Protein AF-A0A7Y5D7J2-F1 (afdb_monomer_lite)

Radius of gyration: 27.67 Å; chains: 1; bounding box: 80×76×96 Å

pLDDT: mean 87.38, std 15.59, range [26.7, 98.81]

Structure (mmCIF, N/CA/C/O backbone):
data_AF-A0A7Y5D7J2-F1
#
_entry.id   AF-A0A7Y5D7J2-F1
#
loop_
_atom_site.group_PDB
_atom_site.id
_atom_site.type_symbol
_atom_site.label_atom_id
_atom_site.label_alt_id
_atom_site.label_comp_id
_atom_site.label_asym_id
_atom_site.label_entity_id
_atom_site.label_seq_id
_atom_site.pdbx_PDB_ins_code
_atom_site.Cartn_x
_atom_site.Cartn_y
_atom_site.Cartn_z
_atom_site.occupancy
_atom_site.B_iso_or_equiv
_atom_site.auth_seq_id
_atom_site.auth_comp_id
_atom_site.auth_asym_id
_atom_site.auth_atom_id
_atom_site.pdbx_PDB_model_num
ATOM 1 N N . MET A 1 1 ? 49.719 -37.621 52.052 1.00 31.59 1 MET A N 1
ATOM 2 C CA . MET A 1 1 ? 49.128 -37.831 50.713 1.00 31.59 1 MET A CA 1
ATOM 3 C C . MET A 1 1 ? 47.823 -38.607 50.854 1.00 31.59 1 MET A C 1
ATOM 5 O O . MET A 1 1 ? 47.843 -39.686 51.417 1.00 31.59 1 MET A O 1
ATOM 9 N N . ARG A 1 2 ? 46.728 -37.976 50.399 1.00 32.56 2 ARG A N 1
ATOM 10 C CA . ARG A 1 2 ? 45.399 -38.478 49.976 1.00 32.56 2 ARG A CA 1
ATOM 11 C C . ARG A 1 2 ? 44.706 -39.604 50.772 1.00 32.56 2 ARG A C 1
ATOM 13 O O . ARG A 1 2 ? 45.064 -40.769 50.678 1.00 32.56 2 ARG A O 1
ATOM 20 N N . ARG A 1 3 ? 43.600 -39.222 51.429 1.00 27.67 3 ARG A N 1
ATOM 21 C CA . ARG A 1 3 ? 42.469 -40.084 51.816 1.00 27.67 3 ARG A CA 1
ATOM 22 C C . ARG A 1 3 ? 41.471 -40.183 50.653 1.00 27.67 3 ARG A C 1
ATOM 24 O O . ARG A 1 3 ? 41.155 -39.164 50.048 1.00 27.67 3 ARG A O 1
ATOM 31 N N . PHE A 1 4 ? 40.937 -41.377 50.427 1.00 29.14 4 PHE A N 1
ATOM 32 C CA . PHE A 1 4 ? 39.646 -41.628 49.781 1.00 29.14 4 PHE A CA 1
ATOM 33 C C . PHE A 1 4 ? 38.917 -42.647 50.662 1.00 29.14 4 PHE A C 1
ATOM 35 O O . PHE A 1 4 ? 39.505 -43.663 51.025 1.00 29.14 4 PHE A O 1
ATOM 42 N N . ILE A 1 5 ? 37.671 -42.359 51.037 1.00 30.70 5 ILE A N 1
ATOM 43 C CA . ILE A 1 5 ? 36.770 -43.309 51.697 1.00 30.70 5 ILE A CA 1
ATOM 44 C C . ILE A 1 5 ? 35.505 -43.378 50.847 1.00 30.70 5 ILE A C 1
ATOM 46 O O . ILE A 1 5 ? 34.927 -42.351 50.496 1.00 30.70 5 ILE A O 1
ATOM 50 N N . ALA A 1 6 ? 35.145 -44.608 50.502 1.00 32.69 6 ALA A N 1
ATOM 51 C CA . ALA A 1 6 ? 33.925 -45.006 49.823 1.00 32.69 6 ALA A CA 1
ATOM 52 C C . ALA A 1 6 ? 32.827 -45.326 50.845 1.00 32.69 6 ALA A C 1
ATOM 54 O O . ALA A 1 6 ? 33.145 -45.846 51.913 1.00 32.69 6 ALA A O 1
ATOM 55 N N . SER A 1 7 ? 31.560 -45.129 50.467 1.00 27.28 7 SER A N 1
ATOM 56 C CA . SER A 1 7 ? 30.419 -45.786 51.118 1.00 27.28 7 SER A CA 1
ATOM 57 C C . SER A 1 7 ? 29.277 -46.027 50.125 1.00 27.28 7 SER A C 1
ATOM 59 O O . SER A 1 7 ? 29.061 -45.247 49.201 1.00 27.28 7 SER A O 1
ATOM 61 N N . VAL A 1 8 ? 28.583 -47.141 50.347 1.00 28.55 8 VAL A N 1
ATOM 62 C CA . VAL A 1 8 ? 27.646 -47.873 49.482 1.00 28.55 8 VAL A CA 1
ATOM 63 C C . VAL A 1 8 ? 26.169 -47.575 49.840 1.00 28.55 8 VAL A C 1
ATOM 65 O O . VAL A 1 8 ? 25.880 -47.172 50.962 1.00 28.55 8 VAL A O 1
ATOM 68 N N . GLN A 1 9 ? 25.284 -47.783 48.846 1.00 27.27 9 GLN A N 1
ATOM 69 C CA . GLN A 1 9 ? 23.808 -48.006 48.800 1.00 27.27 9 GLN A CA 1
ATOM 70 C C . GLN A 1 9 ? 23.112 -48.532 50.086 1.00 27.27 9 GLN A C 1
ATOM 72 O O . GLN A 1 9 ? 23.766 -49.185 50.886 1.00 27.27 9 GLN A O 1
ATOM 77 N N . ALA A 1 10 ? 21.794 -48.443 50.357 1.00 28.50 10 ALA A N 1
ATOM 78 C CA . ALA A 1 10 ? 20.528 -47.997 49.721 1.00 28.50 10 ALA A CA 1
ATOM 79 C C . ALA A 1 10 ? 19.484 -47.781 50.871 1.00 28.50 10 ALA A C 1
ATOM 81 O O . ALA A 1 10 ? 19.733 -48.237 51.981 1.00 28.50 10 ALA A O 1
ATOM 82 N N . VAL A 1 11 ? 18.365 -47.044 50.765 1.00 26.98 11 VAL A N 1
ATOM 83 C CA . VAL A 1 11 ? 16.991 -47.413 50.307 1.00 26.98 11 VAL A CA 1
ATOM 84 C C . VAL A 1 11 ? 16.060 -46.293 50.837 1.00 26.98 11 VAL A C 1
ATOM 86 O O . VAL A 1 11 ? 16.277 -45.891 51.971 1.00 26.98 11 VAL A O 1
ATOM 89 N N . VAL A 1 12 ? 15.042 -45.823 50.090 1.00 26.70 12 VAL A N 1
ATOM 90 C CA . VAL A 1 12 ? 13.632 -45.577 50.527 1.00 26.70 12 VAL A CA 1
ATOM 91 C C . VAL A 1 12 ? 12.786 -45.170 49.303 1.00 26.70 12 VAL A C 1
ATOM 93 O O . VAL A 1 12 ? 13.154 -44.290 48.531 1.00 26.70 12 VAL A O 1
ATOM 96 N N . LEU A 1 13 ? 11.643 -45.844 49.152 1.00 32.59 13 LEU A N 1
ATOM 97 C CA . LEU A 1 13 ? 10.556 -45.611 48.196 1.00 32.59 13 LEU A CA 1
ATOM 98 C C . LEU A 1 13 ? 9.651 -44.454 48.675 1.00 32.59 13 LEU A C 1
ATOM 100 O O . LEU A 1 13 ? 9.243 -44.476 49.834 1.00 32.59 13 LEU A O 1
ATOM 104 N N . ALA A 1 14 ? 9.227 -43.536 47.798 1.00 27.14 14 ALA A N 1
ATOM 105 C CA . ALA A 1 14 ? 7.980 -42.783 47.992 1.00 27.14 14 ALA A CA 1
ATOM 106 C C . ALA A 1 14 ? 7.406 -42.247 46.667 1.00 27.14 14 ALA A C 1
ATOM 108 O O . ALA A 1 14 ? 8.098 -41.643 45.853 1.00 27.14 14 ALA A O 1
ATOM 109 N N . CYS A 1 15 ? 6.113 -42.506 46.496 1.00 33.84 15 CYS A N 1
ATOM 110 C CA . CYS A 1 15 ? 5.233 -42.116 45.403 1.00 33.84 15 CYS A CA 1
ATOM 111 C C . CYS A 1 15 ? 5.095 -40.584 45.302 1.00 33.84 15 CYS A C 1
ATOM 113 O O . CYS A 1 15 ? 4.878 -39.924 46.317 1.00 33.84 15 CYS A O 1
ATOM 115 N N . GLY A 1 16 ? 5.158 -40.019 44.093 1.00 28.09 16 GLY A N 1
ATOM 116 C CA . GLY A 1 16 ? 4.918 -38.595 43.861 1.00 28.09 16 GLY A CA 1
ATOM 117 C C . GLY A 1 16 ? 4.510 -38.325 42.417 1.00 28.09 16 GLY A C 1
ATOM 118 O O . GLY A 1 16 ? 5.282 -38.578 41.496 1.00 28.09 16 GLY A O 1
ATOM 119 N N . LEU A 1 17 ? 3.288 -37.816 42.233 1.00 36.84 17 LEU A N 1
ATOM 120 C CA . LEU A 1 17 ? 2.824 -37.207 40.990 1.00 36.84 17 LEU A CA 1
ATOM 121 C C . LEU A 1 17 ? 3.855 -36.167 40.517 1.00 36.84 17 LEU A C 1
ATOM 123 O O . LEU A 1 17 ? 3.957 -35.092 41.107 1.00 36.84 17 LEU A O 1
ATOM 127 N N . LEU A 1 18 ? 4.580 -36.446 39.431 1.00 30.89 18 LEU A N 1
ATOM 128 C CA . LEU A 1 18 ? 5.220 -35.386 38.660 1.00 30.89 18 LEU A CA 1
ATOM 129 C C . LEU A 1 18 ? 4.173 -34.789 37.721 1.00 30.89 18 LEU A C 1
ATOM 131 O O . LEU A 1 18 ? 3.922 -35.292 36.626 1.00 30.89 18 LEU A O 1
ATOM 135 N N . SER A 1 19 ? 3.583 -33.681 38.157 1.00 33.25 19 SER A N 1
ATOM 136 C CA . SER A 1 19 ? 3.068 -32.666 37.248 1.00 33.25 19 SER A CA 1
ATOM 137 C C . SER A 1 19 ? 4.177 -32.334 36.251 1.00 33.25 19 SER A C 1
ATOM 139 O O . SER A 1 19 ? 5.225 -31.815 36.640 1.00 33.25 19 SER A O 1
ATOM 141 N N . MET A 1 20 ? 3.975 -32.657 34.972 1.00 33.47 20 MET A N 1
ATOM 142 C CA . MET A 1 20 ? 4.829 -32.145 33.908 1.00 33.47 20 MET A CA 1
ATOM 143 C C . MET A 1 20 ? 4.662 -30.625 33.882 1.00 33.47 20 MET A C 1
ATOM 145 O O . MET A 1 20 ? 3.721 -30.098 33.293 1.00 33.47 20 MET A O 1
ATOM 149 N N . ILE A 1 21 ? 5.568 -29.912 34.548 1.00 37.03 21 ILE A N 1
ATOM 150 C CA . ILE A 1 21 ? 5.796 -28.499 34.275 1.00 37.03 21 ILE A CA 1
ATOM 151 C C . ILE A 1 21 ? 6.404 -28.474 32.877 1.00 37.03 21 ILE A C 1
ATOM 153 O O . ILE A 1 21 ? 7.601 -28.682 32.696 1.00 37.03 21 ILE A O 1
ATOM 157 N N . HIS A 1 22 ? 5.548 -28.305 31.874 1.00 38.56 22 HIS A N 1
ATOM 158 C CA . HIS A 1 22 ? 5.978 -27.994 30.525 1.00 38.56 22 HIS A CA 1
ATOM 159 C C . HIS A 1 22 ? 6.574 -26.587 30.592 1.00 38.56 22 HIS A C 1
ATOM 161 O O . HIS A 1 22 ? 5.850 -25.594 30.617 1.00 38.56 22 HIS A O 1
ATOM 167 N N . THR A 1 23 ? 7.895 -26.494 30.720 1.00 38.81 23 THR A N 1
ATOM 168 C CA . THR A 1 23 ? 8.607 -25.248 30.445 1.00 38.81 23 THR A CA 1
ATOM 169 C C . THR A 1 23 ? 8.301 -24.892 28.992 1.00 38.81 23 THR A C 1
ATOM 171 O O . THR A 1 23 ? 8.628 -25.705 28.124 1.00 38.81 23 THR A O 1
ATOM 174 N N . PRO A 1 24 ? 7.647 -23.751 28.700 1.00 45.22 24 PRO A N 1
ATOM 175 C CA . PRO A 1 24 ? 7.435 -23.330 27.326 1.00 45.22 24 PRO A CA 1
ATOM 176 C C . PRO A 1 24 ? 8.796 -23.274 26.649 1.00 45.22 24 PRO A C 1
ATOM 178 O O . PRO A 1 24 ? 9.724 -22.658 27.176 1.00 45.22 24 PRO A O 1
ATOM 181 N N . ASP A 1 25 ? 8.919 -23.963 25.523 1.00 44.31 25 ASP A N 1
ATOM 182 C CA . ASP A 1 25 ? 10.133 -23.961 24.727 1.00 44.31 25 ASP A CA 1
ATOM 183 C C . ASP A 1 25 ? 10.470 -22.497 24.409 1.00 44.31 25 ASP A C 1
ATOM 185 O O . ASP A 1 25 ? 9.699 -21.812 23.733 1.00 44.31 25 ASP A O 1
ATOM 189 N N . ALA A 1 26 ? 11.587 -21.975 24.926 1.00 48.34 26 ALA A N 1
ATOM 190 C CA . ALA A 1 26 ? 11.966 -20.564 24.765 1.00 48.34 26 ALA A CA 1
ATOM 191 C C . ALA A 1 26 ? 12.196 -20.172 23.287 1.00 48.34 26 ALA A C 1
ATOM 193 O O . ALA A 1 26 ? 12.360 -18.996 22.967 1.00 48.34 26 ALA A O 1
ATOM 194 N N . ASN A 1 27 ? 12.168 -21.166 22.393 1.00 51.66 27 ASN A N 1
ATOM 195 C CA . ASN A 1 27 ? 12.291 -21.048 20.947 1.00 51.66 27 ASN A CA 1
ATOM 196 C C . ASN A 1 27 ? 10.980 -21.321 20.182 1.00 51.66 27 ASN A C 1
ATOM 198 O O . ASN A 1 27 ? 10.993 -21.304 18.950 1.00 51.66 27 ASN A O 1
ATOM 202 N N . ALA A 1 28 ? 9.850 -21.570 20.857 1.00 59.22 28 ALA A N 1
ATOM 203 C CA . ALA A 1 28 ? 8.571 -21.764 20.181 1.00 59.22 28 ALA A CA 1
ATOM 204 C C . ALA A 1 28 ? 8.134 -20.460 19.492 1.00 59.22 28 ALA A C 1
ATOM 206 O O . ALA A 1 28 ? 7.893 -19.428 20.125 1.00 59.22 28 ALA A O 1
ATOM 207 N N . GLN A 1 29 ? 8.047 -20.497 18.163 1.00 66.25 29 GLN A N 1
ATOM 208 C CA . GLN A 1 29 ? 7.619 -19.355 17.368 1.00 66.25 29 GLN A CA 1
ATOM 209 C C . GLN A 1 29 ? 6.149 -19.035 17.655 1.00 66.25 29 GLN A C 1
ATOM 211 O O . GLN A 1 29 ? 5.274 -19.892 17.523 1.00 66.25 29 GLN A O 1
ATOM 216 N N . VAL A 1 30 ? 5.866 -17.778 18.001 1.00 76.12 30 VAL A N 1
ATOM 217 C CA . VAL A 1 30 ? 4.492 -17.330 18.241 1.00 76.12 30 VAL A CA 1
ATOM 218 C C . VAL A 1 30 ? 3.748 -17.281 16.908 1.00 76.12 30 VAL A C 1
ATOM 220 O O . VAL A 1 30 ? 4.222 -16.666 15.945 1.00 76.12 30 VAL A O 1
ATOM 223 N N . ALA A 1 31 ? 2.571 -17.908 16.856 1.00 82.88 31 ALA A N 1
ATOM 224 C CA . ALA A 1 31 ? 1.657 -17.764 15.731 1.00 82.88 31 ALA A CA 1
ATOM 225 C C . ALA A 1 31 ? 1.323 -16.278 15.546 1.00 82.88 31 ALA A C 1
ATOM 227 O O . ALA A 1 31 ? 0.806 -15.618 16.447 1.00 82.88 31 ALA A O 1
ATOM 228 N N . ARG A 1 32 ? 1.670 -15.734 14.380 1.00 91.12 32 ARG A N 1
ATOM 229 C CA . ARG A 1 32 ? 1.482 -14.310 14.092 1.00 91.12 32 ARG A CA 1
ATOM 230 C C . ARG A 1 32 ? 0.048 -14.040 13.656 1.00 91.12 32 ARG A C 1
ATOM 232 O O . ARG A 1 32 ? -0.563 -14.876 13.006 1.00 91.12 32 ARG A O 1
ATOM 239 N N . THR A 1 33 ? -0.468 -12.862 13.957 1.00 96.75 33 THR A N 1
ATOM 240 C CA . THR A 1 33 ? -1.699 -12.324 13.381 1.00 96.75 33 THR A CA 1
ATOM 241 C C . THR A 1 33 ? -1.348 -11.024 12.671 1.00 96.75 33 THR A C 1
ATOM 243 O O . THR A 1 33 ? -0.749 -10.130 13.272 1.00 96.75 33 THR A O 1
ATOM 246 N N . VAL A 1 34 ? -1.678 -10.924 11.386 1.00 98.31 34 VAL A N 1
ATOM 247 C CA . VAL A 1 34 ? -1.301 -9.804 10.521 1.00 98.31 34 VAL A CA 1
ATOM 248 C C . VAL A 1 34 ? -2.537 -8.981 10.176 1.00 98.31 34 VAL A C 1
ATOM 250 O O . VAL A 1 34 ? -3.456 -9.468 9.512 1.00 98.31 34 VAL A O 1
ATOM 253 N N . GLY A 1 35 ? -2.533 -7.730 10.630 1.00 98.31 35 GLY A N 1
ATOM 254 C CA . GLY A 1 35 ? -3.540 -6.721 10.326 1.00 98.31 35 GLY A CA 1
ATOM 255 C C . GLY A 1 35 ? -3.063 -5.723 9.277 1.00 98.31 35 GLY A C 1
ATOM 256 O O . GLY A 1 35 ? -1.866 -5.447 9.203 1.00 98.31 35 GLY A O 1
ATOM 257 N N . ILE A 1 36 ? -3.981 -5.128 8.515 1.00 98.62 36 ILE A N 1
ATOM 258 C CA . ILE A 1 36 ? -3.669 -4.006 7.612 1.00 98.62 36 ILE A CA 1
ATOM 259 C C . ILE A 1 36 ? -4.682 -2.861 7.737 1.00 98.62 36 ILE A C 1
ATOM 261 O O . ILE A 1 36 ? -5.885 -3.097 7.860 1.00 98.62 36 ILE A O 1
ATOM 265 N N . PHE A 1 37 ? -4.187 -1.625 7.711 1.00 98.00 37 PHE A N 1
ATOM 266 C CA . PHE A 1 37 ? -4.990 -0.408 7.739 1.00 98.00 37 PHE A CA 1
ATOM 267 C C . PHE A 1 37 ? -5.833 -0.308 6.474 1.00 98.00 37 PHE A C 1
ATOM 269 O O . PHE A 1 37 ? -5.317 -0.507 5.370 1.00 98.00 37 PHE A O 1
ATOM 276 N N . TYR A 1 38 ? -7.114 0.005 6.636 1.00 98.31 38 TYR A N 1
ATOM 277 C CA . TYR A 1 38 ? -8.066 0.068 5.538 1.00 98.31 38 TYR A CA 1
ATOM 278 C C . TYR A 1 38 ? -8.939 1.316 5.654 1.00 98.31 38 TYR A C 1
ATOM 280 O O . TYR A 1 38 ? -9.592 1.546 6.671 1.00 98.31 38 TYR A O 1
ATOM 288 N N . VAL A 1 39 ? -8.986 2.098 4.583 1.00 96.31 39 VAL A N 1
ATOM 289 C CA . VAL A 1 39 ? -9.749 3.343 4.502 1.00 96.31 39 VAL A CA 1
ATOM 290 C C . VAL A 1 39 ? -11.033 3.106 3.713 1.00 96.31 39 VAL A C 1
ATOM 292 O O . VAL A 1 39 ? -11.065 2.334 2.752 1.00 96.31 39 VAL A O 1
ATOM 295 N N . ILE A 1 40 ? -12.111 3.764 4.133 1.00 95.50 40 ILE A N 1
ATOM 296 C CA . ILE A 1 40 ? -13.444 3.669 3.513 1.00 95.50 40 ILE A CA 1
ATOM 297 C C . ILE A 1 40 ? -13.975 5.012 2.986 1.00 95.50 40 ILE A C 1
ATOM 299 O O . ILE A 1 40 ? -14.999 5.052 2.305 1.00 95.50 40 ILE A O 1
ATOM 303 N N . SER A 1 41 ? -13.264 6.107 3.249 1.00 91.69 41 SER A N 1
ATOM 304 C CA . SER A 1 41 ? -13.734 7.485 3.096 1.00 91.69 41 SER A CA 1
ATOM 305 C C . SER A 1 41 ? -13.447 8.129 1.728 1.00 91.69 41 SER A C 1
ATOM 307 O O . SER A 1 41 ? -13.411 9.350 1.609 1.00 91.69 41 SER A O 1
ATOM 309 N N . HIS A 1 42 ? -13.282 7.339 0.660 1.00 92.31 42 HIS A N 1
ATOM 310 C CA . HIS A 1 42 ? -12.914 7.841 -0.681 1.00 92.31 42 HIS A CA 1
ATOM 311 C C . HIS A 1 42 ? -14.024 8.601 -1.410 1.00 92.31 42 HIS A C 1
ATOM 313 O O . HIS A 1 42 ? -13.752 9.395 -2.308 1.00 92.31 42 HIS A O 1
ATOM 319 N N . CYS A 1 43 ? -15.285 8.338 -1.063 1.00 89.19 43 CYS A N 1
ATOM 320 C CA . CYS A 1 43 ? -16.442 8.776 -1.843 1.00 89.19 43 CYS A CA 1
ATOM 321 C C . CYS A 1 43 ? -16.520 10.291 -2.098 1.00 89.19 43 CYS A C 1
ATOM 323 O O . CYS A 1 43 ? -16.756 10.657 -3.252 1.00 89.19 43 CYS A O 1
ATOM 325 N N . PRO A 1 44 ? -16.267 11.180 -1.115 1.00 87.12 44 PRO A N 1
ATOM 326 C CA . PRO A 1 44 ? -16.252 12.623 -1.364 1.00 87.12 44 PRO A CA 1
ATOM 327 C C . PRO A 1 44 ? -15.196 13.057 -2.388 1.00 87.12 44 PRO A C 1
ATOM 329 O O . PRO A 1 44 ? -15.394 14.034 -3.103 1.00 87.12 44 PRO A O 1
ATOM 332 N N . ALA A 1 45 ? -14.095 12.310 -2.500 1.00 85.38 45 ALA A N 1
ATOM 333 C CA . ALA A 1 45 ? -13.003 12.599 -3.421 1.00 85.38 45 ALA A CA 1
ATOM 334 C C . ALA A 1 45 ? -13.179 11.949 -4.805 1.00 85.38 45 ALA A C 1
ATOM 336 O O . ALA A 1 45 ? -12.380 12.223 -5.701 1.00 85.38 45 ALA A O 1
ATOM 337 N N . LYS A 1 46 ? -14.195 11.095 -5.018 1.00 82.50 46 LYS A N 1
ATOM 338 C CA . LYS A 1 46 ? -14.354 10.299 -6.256 1.00 82.50 46 LYS A CA 1
ATOM 339 C C . LYS A 1 46 ? -14.383 11.146 -7.530 1.00 82.50 46 LYS A C 1
ATOM 341 O O . LYS A 1 46 ? -13.918 10.676 -8.563 1.00 82.50 46 LYS A O 1
ATOM 346 N N . ALA A 1 47 ? -14.902 12.374 -7.465 1.00 72.88 47 ALA A N 1
ATOM 347 C CA . ALA A 1 47 ? -14.934 13.287 -8.610 1.00 72.88 47 ALA A CA 1
ATOM 348 C C . ALA A 1 47 ? -13.532 13.633 -9.162 1.00 72.88 47 ALA A C 1
ATOM 350 O O . ALA A 1 47 ? -13.439 14.188 -10.252 1.00 72.88 47 ALA A O 1
ATOM 351 N N . GLY A 1 48 ? -12.453 13.260 -8.458 1.00 61.56 48 GLY A N 1
ATOM 352 C CA . GLY A 1 48 ? -11.106 13.202 -9.023 1.00 61.56 48 GLY A CA 1
ATOM 353 C C . GLY A 1 48 ? -10.471 14.569 -9.247 1.00 61.56 48 GLY A C 1
ATOM 354 O O . GLY A 1 48 ? -9.681 14.724 -10.172 1.00 61.56 48 GLY A O 1
ATOM 355 N N . THR A 1 49 ? -10.815 15.564 -8.427 1.00 71.88 49 THR A N 1
ATOM 356 C CA . THR A 1 49 ? -10.478 16.966 -8.709 1.00 71.88 49 THR A CA 1
ATOM 357 C C . THR A 1 49 ? -8.972 17.243 -8.690 1.00 71.88 49 THR A C 1
ATOM 359 O O . THR A 1 49 ? -8.509 18.093 -9.444 1.00 71.88 49 THR A O 1
ATOM 362 N N . TYR A 1 50 ? -8.194 16.507 -7.885 1.00 89.56 50 TYR A N 1
ATOM 363 C CA . TYR A 1 50 ? -6.751 16.724 -7.764 1.00 89.56 50 TYR A CA 1
ATOM 364 C C . TYR A 1 50 ? -5.973 15.410 -7.633 1.00 89.56 50 TYR A C 1
ATOM 366 O O . TYR A 1 50 ? -6.158 14.667 -6.669 1.00 89.56 50 TYR A O 1
ATOM 374 N N . ASN A 1 51 ? -5.072 15.145 -8.586 1.00 92.56 51 ASN A N 1
ATOM 375 C CA . ASN A 1 51 ? -4.090 14.058 -8.525 1.00 92.56 51 ASN A CA 1
ATOM 376 C C . ASN A 1 51 ? -2.697 14.649 -8.298 1.00 92.56 51 ASN A C 1
ATOM 378 O O . ASN A 1 51 ? -2.147 15.286 -9.200 1.00 92.56 51 ASN A O 1
ATOM 382 N N . LEU A 1 52 ? -2.123 14.421 -7.116 1.00 92.25 52 LEU A N 1
ATOM 383 C CA . LEU A 1 52 ? -0.832 14.999 -6.739 1.00 92.25 52 LEU A CA 1
ATOM 384 C C . LEU A 1 52 ? 0.304 14.502 -7.621 1.00 92.25 52 LEU A C 1
ATOM 386 O O . LEU A 1 52 ? 1.102 15.315 -8.063 1.00 92.25 52 LEU A O 1
ATOM 390 N N . SER A 1 53 ? 0.364 13.210 -7.942 1.00 90.12 53 SER A N 1
ATOM 391 C CA . SER A 1 53 ? 1.413 12.677 -8.819 1.00 90.12 53 SER A CA 1
ATOM 392 C C . SER A 1 53 ? 1.449 13.373 -10.186 1.00 90.12 53 SER A C 1
ATOM 394 O O . SER A 1 53 ? 2.532 13.647 -10.691 1.00 90.12 53 SER A O 1
ATOM 396 N N . ASN A 1 54 ? 0.291 13.709 -10.765 1.00 89.94 54 ASN A N 1
ATOM 397 C CA . ASN A 1 54 ? 0.217 14.458 -12.024 1.00 89.94 54 ASN A CA 1
ATOM 398 C C . ASN A 1 54 ? 0.541 15.950 -11.829 1.00 89.94 54 ASN A C 1
ATOM 400 O O . ASN A 1 54 ? 1.236 16.545 -12.649 1.00 89.94 54 ASN A O 1
ATOM 404 N N . ILE A 1 55 ? 0.043 16.562 -10.749 1.00 90.75 55 ILE A N 1
ATOM 405 C CA . ILE A 1 55 ? 0.306 17.974 -10.426 1.00 90.75 55 ILE A CA 1
ATOM 406 C C . ILE A 1 55 ? 1.807 18.207 -10.223 1.00 90.75 55 ILE A C 1
ATOM 408 O O . ILE A 1 55 ? 2.362 19.149 -10.784 1.00 90.75 55 ILE A O 1
ATOM 412 N N . LEU A 1 56 ? 2.468 17.333 -9.464 1.00 88.19 56 LEU A N 1
ATOM 413 C CA . LEU A 1 56 ? 3.896 17.422 -9.170 1.00 88.19 56 LEU A CA 1
ATOM 414 C C . LEU A 1 56 ? 4.754 17.241 -10.427 1.00 88.19 56 LEU A C 1
ATOM 416 O O . LEU A 1 56 ? 5.753 17.931 -10.569 1.00 88.19 56 LEU A O 1
ATOM 420 N N . GLU A 1 57 ? 4.354 16.379 -11.363 1.00 86.31 57 GLU A N 1
ATOM 421 C CA . GLU A 1 57 ? 5.055 16.226 -12.648 1.00 86.31 57 GLU A CA 1
ATOM 422 C C . GLU A 1 57 ? 4.870 17.408 -13.597 1.00 86.31 57 GLU A C 1
ATOM 424 O O . GLU A 1 57 ? 5.727 17.658 -14.439 1.00 86.31 57 GLU A O 1
ATOM 429 N N . SER A 1 58 ? 3.754 18.129 -13.486 1.00 86.50 58 SER A N 1
ATOM 430 C CA . SER A 1 58 ? 3.502 19.298 -14.331 1.00 86.50 58 SER A CA 1
ATOM 431 C C . SER A 1 58 ? 4.377 20.505 -13.980 1.00 86.50 58 SER A C 1
ATOM 433 O O . SER A 1 58 ? 4.370 21.481 -14.728 1.00 86.50 58 SER A O 1
ATOM 435 N N . ASP A 1 59 ? 5.069 20.470 -12.832 1.00 77.12 59 ASP A N 1
ATOM 436 C CA . ASP A 1 59 ? 5.823 21.596 -12.266 1.00 77.12 59 ASP A CA 1
ATOM 437 C C . ASP A 1 59 ? 5.010 22.908 -12.220 1.00 77.12 59 ASP A C 1
ATOM 439 O O . ASP A 1 59 ? 5.551 24.012 -12.277 1.00 77.12 59 ASP A O 1
ATOM 443 N N . ASN A 1 60 ? 3.681 22.795 -12.086 1.00 81.38 60 ASN A N 1
ATOM 444 C CA . ASN A 1 60 ? 2.752 23.917 -11.997 1.00 81.38 60 ASN A CA 1
ATOM 445 C C . ASN A 1 60 ? 2.195 24.054 -10.565 1.00 81.38 60 ASN A C 1
ATOM 447 O O . ASN A 1 60 ? 1.190 23.423 -10.223 1.00 81.38 60 ASN A O 1
ATOM 451 N N . PRO A 1 61 ? 2.787 24.918 -9.717 1.00 74.62 61 PRO A N 1
ATOM 452 C CA . PRO A 1 61 ? 2.322 25.166 -8.353 1.00 74.62 61 PRO A CA 1
ATOM 453 C C . PRO A 1 61 ? 0.852 25.570 -8.240 1.00 74.62 61 PRO A C 1
ATOM 455 O O . PRO A 1 61 ? 0.204 25.257 -7.243 1.00 74.62 61 PRO A O 1
ATOM 458 N N . SER A 1 62 ? 0.319 26.263 -9.249 1.00 80.62 62 SER A N 1
ATOM 459 C CA . SER A 1 62 ? -1.070 26.727 -9.263 1.00 80.62 62 SER A CA 1
ATOM 460 C C . SER A 1 62 ? -2.073 25.580 -9.425 1.00 80.62 62 SER A C 1
ATOM 462 O O . SER A 1 62 ? -3.257 25.774 -9.164 1.00 80.62 62 SER A O 1
ATOM 464 N N . ALA A 1 63 ? -1.618 24.381 -9.806 1.00 85.38 63 ALA A N 1
ATOM 465 C CA . ALA A 1 63 ? -2.459 23.197 -9.956 1.00 85.38 63 ALA A CA 1
ATOM 466 C C . ALA A 1 63 ? -2.712 22.433 -8.636 1.00 85.38 63 ALA A C 1
ATOM 468 O O . ALA A 1 63 ? -3.531 21.520 -8.626 1.00 85.38 63 ALA A O 1
ATOM 469 N N . LEU A 1 64 ? -2.086 22.824 -7.513 1.00 85.88 64 LEU A N 1
ATOM 470 C CA . LEU A 1 64 ? -2.238 22.187 -6.187 1.00 85.88 64 LEU A CA 1
ATOM 471 C C . LEU A 1 64 ? -3.623 22.351 -5.528 1.00 85.88 64 LEU A C 1
ATOM 473 O O . LEU A 1 64 ? -3.789 21.992 -4.365 1.00 85.88 64 LEU A O 1
ATOM 477 N N . GLY A 1 65 ? -4.598 22.955 -6.206 1.00 86.81 65 GLY A N 1
ATOM 478 C CA . GLY A 1 65 ? -5.935 23.177 -5.650 1.00 86.81 65 GLY A CA 1
ATOM 479 C C . GLY A 1 65 ? -5.962 24.119 -4.436 1.00 86.81 65 GLY A C 1
ATOM 480 O O . GLY A 1 65 ? -4.940 24.675 -4.049 1.00 86.81 65 GLY A O 1
ATOM 481 N N . PRO A 1 66 ? -7.127 24.368 -3.823 1.00 88.25 66 PRO A N 1
ATOM 482 C CA . PRO A 1 66 ? -7.231 25.235 -2.653 1.00 88.25 66 PRO A CA 1
ATOM 483 C C . PRO A 1 66 ? -6.754 24.545 -1.365 1.00 88.25 66 PRO A C 1
ATOM 485 O O . PRO A 1 66 ? -6.723 23.317 -1.264 1.00 88.25 66 PRO A O 1
ATOM 488 N N . LEU A 1 67 ? -6.416 25.336 -0.342 1.00 88.81 67 LEU A N 1
ATOM 489 C CA . LEU A 1 67 ? -6.197 24.812 1.010 1.00 88.81 67 LEU A CA 1
ATOM 490 C C . LEU A 1 67 ? -7.446 24.079 1.518 1.00 88.81 67 LEU A C 1
ATOM 492 O O . LEU A 1 67 ? -8.571 24.419 1.156 1.00 88.81 67 LEU A O 1
ATOM 496 N N . ASN A 1 68 ? -7.231 23.069 2.358 1.00 87.31 68 ASN A N 1
ATOM 497 C CA . ASN A 1 68 ? -8.239 22.172 2.927 1.00 87.31 68 ASN A CA 1
ATOM 498 C C . ASN A 1 68 ? -8.980 21.293 1.909 1.00 87.31 68 ASN A C 1
ATOM 500 O O . ASN A 1 68 ? -9.871 20.538 2.301 1.00 87.31 68 ASN A O 1
ATOM 504 N N . SER A 1 69 ? -8.605 21.336 0.628 1.00 88.81 69 SER A N 1
ATOM 505 C CA . SER A 1 69 ? -9.177 20.445 -0.376 1.00 88.81 69 SER A CA 1
ATOM 506 C C . SER A 1 69 ? -8.553 19.056 -0.354 1.00 88.81 69 SER A C 1
ATOM 508 O O . SER A 1 69 ? -7.401 18.837 0.038 1.00 88.81 69 SER A O 1
ATOM 510 N N . THR A 1 70 ? -9.359 18.102 -0.793 1.00 89.62 70 THR A N 1
ATOM 511 C CA . THR A 1 70 ? -9.034 16.687 -0.822 1.00 89.62 70 THR A CA 1
ATOM 512 C C . THR A 1 70 ? -8.353 16.305 -2.133 1.00 89.62 70 THR A C 1
ATOM 514 O O . THR A 1 70 ? -8.799 16.688 -3.211 1.00 89.62 70 THR A O 1
ATOM 517 N N . HIS A 1 71 ? -7.291 15.517 -2.030 1.00 93.19 71 HIS A N 1
ATOM 518 C CA . HIS A 1 71 ? -6.435 15.103 -3.129 1.00 93.19 71 HIS A CA 1
ATOM 519 C C . HIS A 1 71 ? -6.276 13.589 -3.150 1.00 93.19 71 HIS A C 1
ATOM 521 O O . HIS A 1 71 ? -6.234 12.959 -2.098 1.00 93.19 71 HIS A O 1
ATOM 527 N N . TRP A 1 72 ? -6.109 13.022 -4.339 1.00 94.75 72 TRP A N 1
ATOM 528 C CA . TRP A 1 72 ? -5.564 11.682 -4.519 1.00 94.75 72 TRP A CA 1
ATOM 529 C C . TRP A 1 72 ? -4.048 11.797 -4.670 1.00 94.75 72 TRP A C 1
ATOM 531 O O . TRP A 1 72 ? -3.585 12.568 -5.515 1.00 94.75 72 TRP A O 1
ATOM 541 N N . TRP A 1 73 ? -3.250 11.050 -3.899 1.00 94.12 73 TRP A N 1
ATOM 542 C CA . TRP A 1 73 ? -1.789 11.105 -4.086 1.00 94.12 73 TRP A CA 1
ATOM 543 C C . TRP A 1 73 ? -1.372 10.565 -5.458 1.00 94.12 73 TRP A C 1
ATOM 545 O O . TRP A 1 73 ? -0.403 11.032 -6.054 1.00 94.12 73 TRP A O 1
ATOM 555 N N . GLY A 1 74 ? -2.138 9.614 -5.988 1.00 93.44 74 GLY A N 1
ATOM 556 C CA . GLY A 1 74 ? -1.962 8.989 -7.289 1.00 93.44 74 GLY A CA 1
ATOM 557 C C . GLY A 1 74 ? -3.251 8.302 -7.732 1.00 93.44 74 GLY A C 1
ATOM 558 O O . GLY A 1 74 ? -4.278 8.388 -7.062 1.00 93.44 74 GLY A O 1
ATOM 559 N N . MET A 1 75 ? -3.215 7.630 -8.881 1.00 94.00 75 MET A N 1
ATOM 560 C CA . MET A 1 75 ? -4.380 6.915 -9.405 1.00 94.00 75 MET A CA 1
ATOM 561 C C . MET A 1 75 ? -4.316 5.430 -9.005 1.00 94.00 75 MET A C 1
ATOM 563 O O . MET A 1 75 ? -3.328 4.771 -9.352 1.00 94.00 75 MET A O 1
ATOM 567 N N . PRO A 1 76 ? -5.349 4.879 -8.338 1.00 95.38 76 PRO A N 1
ATOM 568 C CA . PRO A 1 76 ? -5.480 3.436 -8.145 1.00 95.38 76 PRO A CA 1
ATOM 569 C C . PRO A 1 76 ? -5.557 2.707 -9.486 1.00 95.38 76 PRO A C 1
ATOM 571 O O . PRO A 1 76 ? -6.038 3.266 -10.473 1.00 95.38 76 PRO A O 1
ATOM 574 N N . ARG A 1 77 ? -5.168 1.428 -9.535 1.00 94.44 77 ARG A N 1
ATOM 575 C CA . ARG A 1 77 ? -5.339 0.605 -10.748 1.00 94.44 77 ARG A CA 1
ATOM 576 C C . ARG A 1 77 ? -6.806 0.535 -11.186 1.00 94.44 77 ARG A C 1
ATOM 578 O O . ARG A 1 77 ? -7.086 0.507 -12.379 1.00 94.44 77 ARG A O 1
ATOM 585 N N . ALA A 1 78 ? -7.732 0.533 -10.228 1.00 94.31 78 ALA A N 1
ATOM 586 C CA . ALA A 1 78 ? -9.173 0.531 -10.473 1.00 94.31 78 ALA A CA 1
ATOM 587 C C . ALA A 1 78 ? -9.741 1.908 -10.893 1.00 94.31 78 ALA A C 1
ATOM 589 O O . ALA A 1 78 ? -10.946 2.036 -11.105 1.00 94.31 78 ALA A O 1
ATOM 590 N N . GLY A 1 79 ? -8.895 2.939 -11.006 1.00 94.44 79 GLY A N 1
ATOM 591 C CA . GLY A 1 79 ? -9.310 4.332 -11.161 1.00 94.44 79 GLY A CA 1
ATOM 592 C C . GLY A 1 79 ? -9.817 4.952 -9.857 1.00 94.44 79 GLY A C 1
ATOM 593 O O . GLY A 1 79 ? -9.838 4.304 -8.814 1.00 94.44 79 GLY A O 1
ATOM 594 N N . TYR A 1 80 ? -10.209 6.229 -9.890 1.00 95.25 80 TYR A N 1
ATOM 595 C CA . TYR A 1 80 ? -10.780 6.889 -8.709 1.00 95.25 80 TYR A CA 1
ATOM 596 C C . TYR A 1 80 ? -12.148 6.300 -8.383 1.00 95.25 80 TYR A C 1
ATOM 598 O O . TYR A 1 80 ? -13.048 6.268 -9.227 1.00 95.25 80 TYR A O 1
ATOM 606 N N . TYR A 1 81 ? -12.321 5.845 -7.147 1.00 94.94 81 TYR A N 1
ATOM 607 C CA . TYR A 1 81 ? -13.491 5.068 -6.763 1.00 94.94 81 TYR A CA 1
ATOM 608 C C . TYR A 1 81 ? -14.192 5.621 -5.519 1.00 94.94 81 TYR A C 1
ATOM 610 O O . TYR A 1 81 ? -13.649 6.387 -4.729 1.00 94.94 81 TYR A O 1
ATOM 618 N N . CYS A 1 82 ? -15.436 5.181 -5.345 1.00 94.00 82 CYS A N 1
ATOM 619 C CA . CYS A 1 82 ? -16.216 5.305 -4.119 1.00 94.00 82 CYS A CA 1
ATOM 620 C C . CYS A 1 82 ? -16.619 3.889 -3.719 1.00 94.00 82 CYS A C 1
ATOM 622 O O . CYS A 1 82 ? -17.350 3.232 -4.465 1.00 94.00 82 CYS A O 1
ATOM 624 N N . LEU A 1 83 ? -16.122 3.408 -2.577 1.00 94.25 83 LEU A N 1
ATOM 625 C CA . LEU A 1 83 ? -16.317 2.016 -2.163 1.00 94.25 83 LEU A CA 1
ATOM 626 C C . LEU A 1 83 ? -17.790 1.671 -1.923 1.00 94.25 83 LEU A C 1
ATOM 628 O O . LEU A 1 83 ? -18.208 0.568 -2.264 1.00 94.25 83 LEU A O 1
ATOM 632 N N . SER A 1 84 ? -18.606 2.615 -1.436 1.00 95.50 84 SER A N 1
ATOM 633 C CA . SER A 1 84 ? -20.047 2.379 -1.248 1.00 95.50 84 SER A CA 1
ATOM 634 C C . SER A 1 84 ? -20.814 2.155 -2.560 1.00 95.50 84 SER A C 1
ATOM 636 O O . SER A 1 84 ? -21.953 1.698 -2.532 1.00 95.50 84 SER A O 1
ATOM 638 N N . GLN A 1 85 ? -20.192 2.430 -3.711 1.00 95.56 85 GLN A N 1
ATOM 639 C CA . GLN A 1 85 ? -20.773 2.279 -5.047 1.00 95.56 85 GLN A CA 1
ATOM 640 C C . GLN A 1 85 ? -20.046 1.224 -5.900 1.00 95.56 85 GLN A C 1
ATOM 642 O O . GLN A 1 85 ? -20.291 1.156 -7.104 1.00 95.56 85 GLN A O 1
ATOM 647 N N . ASN A 1 86 ? -19.120 0.439 -5.330 1.00 96.81 86 ASN A N 1
ATOM 648 C CA . ASN A 1 86 ? -18.278 -0.476 -6.105 1.00 96.81 86 ASN A CA 1
ATOM 649 C C . ASN A 1 86 ? -18.083 -1.844 -5.429 1.00 96.81 86 ASN A C 1
ATOM 651 O O . ASN A 1 86 ? -17.039 -2.147 -4.850 1.00 96.81 86 ASN A O 1
ATOM 655 N N . ASP A 1 87 ? -19.096 -2.700 -5.548 1.00 98.50 87 ASP A N 1
ATOM 656 C CA . ASP A 1 87 ? -19.082 -4.071 -5.027 1.00 98.50 87 ASP A CA 1
ATOM 657 C C . ASP A 1 87 ? -17.973 -4.935 -5.611 1.00 98.50 87 ASP A C 1
ATOM 659 O O . ASP A 1 87 ? -17.391 -5.751 -4.898 1.00 98.50 87 ASP A O 1
ATOM 663 N N . ALA A 1 88 ? -17.714 -4.793 -6.912 1.00 98.44 88 ALA A N 1
ATOM 664 C CA . ALA A 1 88 ? -16.700 -5.580 -7.598 1.00 98.44 88 ALA A CA 1
ATOM 665 C C . ALA A 1 88 ? -15.324 -5.311 -6.981 1.00 98.44 88 ALA A C 1
ATOM 667 O O . ALA A 1 88 ? -14.618 -6.254 -6.629 1.00 98.44 88 ALA A O 1
ATOM 668 N N . LEU A 1 89 ? -15.006 -4.036 -6.740 1.00 98.19 89 LEU A N 1
ATOM 669 C CA . LEU A 1 89 ? -13.764 -3.641 -6.088 1.00 98.19 89 LEU A CA 1
ATOM 670 C C . LEU A 1 89 ? -13.704 -4.088 -4.622 1.00 98.19 89 LEU A C 1
ATOM 672 O O . LEU A 1 89 ? -12.669 -4.566 -4.172 1.00 98.19 89 LEU A O 1
ATOM 676 N N . LEU A 1 90 ? -14.813 -4.013 -3.876 1.00 98.62 90 LEU A N 1
ATOM 677 C CA . LEU A 1 90 ? -14.864 -4.554 -2.512 1.00 98.62 90 LEU A CA 1
ATOM 678 C C . LEU A 1 90 ? -14.556 -6.060 -2.484 1.00 98.62 90 LEU A C 1
ATOM 680 O O . LEU A 1 90 ? -13.801 -6.509 -1.619 1.00 98.62 90 LEU A O 1
ATOM 684 N N . ARG A 1 91 ? -15.098 -6.845 -3.426 1.00 98.69 91 ARG A N 1
ATOM 685 C CA . ARG A 1 91 ? -14.785 -8.281 -3.553 1.00 98.69 91 ARG A CA 1
ATOM 686 C C . ARG A 1 91 ? -13.328 -8.503 -3.940 1.00 98.69 91 ARG A C 1
ATOM 688 O O . ARG A 1 91 ? -12.668 -9.351 -3.345 1.00 98.69 91 ARG A O 1
ATOM 695 N N . GLU A 1 92 ? -12.817 -7.716 -4.882 1.00 98.44 92 GLU A N 1
ATOM 696 C CA . GLU A 1 92 ? -11.416 -7.762 -5.295 1.00 98.44 92 GLU A CA 1
ATOM 697 C C . GLU A 1 92 ? -10.473 -7.484 -4.116 1.00 98.44 92 GLU A C 1
ATOM 699 O O . GLU A 1 92 ? -9.538 -8.252 -3.893 1.00 98.44 92 GLU A O 1
ATOM 704 N N . HIS A 1 93 ? -10.752 -6.462 -3.298 1.00 98.62 93 HIS A N 1
ATOM 705 C CA . HIS A 1 93 ? -9.979 -6.159 -2.090 1.00 98.62 93 HIS A CA 1
ATOM 706 C C . HIS A 1 93 ? -9.949 -7.348 -1.124 1.00 98.62 93 HIS A C 1
ATOM 708 O O . HIS A 1 93 ? -8.871 -7.734 -0.671 1.00 98.62 93 HIS A O 1
ATOM 714 N N . ALA A 1 94 ? -11.097 -7.977 -0.841 1.00 98.56 94 ALA A N 1
ATOM 715 C CA . ALA A 1 94 ? -11.143 -9.171 0.006 1.00 98.56 94 ALA A CA 1
ATOM 716 C C . ALA A 1 94 ? -10.270 -10.304 -0.554 1.00 98.56 94 ALA A C 1
ATOM 718 O O . ALA A 1 94 ? -9.462 -10.876 0.182 1.00 98.56 94 ALA A O 1
ATOM 719 N N . THR A 1 95 ? -10.389 -10.596 -1.853 1.00 98.25 95 THR A N 1
ATOM 720 C CA . THR A 1 95 ? -9.600 -11.637 -2.523 1.00 98.25 95 THR A CA 1
ATOM 721 C C . THR A 1 95 ? -8.102 -11.342 -2.462 1.00 98.25 95 THR A C 1
ATOM 723 O O . THR A 1 95 ? -7.324 -12.221 -2.084 1.00 98.25 95 THR A O 1
ATOM 726 N N . LEU A 1 96 ? -7.682 -10.114 -2.779 1.00 98.38 96 LEU A N 1
ATOM 727 C CA . LEU A 1 96 ? -6.273 -9.717 -2.772 1.00 98.38 96 LEU A CA 1
ATOM 728 C C . LEU A 1 96 ? -5.674 -9.784 -1.364 1.00 98.38 96 LEU A C 1
ATOM 730 O O . LEU A 1 96 ? -4.590 -10.350 -1.195 1.00 98.38 96 LEU A O 1
ATOM 734 N N . LEU A 1 97 ? -6.384 -9.264 -0.360 1.00 98.69 97 LEU A N 1
ATOM 735 C CA . LEU A 1 97 ? -5.941 -9.256 1.034 1.00 98.69 97 LEU A CA 1
ATOM 736 C C . LEU A 1 97 ? -5.872 -10.672 1.621 1.00 98.69 97 LEU A C 1
ATOM 738 O O . LEU A 1 97 ? -4.880 -11.020 2.265 1.00 98.69 97 LEU A O 1
ATOM 742 N N . LYS A 1 98 ? -6.859 -11.536 1.340 1.00 97.69 98 LYS A N 1
ATOM 743 C CA . LYS A 1 98 ? -6.785 -12.958 1.718 1.00 97.69 98 LYS A CA 1
ATOM 744 C C . LYS A 1 98 ? -5.610 -13.662 1.060 1.00 97.69 98 LYS A C 1
ATOM 746 O O . LYS A 1 98 ? -4.876 -14.367 1.748 1.00 97.69 98 LYS A O 1
ATOM 751 N N . ALA A 1 99 ? -5.407 -13.455 -0.239 1.00 96.94 99 ALA A N 1
ATOM 752 C CA . ALA A 1 99 ? -4.294 -14.052 -0.972 1.00 96.94 99 ALA A CA 1
ATOM 753 C C . ALA A 1 99 ? -2.921 -13.551 -0.487 1.00 96.94 99 ALA A C 1
ATOM 755 O O . ALA A 1 99 ? -1.923 -14.251 -0.659 1.00 96.94 99 ALA A O 1
ATOM 756 N N . ALA A 1 100 ? -2.861 -12.365 0.126 1.00 97.12 100 ALA A N 1
ATOM 757 C CA . ALA A 1 100 ? -1.668 -11.833 0.777 1.00 97.12 100 ALA A CA 1
ATOM 758 C C . ALA A 1 100 ? -1.440 -12.377 2.201 1.00 97.12 100 ALA A C 1
ATOM 760 O O . ALA A 1 100 ? -0.407 -12.083 2.792 1.00 97.12 100 ALA A O 1
ATOM 761 N N . GLY A 1 101 ? -2.359 -13.179 2.754 1.00 97.31 101 GLY A N 1
ATOM 762 C CA . GLY A 1 101 ? -2.235 -13.753 4.099 1.00 97.31 101 GLY A CA 1
ATOM 763 C C . GLY A 1 101 ? -2.632 -12.802 5.233 1.00 97.31 101 GLY A C 1
ATOM 764 O O . GLY A 1 101 ? -2.158 -12.968 6.360 1.00 97.31 101 GLY A O 1
ATOM 765 N N . ILE A 1 102 ? -3.472 -11.804 4.934 1.00 98.50 102 ILE A N 1
ATOM 766 C CA . ILE A 1 102 ? -4.005 -10.861 5.921 1.00 98.50 102 ILE A CA 1
ATOM 767 C C . ILE A 1 102 ? -5.149 -11.507 6.710 1.00 98.50 102 ILE A C 1
ATOM 769 O O . ILE A 1 102 ? -6.095 -12.055 6.130 1.00 98.50 102 ILE A O 1
ATOM 773 N N . ASP A 1 103 ? -5.066 -11.429 8.039 1.00 98.38 103 ASP A N 1
ATOM 774 C CA . ASP A 1 103 ? -6.059 -12.013 8.946 1.00 98.38 103 ASP A CA 1
ATOM 775 C C . ASP A 1 103 ? -7.209 -11.054 9.217 1.00 98.38 103 ASP A C 1
ATOM 777 O O . ASP A 1 103 ? -8.364 -11.478 9.277 1.00 98.38 103 ASP A O 1
ATOM 781 N N . TYR A 1 104 ? -6.901 -9.765 9.366 1.00 98.62 104 TYR A N 1
ATOM 782 C CA . TYR A 1 104 ? -7.896 -8.727 9.581 1.00 98.62 104 TYR A CA 1
ATOM 783 C C . TYR A 1 104 ? -7.523 -7.409 8.903 1.00 98.62 104 TYR A C 1
ATOM 785 O O . TYR A 1 104 ? -6.352 -7.076 8.732 1.00 98.62 104 TYR A O 1
ATOM 793 N N . ILE A 1 105 ? -8.539 -6.636 8.546 1.00 98.81 105 ILE A N 1
ATOM 794 C CA . ILE A 1 105 ? -8.392 -5.207 8.290 1.00 98.81 105 ILE A CA 1
ATOM 795 C C . ILE A 1 105 ? -8.751 -4.438 9.557 1.00 98.81 105 ILE A C 1
ATOM 797 O O . ILE A 1 105 ? -9.665 -4.837 10.286 1.00 98.81 105 ILE A O 1
ATOM 801 N N . TYR A 1 106 ? -8.053 -3.337 9.814 1.00 98.31 106 TYR A N 1
ATOM 802 C CA . TYR A 1 106 ? -8.508 -2.349 10.783 1.00 98.31 106 TYR A CA 1
ATOM 803 C C . TYR A 1 106 ? -8.989 -1.102 10.051 1.00 98.31 106 TYR A C 1
ATOM 805 O O . TYR A 1 106 ? -8.222 -0.439 9.353 1.00 98.31 106 TYR A O 1
ATOM 813 N N . VAL A 1 107 ? -10.296 -0.864 10.150 1.00 98.19 107 VAL A N 1
ATOM 814 C CA . VAL A 1 107 ? -11.010 0.134 9.353 1.00 98.19 107 VAL A CA 1
ATOM 815 C C . VAL A 1 107 ? -10.951 1.476 10.056 1.00 98.19 107 VAL A C 1
ATOM 817 O O . VAL A 1 107 ? -11.361 1.568 11.213 1.00 98.19 107 VAL A O 1
ATOM 820 N N . ASP A 1 108 ? -10.473 2.498 9.354 1.00 94.38 108 ASP A N 1
ATOM 821 C CA . ASP A 1 108 ? -10.421 3.856 9.883 1.00 94.38 108 ASP A CA 1
ATOM 822 C C . ASP A 1 108 ? -11.810 4.486 9.987 1.00 94.38 108 ASP A C 1
ATOM 824 O O . ASP A 1 108 ? -12.507 4.685 8.989 1.00 94.38 108 ASP A O 1
ATOM 828 N N . ILE A 1 109 ? -12.198 4.798 11.219 1.00 93.00 109 ILE A N 1
ATOM 829 C CA . ILE A 1 109 ? -13.422 5.506 11.590 1.00 93.00 109 ILE A CA 1
ATOM 830 C C . ILE A 1 109 ? -13.082 6.554 12.672 1.00 93.00 109 ILE A C 1
ATOM 832 O O . ILE A 1 109 ? -13.876 6.878 13.557 1.00 93.00 109 ILE A O 1
ATOM 836 N N . THR A 1 110 ? -11.850 7.066 12.667 1.00 90.44 110 THR A N 1
ATOM 837 C CA . THR A 1 110 ? -11.338 7.896 13.765 1.00 90.44 110 THR A CA 1
ATOM 838 C C . THR A 1 110 ? -11.693 9.375 13.649 1.00 90.44 110 THR A C 1
ATOM 840 O O . THR A 1 110 ? -11.672 10.083 14.654 1.00 90.44 110 THR A O 1
ATOM 843 N N . ASN A 1 111 ? -12.081 9.860 12.467 1.00 86.50 111 ASN A N 1
ATOM 844 C CA . ASN A 1 111 ? -12.384 11.282 12.267 1.00 86.50 111 ASN A CA 1
ATOM 845 C C . ASN A 1 111 ? -13.753 11.724 12.801 1.00 86.50 111 ASN A C 1
ATOM 847 O O . ASN A 1 111 ? -13.975 12.924 12.946 1.00 86.50 111 ASN A O 1
ATOM 851 N N . TRP A 1 112 ? -14.664 10.793 13.100 1.00 88.56 112 TRP A N 1
ATOM 852 C CA . TRP A 1 112 ? -16.035 11.128 13.487 1.00 88.56 112 TRP A CA 1
ATOM 853 C C . TRP A 1 112 ? -16.422 10.454 14.810 1.00 88.56 112 TRP A C 1
ATOM 855 O O . TRP A 1 112 ? -16.405 9.224 14.898 1.00 88.56 112 TRP A O 1
ATOM 865 N N . PRO A 1 113 ? -16.766 11.231 15.854 1.00 88.31 113 PRO A N 1
ATOM 866 C CA . PRO A 1 113 ? -17.145 10.704 17.168 1.00 88.31 113 PRO A CA 1
ATOM 867 C C . PRO A 1 113 ? -18.552 10.115 17.229 1.00 88.31 113 PRO A C 1
ATOM 869 O O . PRO A 1 113 ? -18.845 9.341 18.144 1.00 88.31 113 PRO A O 1
ATOM 872 N N . ASP A 1 114 ? -19.394 10.463 16.264 1.00 91.12 114 ASP A N 1
ATOM 873 C CA . ASP A 1 114 ? -20.771 10.022 16.166 1.00 91.12 114 ASP A CA 1
ATOM 874 C C . ASP A 1 114 ? -21.234 9.968 14.702 1.00 91.12 114 ASP A C 1
ATOM 876 O O . ASP A 1 114 ? -20.526 10.368 13.775 1.00 91.12 114 ASP A O 1
ATOM 880 N N . THR A 1 115 ? -22.437 9.436 14.499 1.00 86.81 115 THR A N 1
ATOM 881 C CA . THR A 1 115 ? -23.042 9.223 13.178 1.00 86.81 115 THR A CA 1
ATOM 882 C C . THR A 1 115 ? -23.900 10.398 12.692 1.00 86.81 115 THR A C 1
ATOM 884 O O . THR A 1 115 ? -24.760 10.187 11.841 1.00 86.81 115 THR A O 1
ATOM 887 N N . GLN A 1 116 ? -23.782 11.602 13.269 1.00 86.31 116 GLN A N 1
ATOM 888 C CA . GLN A 1 116 ? -24.766 12.667 13.032 1.00 86.31 116 GLN A CA 1
ATOM 889 C C . GLN A 1 116 ? -24.601 13.378 11.680 1.00 86.31 116 GLN A C 1
ATOM 891 O O . GLN A 1 116 ? -25.595 13.786 11.077 1.00 86.31 116 GLN A O 1
ATOM 896 N N . SER A 1 117 ? -23.366 13.602 11.223 1.00 84.25 117 SER A N 1
ATOM 897 C CA . SER A 1 117 ? -23.119 14.485 10.078 1.00 84.25 117 SER A CA 1
ATOM 898 C C . SER A 1 117 ? -23.323 13.777 8.734 1.00 84.25 117 SER A C 1
ATOM 900 O O . SER A 1 117 ? -23.082 12.579 8.591 1.00 84.25 117 SER A O 1
ATOM 902 N N . ILE A 1 118 ? -23.711 14.545 7.709 1.00 83.56 118 ILE A N 1
ATOM 903 C CA . ILE A 1 118 ? -23.768 14.056 6.321 1.00 83.56 118 ILE A CA 1
ATOM 904 C C . ILE A 1 118 ? -22.401 13.544 5.844 1.00 83.56 118 ILE A C 1
ATOM 906 O O . ILE A 1 118 ? -22.324 12.614 5.042 1.00 83.56 118 ILE A O 1
ATOM 910 N N . ASP A 1 119 ? -21.320 14.124 6.361 1.00 85.44 119 ASP A N 1
ATOM 911 C CA . ASP A 1 119 ? -19.963 13.695 6.056 1.00 85.44 119 ASP A CA 1
ATOM 912 C C . ASP A 1 119 ? -19.633 12.372 6.753 1.00 85.44 119 ASP A C 1
ATOM 914 O O . ASP A 1 119 ? -19.095 11.478 6.107 1.00 85.44 119 ASP A O 1
ATOM 918 N N . ALA A 1 120 ? -20.033 12.180 8.016 1.00 86.56 120 ALA A N 1
ATOM 919 C CA . ALA A 1 120 ? -19.929 10.893 8.702 1.00 86.56 120 ALA A CA 1
ATOM 920 C C . ALA A 1 120 ? -20.741 9.819 7.964 1.00 86.56 120 ALA A C 1
ATOM 922 O O . ALA A 1 120 ? -20.259 8.706 7.760 1.00 86.56 120 ALA A O 1
ATOM 923 N N . ASP A 1 121 ? -21.938 10.151 7.482 1.00 89.75 121 ASP A N 1
ATOM 924 C CA . ASP A 1 121 ? -22.745 9.225 6.691 1.00 89.75 121 ASP A CA 1
ATOM 925 C C . ASP A 1 121 ? -22.028 8.803 5.394 1.00 89.75 121 ASP A C 1
ATOM 927 O O . ASP A 1 121 ? -21.839 7.614 5.127 1.00 89.75 121 ASP A O 1
ATOM 931 N N . ARG A 1 122 ? -21.533 9.774 4.618 1.00 89.31 122 ARG A N 1
ATOM 932 C CA . ARG A 1 122 ? -20.883 9.534 3.317 1.00 89.31 122 ARG A CA 1
ATOM 933 C C . ARG A 1 122 ? -19.480 8.935 3.413 1.00 89.31 122 ARG A C 1
ATOM 935 O O . ARG A 1 122 ? -19.070 8.216 2.501 1.00 89.31 122 ARG A O 1
ATOM 942 N N . MET A 1 123 ? -18.726 9.256 4.463 1.00 88.62 123 MET A N 1
ATOM 943 C CA . MET A 1 123 ? -17.334 8.822 4.642 1.00 88.62 123 MET A CA 1
ATOM 944 C C . MET A 1 123 ? -17.208 7.550 5.474 1.00 88.62 123 MET A C 1
ATOM 946 O O . MET A 1 123 ? -16.223 6.834 5.313 1.00 88.62 123 MET A O 1
ATOM 950 N N . ILE A 1 124 ? -18.180 7.264 6.346 1.00 91.12 124 ILE A N 1
ATOM 951 C CA . ILE A 1 124 ? -18.140 6.118 7.259 1.00 91.12 124 ILE A CA 1
ATOM 952 C C . ILE A 1 124 ? -19.349 5.222 7.074 1.00 91.12 124 ILE A C 1
ATOM 954 O O . ILE A 1 124 ? -19.172 4.065 6.711 1.00 91.12 124 ILE A O 1
ATOM 958 N N . VAL A 1 125 ? -20.558 5.708 7.368 1.00 93.31 125 VAL A N 1
ATOM 959 C CA . VAL A 1 125 ? -21.711 4.819 7.583 1.00 93.31 125 VAL A CA 1
ATOM 960 C C . VAL A 1 125 ? -22.037 4.060 6.302 1.00 93.31 125 VAL A C 1
ATOM 962 O O . VAL A 1 125 ? -21.990 2.831 6.293 1.00 93.31 125 VAL A O 1
ATOM 965 N N . GLN A 1 126 ? -22.274 4.767 5.198 1.00 95.25 126 GLN A N 1
ATOM 966 C CA . GLN A 1 126 ? -22.575 4.150 3.908 1.00 95.25 126 GLN A CA 1
ATOM 967 C C . GLN A 1 126 ? -21.472 3.187 3.428 1.00 95.25 126 GLN A C 1
ATOM 969 O O . GLN A 1 126 ? -21.791 2.038 3.102 1.00 95.25 126 GLN A O 1
ATOM 974 N N . PRO A 1 127 ? -20.181 3.577 3.360 1.00 96.06 127 PRO A N 1
ATOM 975 C CA . PRO A 1 127 ? -19.150 2.665 2.874 1.00 96.06 127 PRO A CA 1
ATOM 976 C C . PRO A 1 127 ? -18.840 1.520 3.848 1.00 96.06 127 PRO A C 1
ATOM 978 O O . PRO A 1 127 ? -18.565 0.415 3.380 1.00 96.06 127 PRO A O 1
ATOM 981 N N . PHE A 1 128 ? -18.938 1.718 5.167 1.00 97.31 128 PHE A N 1
ATOM 982 C CA . PHE A 1 128 ? -18.758 0.637 6.139 1.00 97.31 128 PHE A CA 1
ATOM 983 C C . PHE A 1 128 ? -19.895 -0.381 6.060 1.00 97.31 128 PHE A C 1
ATOM 985 O O . PHE A 1 128 ? -19.645 -1.581 5.992 1.00 97.31 128 PHE A O 1
ATOM 992 N N . GLU A 1 129 ? -21.149 0.068 5.992 1.00 97.25 129 GLU A N 1
ATOM 993 C CA . GLU A 1 129 ? -22.283 -0.840 5.813 1.00 97.25 129 GLU A CA 1
ATOM 994 C C . GLU A 1 129 ? -22.205 -1.584 4.485 1.00 97.25 129 GLU A C 1
ATOM 996 O O . GLU A 1 129 ? -22.472 -2.789 4.438 1.00 97.25 129 GLU A O 1
ATOM 1001 N N . ARG A 1 130 ? -21.762 -0.909 3.417 1.00 98.25 130 ARG A N 1
ATOM 1002 C CA . ARG A 1 130 ? -21.580 -1.569 2.128 1.00 98.25 130 ARG A CA 1
ATOM 1003 C C . ARG A 1 130 ? -20.475 -2.618 2.165 1.00 98.25 130 ARG A C 1
ATOM 1005 O O . ARG A 1 130 ? -20.682 -3.716 1.649 1.00 98.25 130 ARG A O 1
ATOM 1012 N N . LEU A 1 131 ? -19.348 -2.316 2.811 1.00 98.44 131 LEU A N 1
ATOM 1013 C CA . LEU A 1 131 ? -18.270 -3.271 3.068 1.00 98.44 131 LEU A CA 1
ATOM 1014 C C . LEU A 1 131 ? -18.808 -4.515 3.788 1.00 98.44 131 LEU A C 1
ATOM 1016 O O . LEU A 1 131 ? -18.609 -5.626 3.302 1.00 98.44 131 LEU A O 1
ATOM 1020 N N . LEU A 1 132 ? -19.544 -4.337 4.892 1.00 98.19 132 LEU A N 1
ATOM 1021 C CA . LEU A 1 132 ? -20.123 -5.446 5.659 1.00 98.19 132 LEU A CA 1
ATOM 1022 C C . LEU A 1 132 ? -21.108 -6.279 4.834 1.00 98.19 132 LEU A C 1
ATOM 1024 O O . LEU A 1 132 ? -21.060 -7.506 4.892 1.00 98.19 132 LEU A O 1
ATOM 1028 N N . ALA A 1 133 ? -21.967 -5.635 4.043 1.00 98.31 133 ALA A N 1
ATOM 1029 C CA . ALA A 1 133 ? -22.929 -6.325 3.190 1.00 98.31 133 ALA A CA 1
ATOM 1030 C C . ALA A 1 133 ? -22.238 -7.161 2.100 1.00 98.31 133 ALA A C 1
ATOM 1032 O O . ALA A 1 133 ? -22.569 -8.332 1.908 1.00 98.31 133 ALA A O 1
ATOM 1033 N N . VAL A 1 134 ? -21.258 -6.584 1.397 1.00 98.62 134 VAL A N 1
ATOM 1034 C CA . VAL A 1 134 ? -20.556 -7.274 0.306 1.00 98.62 134 VAL A CA 1
ATOM 1035 C C . VAL A 1 134 ? -19.692 -8.408 0.848 1.00 98.62 134 VAL A C 1
ATOM 1037 O O . VAL A 1 134 ? -19.798 -9.533 0.359 1.00 98.62 134 VAL A O 1
ATOM 1040 N N . TRP A 1 135 ? -18.871 -8.142 1.868 1.00 98.44 135 TRP A N 1
ATOM 1041 C CA . TRP A 1 135 ? -17.966 -9.139 2.448 1.00 98.44 135 TRP A CA 1
ATOM 1042 C C . TRP A 1 135 ? -18.724 -10.229 3.206 1.00 98.44 135 TRP A C 1
ATOM 1044 O O . TRP A 1 135 ? -18.365 -11.401 3.111 1.00 98.44 135 TRP A O 1
ATOM 1054 N N . GLY A 1 136 ? -19.824 -9.885 3.882 1.00 97.50 136 GLY A N 1
ATOM 1055 C CA . GLY A 1 136 ? -20.698 -10.861 4.537 1.00 97.50 136 GLY A CA 1
ATOM 1056 C C . GLY A 1 136 ? -21.309 -11.856 3.546 1.00 97.50 136 GLY A C 1
ATOM 1057 O O . GLY A 1 136 ? -21.463 -13.032 3.866 1.00 97.50 136 GLY A O 1
ATOM 1058 N N . GLY A 1 137 ? -21.572 -11.414 2.312 1.00 97.19 137 GLY A N 1
ATOM 1059 C CA . GLY A 1 137 ? -22.062 -12.260 1.223 1.00 97.19 137 GLY A CA 1
ATOM 1060 C C . GLY A 1 137 ? -20.994 -13.099 0.510 1.00 97.19 137 GLY A C 1
ATOM 1061 O O . GLY A 1 137 ? -21.336 -13.817 -0.425 1.00 97.19 137 GLY A O 1
ATOM 1062 N N . MET A 1 138 ? -19.710 -13.015 0.885 1.00 96.81 138 MET A N 1
ATOM 1063 C CA . MET A 1 138 ? -18.636 -13.809 0.260 1.00 96.81 138 MET A CA 1
ATOM 1064 C C . MET A 1 138 ? -18.438 -15.189 0.901 1.00 96.81 138 MET A C 1
ATOM 1066 O O . MET A 1 138 ? -17.685 -16.000 0.365 1.00 96.81 138 MET A O 1
ATOM 1070 N N . GLY A 1 139 ? -19.111 -15.479 2.017 1.00 88.94 139 GLY A N 1
ATOM 1071 C CA . GLY A 1 139 ? -18.948 -16.724 2.768 1.00 88.94 139 GLY A CA 1
ATOM 1072 C C . GLY A 1 139 ? -17.786 -16.681 3.767 1.00 88.94 139 GLY A C 1
ATOM 1073 O O . GLY A 1 139 ? -16.808 -15.946 3.610 1.00 88.94 139 GLY A O 1
ATOM 1074 N N . ALA A 1 140 ? -17.904 -17.471 4.835 1.00 84.62 140 ALA A N 1
ATOM 1075 C CA . ALA A 1 140 ? -16.925 -17.496 5.917 1.00 84.62 140 ALA A CA 1
ATOM 1076 C C . ALA A 1 140 ? -15.538 -17.946 5.421 1.00 84.62 140 ALA A C 1
ATOM 1078 O O . ALA A 1 140 ? -15.414 -18.913 4.679 1.00 84.62 140 ALA A O 1
ATOM 1079 N N . GLY A 1 141 ? -14.485 -17.247 5.854 1.00 85.94 141 GLY A N 1
ATOM 1080 C CA . GLY A 1 141 ? -13.092 -17.561 5.501 1.00 85.94 141 GLY A CA 1
ATOM 1081 C C . GLY A 1 141 ? -12.585 -16.904 4.211 1.00 85.94 141 GLY A C 1
ATOM 1082 O O . GLY A 1 141 ? -11.370 -16.785 4.039 1.00 85.94 141 GLY A O 1
ATOM 1083 N N . ASN A 1 142 ? -13.484 -16.388 3.366 1.00 93.69 142 ASN A N 1
ATOM 1084 C CA . ASN A 1 142 ? -13.138 -15.744 2.092 1.00 93.69 142 ASN A CA 1
ATOM 1085 C C . ASN A 1 142 ? -12.772 -14.258 2.217 1.00 93.69 142 ASN A C 1
ATOM 1087 O O . ASN A 1 142 ? -12.398 -13.632 1.228 1.00 93.69 142 ASN A O 1
ATOM 1091 N N . THR A 1 143 ? -12.846 -13.692 3.422 1.00 97.69 143 THR A N 1
ATOM 1092 C CA . THR A 1 143 ? -12.498 -12.294 3.703 1.00 97.69 143 THR A CA 1
ATOM 1093 C C . THR A 1 143 ? -11.620 -12.204 4.949 1.00 97.69 143 THR A C 1
ATOM 1095 O O . THR A 1 143 ? -11.713 -13.072 5.831 1.00 97.69 143 THR A O 1
ATOM 1098 N N . PRO A 1 144 ? -10.748 -11.187 5.063 1.00 98.19 144 PRO A N 1
ATOM 1099 C CA . PRO A 1 144 ? -10.176 -10.839 6.354 1.00 98.19 144 PRO A CA 1
ATOM 1100 C C . PRO A 1 144 ? -11.297 -10.533 7.356 1.00 98.19 144 PRO A C 1
ATOM 1102 O O . PRO A 1 144 ? -12.407 -10.141 6.976 1.00 98.19 144 PRO A O 1
ATOM 1105 N N . LYS A 1 145 ? -11.006 -10.709 8.644 1.00 98.56 145 LYS A N 1
ATOM 1106 C CA . LYS A 1 145 ? -11.849 -10.183 9.719 1.00 98.56 145 LYS A CA 1
ATOM 1107 C C . LYS A 1 145 ? -11.767 -8.656 9.759 1.00 98.56 145 LYS A C 1
ATOM 1109 O O . LYS A 1 145 ? -10.917 -8.049 9.112 1.00 98.56 145 LYS A O 1
ATOM 1114 N N . ILE A 1 146 ? -12.647 -8.030 10.522 1.00 98.69 146 ILE A N 1
ATOM 1115 C CA . ILE A 1 146 ? -12.759 -6.579 10.635 1.00 98.69 146 ILE A CA 1
ATOM 1116 C C . ILE A 1 146 ? -12.580 -6.182 12.096 1.00 98.69 146 ILE A C 1
ATOM 1118 O O . ILE A 1 146 ? -13.210 -6.755 12.989 1.00 98.69 146 ILE A O 1
ATOM 1122 N N . ILE A 1 147 ? -11.730 -5.180 12.309 1.00 98.75 147 ILE A N 1
ATOM 1123 C CA . ILE A 1 147 ? -11.601 -4.433 13.557 1.00 98.75 147 ILE A CA 1
ATOM 1124 C C . ILE A 1 147 ? -11.919 -2.964 13.255 1.00 98.75 147 ILE A C 1
ATOM 1126 O O . ILE A 1 147 ? -11.173 -2.320 12.521 1.00 98.75 147 ILE A O 1
ATOM 1130 N N . PRO A 1 148 ? -13.007 -2.394 13.782 1.00 98.31 148 PRO A N 1
ATOM 1131 C CA . PRO A 1 148 ? -13.230 -0.955 13.695 1.00 98.31 148 PRO A CA 1
ATOM 1132 C C . PRO A 1 148 ? -12.190 -0.200 14.531 1.00 98.31 148 PRO A C 1
ATOM 1134 O O . PRO A 1 148 ? -11.969 -0.553 15.692 1.00 98.31 148 PRO A O 1
ATOM 1137 N N . TRP A 1 149 ? -11.578 0.843 13.969 1.00 97.31 149 TRP A N 1
ATOM 1138 C CA . TRP A 1 149 ? -10.770 1.807 14.712 1.00 97.31 149 TRP A CA 1
ATOM 1139 C C . TRP A 1 149 ? -11.533 3.117 14.846 1.00 97.31 149 TRP A C 1
ATOM 1141 O O . TRP A 1 149 ? -11.767 3.819 13.869 1.00 97.31 149 TRP A O 1
ATOM 1151 N N . VAL A 1 150 ? -11.967 3.416 16.066 1.00 95.94 150 VAL A N 1
ATOM 1152 C CA . VAL A 1 150 ? -12.934 4.479 16.343 1.00 95.94 150 VAL A CA 1
ATOM 1153 C C . VAL A 1 150 ? -12.332 5.534 17.255 1.00 95.94 150 VAL A C 1
ATOM 1155 O O . VAL A 1 150 ? -11.527 5.231 18.136 1.00 95.94 150 VAL A O 1
ATOM 1158 N N . THR A 1 151 ? -12.770 6.777 17.103 1.00 92.31 151 THR A N 1
ATOM 1159 C CA . THR A 1 151 ? -12.599 7.777 18.162 1.00 92.31 151 THR A CA 1
ATOM 1160 C C . THR A 1 151 ? -13.709 7.626 19.206 1.00 92.31 151 THR A C 1
ATOM 1162 O O . THR A 1 151 ? -14.813 7.163 18.902 1.00 92.31 151 THR A O 1
ATOM 1165 N N . VAL A 1 152 ? -13.423 7.992 20.456 1.00 91.88 152 VAL A N 1
ATOM 1166 C CA . VAL A 1 152 ? -14.386 7.916 21.562 1.00 91.88 152 VAL A CA 1
ATOM 1167 C C . VAL A 1 152 ? -14.495 9.280 22.233 1.00 91.88 152 VAL A C 1
ATOM 1169 O O . VAL A 1 152 ? -13.562 9.740 22.887 1.00 91.88 152 VAL A O 1
ATOM 1172 N N . SER A 1 153 ? -15.656 9.926 22.101 1.00 89.94 153 SER A N 1
ATOM 1173 C CA . SER A 1 153 ? -15.966 11.149 22.849 1.00 89.94 153 SER A CA 1
ATOM 1174 C C . SER A 1 153 ? -16.424 10.817 24.267 1.00 89.94 153 SER A C 1
ATOM 1176 O O . SER A 1 153 ? -17.254 9.920 24.403 1.00 89.94 153 SER A O 1
ATOM 1178 N N . PRO A 1 154 ? -15.987 11.542 25.313 1.00 89.50 154 PRO A N 1
ATOM 1179 C CA . PRO A 1 154 ? -16.575 11.402 26.646 1.00 89.50 154 PRO A CA 1
ATOM 1180 C C . PRO A 1 154 ? -18.030 11.893 26.701 1.00 89.50 154 PRO A C 1
ATOM 1182 O O . PRO A 1 154 ? -18.790 11.448 27.557 1.00 89.50 154 PRO A O 1
ATOM 1185 N N . ASN A 1 155 ? -18.429 12.771 25.778 1.00 88.31 155 ASN A N 1
ATOM 1186 C CA . ASN A 1 155 ? -19.764 13.354 25.743 1.00 88.31 155 ASN A CA 1
ATOM 1187 C C . ASN A 1 155 ? -20.775 12.371 25.145 1.00 88.31 155 ASN A C 1
ATOM 1189 O O . ASN A 1 155 ? -20.411 11.466 24.390 1.00 88.31 155 ASN A O 1
ATOM 1193 N N . ALA A 1 156 ? -22.049 12.543 25.494 1.00 87.12 156 ALA A N 1
ATOM 1194 C CA . ALA A 1 156 ? -23.132 11.833 24.826 1.00 87.12 156 ALA A CA 1
ATOM 1195 C C . ALA A 1 156 ? -23.244 12.300 23.362 1.00 87.12 156 ALA A C 1
ATOM 1197 O O . ALA A 1 156 ? -23.002 13.482 23.090 1.00 87.12 156 ALA A O 1
ATOM 1198 N N . PRO A 1 157 ? -23.618 11.407 22.429 1.00 89.38 157 PRO A N 1
ATOM 1199 C CA . PRO A 1 157 ? -23.871 11.807 21.060 1.00 89.38 157 PRO A CA 1
ATOM 1200 C C . PRO A 1 157 ? -25.133 12.687 21.016 1.00 89.38 157 PRO A C 1
ATOM 1202 O O . PRO A 1 157 ? -26.003 12.577 21.890 1.00 89.38 157 PRO A O 1
ATOM 1205 N N . PRO A 1 158 ? -25.270 13.550 20.002 1.00 87.94 158 PRO A N 1
ATOM 1206 C CA . PRO A 1 158 ? -26.493 14.312 19.775 1.00 87.94 158 PRO A CA 1
ATOM 1207 C C . PRO A 1 158 ? -27.734 13.412 19.671 1.00 87.94 158 PRO A C 1
ATOM 1209 O O . PRO A 1 158 ? -27.643 12.247 19.277 1.00 87.94 158 PRO A O 1
ATOM 1212 N N . ALA A 1 159 ? -28.913 13.951 19.997 1.00 87.25 159 ALA A N 1
ATOM 1213 C CA . ALA A 1 159 ? -30.162 13.189 19.965 1.00 87.25 159 ALA A CA 1
ATOM 1214 C C . ALA A 1 159 ? -30.387 12.528 18.590 1.00 87.25 159 ALA A C 1
ATOM 1216 O O . ALA A 1 159 ? -30.346 13.192 17.556 1.00 87.25 159 ALA A O 1
ATOM 1217 N N . GLY A 1 160 ? -30.616 11.211 18.588 1.00 83.50 160 GLY A N 1
ATOM 1218 C CA . GLY A 1 160 ? -30.808 10.409 17.373 1.00 83.50 160 GLY A CA 1
ATOM 1219 C C . GLY A 1 160 ? -29.521 9.889 16.718 1.00 83.50 160 GLY A C 1
ATOM 1220 O O . GLY A 1 160 ? -29.602 8.984 15.889 1.00 83.50 160 GLY A O 1
ATOM 1221 N N . ALA A 1 161 ? -28.343 10.381 17.112 1.00 88.06 161 ALA A N 1
ATOM 1222 C CA . ALA A 1 161 ? -27.058 9.850 16.665 1.00 88.06 161 ALA A CA 1
ATOM 1223 C C . ALA A 1 161 ? -26.559 8.726 17.587 1.00 88.06 161 ALA A C 1
ATOM 1225 O O . ALA A 1 161 ? -26.956 8.609 18.749 1.00 88.06 161 ALA A O 1
ATOM 1226 N N . LYS A 1 162 ? -25.667 7.881 17.065 1.00 87.06 162 LYS A N 1
ATOM 1227 C CA . LYS A 1 162 ? -24.922 6.903 17.864 1.00 87.06 162 LYS A CA 1
ATOM 1228 C C . LYS A 1 162 ? -23.493 7.381 18.034 1.00 87.06 162 LYS A C 1
ATOM 1230 O O . LYS A 1 162 ? -22.908 7.889 17.083 1.00 87.06 162 LYS A O 1
ATOM 1235 N N . ASP A 1 163 ? -22.918 7.129 19.205 1.00 91.81 163 ASP A N 1
ATOM 1236 C CA . ASP A 1 163 ? -21.465 7.139 19.351 1.00 91.81 163 ASP A CA 1
ATOM 1237 C C . ASP A 1 163 ? -20.844 6.154 18.364 1.00 91.81 163 ASP A C 1
ATOM 1239 O O . ASP A 1 163 ? -21.346 5.038 18.196 1.00 91.81 163 ASP A O 1
ATOM 1243 N N . THR A 1 164 ? -19.706 6.509 17.779 1.00 92.69 164 THR A N 1
ATOM 1244 C CA . THR A 1 164 ? -19.023 5.639 16.814 1.00 92.69 164 THR A CA 1
ATOM 1245 C C . THR A 1 164 ? -18.608 4.298 17.430 1.00 92.69 164 THR A C 1
ATOM 1247 O O . THR A 1 164 ? -18.705 3.263 16.771 1.00 92.69 164 THR A O 1
ATOM 1250 N N . ILE A 1 165 ? -18.226 4.268 18.714 1.00 95.56 165 ILE A N 1
ATOM 1251 C CA . ILE A 1 165 ? -17.932 3.010 19.426 1.00 95.56 165 ILE A CA 1
ATOM 1252 C C . ILE A 1 165 ? -19.178 2.137 19.632 1.00 95.56 165 ILE A C 1
ATOM 1254 O O . ILE A 1 165 ? -19.098 0.920 19.469 1.00 95.56 165 ILE A O 1
ATOM 1258 N N . GLU A 1 166 ? -20.340 2.731 19.920 1.00 95.50 166 GLU A N 1
ATOM 1259 C CA . GLU A 1 166 ? -21.602 1.989 20.047 1.00 95.50 166 GLU A CA 1
ATOM 1260 C C . GLU A 1 166 ? -22.067 1.476 18.682 1.00 95.50 166 GLU A C 1
ATOM 1262 O O . GLU A 1 166 ? -22.486 0.327 18.544 1.00 95.50 166 GLU A O 1
ATOM 1267 N N . TYR A 1 167 ? -21.944 2.308 17.648 1.00 95.75 167 TYR A N 1
ATOM 1268 C CA . TYR A 1 167 ? -22.187 1.910 16.269 1.00 95.75 167 TYR A CA 1
ATOM 1269 C C . TYR A 1 167 ? -21.309 0.712 15.876 1.00 95.75 167 TYR A C 1
ATOM 1271 O O . TYR A 1 167 ? -21.829 -0.312 15.429 1.00 95.75 167 TYR A O 1
ATOM 1279 N N . ALA A 1 168 ? -19.999 0.781 16.130 1.00 96.81 168 ALA A N 1
ATOM 1280 C CA . ALA A 1 168 ? -19.070 -0.319 15.890 1.00 96.81 168 ALA A CA 1
ATOM 1281 C C . ALA A 1 168 ? -19.448 -1.582 16.680 1.00 96.81 168 ALA A C 1
ATOM 1283 O O . ALA A 1 168 ? -19.486 -2.674 16.108 1.00 96.81 168 ALA A O 1
ATOM 1284 N N . ARG A 1 169 ? -19.798 -1.447 17.968 1.00 97.38 169 ARG A N 1
ATOM 1285 C CA . ARG A 1 169 ? -20.255 -2.568 18.800 1.00 97.38 169 ARG A CA 1
ATOM 1286 C C . ARG A 1 169 ? -21.461 -3.265 18.186 1.00 97.38 169 ARG A C 1
ATOM 1288 O O . ARG A 1 169 ? -21.449 -4.489 18.060 1.00 97.38 169 ARG A O 1
ATOM 1295 N N . LEU A 1 170 ? -22.483 -2.508 17.792 1.00 96.94 170 LEU A N 1
ATOM 1296 C CA . LEU A 1 170 ? -23.704 -3.048 17.193 1.00 96.94 170 LEU A CA 1
ATOM 1297 C C . LEU A 1 170 ? -23.423 -3.761 15.867 1.00 96.94 170 LEU A C 1
ATOM 1299 O O . LEU A 1 170 ? -23.990 -4.820 15.621 1.00 96.94 170 LEU A O 1
ATOM 1303 N N . LYS A 1 171 ? -22.531 -3.219 15.031 1.00 97.38 171 LYS A N 1
ATOM 1304 C CA . LYS A 1 171 ? -22.178 -3.837 13.743 1.00 97.38 171 LYS A CA 1
ATOM 1305 C C . LYS A 1 171 ? -21.319 -5.092 13.890 1.00 97.38 171 LYS A C 1
ATOM 1307 O O . LYS A 1 171 ? -21.401 -5.979 13.043 1.00 97.38 171 LYS A O 1
ATOM 1312 N N . MET A 1 172 ? -20.478 -5.168 14.921 1.00 98.06 172 MET A N 1
ATOM 1313 C CA . MET A 1 172 ? -19.568 -6.301 15.111 1.00 98.06 172 MET A CA 1
ATOM 1314 C C . MET A 1 172 ? -20.155 -7.418 15.981 1.00 98.06 172 MET A C 1
ATOM 1316 O O . MET A 1 172 ? -19.789 -8.579 15.809 1.00 98.06 172 MET A O 1
ATOM 1320 N N . THR A 1 173 ? -21.071 -7.109 16.900 1.00 96.94 173 THR A N 1
ATOM 1321 C CA . THR A 1 173 ? -21.701 -8.122 17.764 1.00 96.94 173 THR A CA 1
ATOM 1322 C C . THR A 1 173 ? -22.470 -9.141 16.919 1.00 96.94 173 THR A C 1
ATOM 1324 O O . THR A 1 173 ? -23.361 -8.776 16.161 1.00 96.94 173 THR A O 1
ATOM 1327 N N . GLY A 1 174 ? -22.118 -10.426 17.037 1.00 94.44 174 GLY A N 1
ATOM 1328 C CA . GLY A 1 174 ? -22.739 -11.515 16.268 1.00 94.44 174 GLY A CA 1
ATOM 1329 C C . GLY A 1 174 ? -22.324 -11.587 14.792 1.00 94.44 174 GLY A C 1
ATOM 1330 O O . GLY A 1 174 ? -22.744 -12.501 14.086 1.00 94.44 174 GLY A O 1
ATOM 1331 N N . SER A 1 175 ? -21.483 -10.667 14.311 1.00 95.81 175 SER A N 1
ATOM 1332 C CA . SER A 1 175 ? -21.013 -10.678 12.926 1.00 95.81 175 SER A CA 1
ATOM 1333 C C . SER A 1 175 ? -19.932 -11.736 12.712 1.00 95.81 175 SER A C 1
ATOM 1335 O O . SER A 1 175 ? -18.916 -11.756 13.407 1.00 95.81 175 SER A O 1
ATOM 1337 N N . ALA A 1 176 ? -20.081 -12.558 11.670 1.00 95.81 176 ALA A N 1
ATOM 1338 C CA . ALA A 1 176 ? -19.037 -13.489 11.236 1.00 95.81 176 ALA A CA 1
ATOM 1339 C C . ALA A 1 176 ? -17.775 -12.775 10.709 1.00 95.81 176 ALA A C 1
ATOM 1341 O O . ALA A 1 176 ? -16.724 -13.408 10.573 1.00 95.81 176 ALA A O 1
ATOM 1342 N N . LEU A 1 177 ? -17.858 -11.471 10.420 1.00 97.81 177 LEU A N 1
ATOM 1343 C CA . LEU A 1 177 ? -16.723 -10.652 9.997 1.00 97.81 177 LEU A CA 1
ATOM 1344 C C . LEU A 1 177 ? -15.916 -10.108 11.179 1.00 97.81 177 LEU A C 1
ATOM 1346 O O . LEU A 1 177 ? -14.771 -9.720 10.977 1.00 97.81 177 LEU A O 1
ATOM 1350 N N . ALA A 1 178 ? -16.456 -10.090 12.399 1.00 98.19 178 ALA A N 1
ATOM 1351 C CA . ALA A 1 178 ? -15.752 -9.527 13.545 1.00 98.19 178 ALA A CA 1
ATOM 1352 C C . ALA A 1 178 ? -14.496 -10.340 13.894 1.00 98.19 178 ALA A C 1
ATOM 1354 O O . ALA A 1 178 ? -14.523 -11.575 13.945 1.00 98.19 178 ALA A O 1
ATOM 1355 N N . PHE A 1 179 ? -13.390 -9.644 14.161 1.00 98.12 179 PHE A N 1
ATOM 1356 C CA . PHE A 1 179 ? -12.244 -10.257 14.827 1.00 98.12 179 PHE A CA 1
ATOM 1357 C C . PHE A 1 179 ? -12.557 -10.383 16.321 1.00 98.12 179 PHE A C 1
ATOM 1359 O O . PHE A 1 179 ? -12.949 -9.403 16.958 1.00 98.12 179 PHE A O 1
ATOM 1366 N N . LEU A 1 180 ? -12.410 -11.586 16.877 1.00 97.44 180 LEU A N 1
ATOM 1367 C CA . LEU A 1 180 ? -12.796 -11.878 18.255 1.00 97.44 180 LEU A CA 1
ATOM 1368 C C . LEU A 1 180 ? -11.569 -12.109 19.134 1.00 97.44 180 LEU A C 1
ATOM 1370 O O . LEU A 1 180 ? -10.629 -12.794 18.742 1.00 97.44 180 LEU A O 1
ATOM 1374 N N . SER A 1 181 ? -11.632 -11.597 20.358 1.00 95.62 181 SER A N 1
ATOM 1375 C CA . SER A 1 181 ? -10.728 -11.950 21.449 1.00 95.62 181 SER A CA 1
ATOM 1376 C C . SER A 1 181 ? -11.565 -12.229 22.690 1.00 95.62 181 SER A C 1
ATOM 1378 O O . SER A 1 181 ? -12.409 -11.410 23.064 1.00 95.62 181 SER A O 1
ATOM 1380 N N . ASN A 1 182 ? -11.377 -13.407 23.296 1.00 93.44 182 ASN A N 1
ATOM 1381 C CA . ASN A 1 182 ? -12.204 -13.913 24.398 1.00 93.44 182 ASN A CA 1
ATOM 1382 C C . ASN A 1 182 ? -13.712 -13.844 24.086 1.00 93.44 182 ASN A C 1
ATOM 1384 O O . ASN A 1 182 ? -14.496 -13.340 24.886 1.00 93.44 182 ASN A O 1
ATOM 1388 N N . ASN A 1 183 ? -14.103 -14.297 22.888 1.00 94.94 183 ASN A N 1
ATOM 1389 C CA . ASN A 1 183 ? -15.477 -14.266 22.358 1.00 94.94 183 ASN A CA 1
ATOM 1390 C C . ASN A 1 183 ? -16.127 -12.874 22.251 1.00 94.94 183 ASN A C 1
ATOM 1392 O O . ASN A 1 183 ? -17.317 -12.779 21.958 1.00 94.94 183 ASN A O 1
ATOM 1396 N N . LYS A 1 184 ? -15.362 -11.793 22.426 1.00 97.88 184 LYS A N 1
ATOM 1397 C CA . LYS A 1 184 ? -15.834 -10.419 22.243 1.00 97.88 184 LYS A CA 1
ATOM 1398 C C . LYS A 1 184 ? -15.222 -9.803 20.989 1.00 97.88 184 LYS A C 1
ATOM 1400 O O . LYS A 1 184 ? -14.031 -10.019 20.742 1.00 97.88 184 LYS A O 1
ATOM 1405 N N . PRO A 1 185 ? -15.984 -9.010 20.218 1.00 98.50 185 PRO A N 1
ATOM 1406 C CA . PRO A 1 185 ? -15.414 -8.215 19.146 1.00 98.50 185 PRO A CA 1
ATOM 1407 C C . PRO A 1 185 ? -14.293 -7.309 19.644 1.00 98.50 185 PRO A C 1
ATOM 1409 O O . PRO A 1 185 ? -14.417 -6.661 20.689 1.00 98.50 185 PRO A O 1
ATOM 1412 N N . VAL A 1 186 ? -13.207 -7.262 18.879 1.00 98.56 186 VAL A N 1
ATOM 1413 C CA . VAL A 1 186 ? -12.118 -6.317 19.108 1.00 98.56 186 VAL A CA 1
ATOM 1414 C C . VAL A 1 186 ? -12.450 -4.989 18.434 1.00 98.56 186 VAL A C 1
ATOM 1416 O O . VAL A 1 186 ? -12.870 -4.960 17.279 1.00 98.56 186 VAL A O 1
ATOM 1419 N N . VAL A 1 187 ? -12.247 -3.892 19.160 1.00 98.38 187 VAL A N 1
ATOM 1420 C CA . VAL A 1 187 ? -12.349 -2.519 18.649 1.00 98.38 187 VAL A CA 1
ATOM 1421 C C . VAL A 1 187 ? -11.092 -1.763 19.057 1.00 98.38 187 VAL A C 1
ATOM 1423 O O . VAL A 1 187 ? -10.685 -1.794 20.222 1.00 98.38 187 VAL A O 1
ATOM 1426 N N . PHE A 1 188 ? -10.474 -1.074 18.104 1.00 97.38 188 PHE A N 1
ATOM 1427 C CA . PHE A 1 188 ? -9.387 -0.152 18.399 1.00 97.38 188 PHE A CA 1
ATOM 1428 C C . PHE A 1 188 ? -9.965 1.210 18.756 1.00 97.38 188 PHE A C 1
ATOM 1430 O O . PHE A 1 188 ? -10.905 1.675 18.114 1.00 97.38 188 PHE A O 1
ATOM 1437 N N . VAL A 1 189 ? -9.404 1.858 19.772 1.00 95.44 189 VAL A N 1
ATOM 1438 C CA . VAL A 1 189 ? -9.844 3.183 20.220 1.00 95.44 189 VAL A CA 1
ATOM 1439 C C . VAL A 1 189 ? -8.713 4.185 20.048 1.00 95.44 189 VAL A C 1
ATOM 1441 O O . VAL A 1 189 ? -7.590 3.914 20.464 1.00 95.44 189 VAL A O 1
ATOM 1444 N N . ALA A 1 190 ? -9.009 5.319 19.421 1.00 91.75 190 ALA A N 1
ATOM 1445 C CA . ALA A 1 190 ? -8.121 6.468 19.292 1.00 91.75 190 ALA A CA 1
ATOM 1446 C C . ALA A 1 190 ? -8.359 7.478 20.429 1.00 91.75 190 ALA A C 1
ATOM 1448 O O . ALA A 1 190 ? -9.492 7.595 20.916 1.00 91.75 190 ALA A O 1
ATOM 1449 N N . PRO A 1 191 ? -7.327 8.234 20.846 1.00 87.69 191 PRO A N 1
ATOM 1450 C CA . PRO A 1 191 ? -7.527 9.410 21.674 1.00 87.69 191 PRO A CA 1
ATOM 1451 C C . PRO A 1 191 ? -8.266 10.488 20.872 1.00 87.69 191 PRO A C 1
ATOM 1453 O O . PRO A 1 191 ? -8.127 10.592 19.654 1.00 87.69 191 PRO A O 1
ATOM 1456 N N . ARG A 1 192 ? -9.020 11.330 21.573 1.00 84.12 192 ARG A N 1
ATOM 1457 C CA . ARG A 1 192 ? -9.628 12.544 21.030 1.00 84.12 192 ARG A CA 1
ATOM 1458 C C . ARG A 1 192 ? -9.049 13.740 21.769 1.00 84.12 192 ARG A C 1
ATOM 1460 O O . ARG A 1 192 ? -8.959 13.708 22.993 1.00 84.12 192 ARG A O 1
ATOM 1467 N N . ASP A 1 193 ? -8.612 14.756 21.029 1.00 81.31 193 ASP A N 1
ATOM 1468 C CA . ASP A 1 193 ? -8.005 15.968 21.597 1.00 81.31 193 ASP A CA 1
ATOM 1469 C C . ASP A 1 193 ? -6.851 15.641 22.573 1.00 81.31 193 ASP A C 1
ATOM 1471 O O . ASP A 1 193 ? -6.706 16.220 23.647 1.00 81.31 193 ASP A O 1
ATOM 1475 N N . GLY A 1 194 ? -6.052 14.628 22.216 1.00 81.19 194 GLY A N 1
ATOM 1476 C CA . GLY A 1 194 ? -4.909 14.153 23.002 1.00 81.19 194 GLY A CA 1
ATOM 1477 C C . GLY A 1 194 ? -5.248 13.241 24.188 1.00 81.19 194 GLY A C 1
ATOM 1478 O O . GLY A 1 194 ? -4.330 12.794 24.869 1.00 81.19 194 GLY A O 1
ATOM 1479 N N . SER A 1 195 ? -6.525 12.923 24.436 1.00 86.50 195 SER A N 1
ATOM 1480 C CA . SER A 1 195 ? -6.954 12.157 25.616 1.00 86.50 195 SER A CA 1
ATOM 1481 C C . SER A 1 195 ? -7.882 10.986 25.283 1.00 86.50 195 SER A C 1
ATOM 1483 O O . SER A 1 195 ? -8.710 11.048 24.379 1.00 86.50 195 SER A O 1
ATOM 1485 N N . TYR A 1 196 ? -7.787 9.901 26.053 1.00 90.44 196 TYR A N 1
ATOM 1486 C CA . TYR A 1 196 ? -8.727 8.779 25.970 1.00 90.44 196 TYR A CA 1
ATOM 1487 C C . TYR A 1 196 ? -9.912 8.991 26.916 1.00 90.44 196 TYR A C 1
ATOM 1489 O O . TYR A 1 196 ? -9.722 9.289 28.095 1.00 90.44 196 TYR A O 1
ATOM 1497 N N . ALA A 1 197 ? -11.136 8.742 26.445 1.00 93.75 197 ALA A N 1
ATOM 1498 C CA . ALA A 1 197 ? -12.342 8.741 27.276 1.00 93.75 197 ALA A CA 1
ATOM 1499 C C . ALA A 1 197 ? -12.425 7.472 28.157 1.00 93.75 197 ALA A C 1
ATOM 1501 O O . ALA A 1 197 ? -13.293 6.622 27.959 1.00 93.75 197 ALA A O 1
ATOM 1502 N N . VAL A 1 198 ? -11.502 7.322 29.118 1.00 92.88 198 VAL A N 1
ATOM 1503 C CA . VAL A 1 198 ? -11.247 6.075 29.874 1.00 92.88 198 VAL A CA 1
ATOM 1504 C C . VAL A 1 198 ? -12.513 5.469 30.486 1.00 92.88 198 VAL A C 1
ATOM 1506 O O . VAL A 1 198 ? -12.767 4.284 30.290 1.00 92.88 198 VAL A O 1
ATOM 1509 N N . ALA A 1 199 ? -13.333 6.269 31.174 1.00 95.12 199 ALA A N 1
ATOM 1510 C CA . ALA A 1 199 ? -14.558 5.781 31.812 1.00 95.12 199 ALA A CA 1
ATOM 1511 C C . ALA A 1 199 ? -15.571 5.228 30.794 1.00 95.12 199 ALA A C 1
ATOM 1513 O O . ALA A 1 199 ? -16.173 4.178 31.016 1.00 95.12 199 ALA A O 1
ATOM 1514 N N . LYS A 1 200 ? -15.717 5.900 29.646 1.00 94.88 200 LYS A N 1
ATOM 1515 C CA . LYS A 1 200 ? -16.619 5.464 28.575 1.00 94.88 200 LYS A CA 1
ATOM 1516 C C . LYS A 1 200 ? -16.084 4.238 27.845 1.00 94.88 200 LYS A C 1
ATOM 1518 O O . LYS A 1 200 ? -16.853 3.363 27.496 1.00 94.88 200 LYS A O 1
ATOM 1523 N N . ILE A 1 201 ? -14.773 4.137 27.640 1.00 95.50 201 ILE A N 1
ATOM 1524 C CA . ILE A 1 201 ? -14.157 2.928 27.074 1.00 95.50 201 ILE A CA 1
ATOM 1525 C C . ILE A 1 201 ? -14.394 1.735 28.014 1.00 95.50 201 ILE A C 1
ATOM 1527 O O . ILE A 1 201 ? -14.805 0.666 27.565 1.00 95.50 201 ILE A O 1
ATOM 1531 N N . ALA A 1 202 ? -14.203 1.929 29.323 1.00 96.19 202 ALA A N 1
ATOM 1532 C CA . ALA A 1 202 ? -14.386 0.887 30.328 1.00 96.19 202 ALA A CA 1
ATOM 1533 C C . ALA A 1 202 ? -15.834 0.371 30.418 1.00 96.19 202 ALA A C 1
ATOM 1535 O O . ALA A 1 202 ? -16.033 -0.814 30.690 1.00 96.19 202 ALA A O 1
ATOM 1536 N N . SER A 1 203 ? -16.847 1.202 30.134 1.00 96.69 203 SER A N 1
ATOM 1537 C CA . SER A 1 203 ? -18.251 0.761 30.163 1.00 96.69 203 SER A CA 1
ATOM 1538 C C . SER A 1 203 ? -18.583 -0.295 29.097 1.00 96.69 203 SER A C 1
ATOM 1540 O O . SER A 1 203 ? -19.532 -1.059 29.267 1.00 96.69 203 SER A O 1
ATOM 1542 N N . TYR A 1 204 ? -17.769 -0.417 28.043 1.00 96.94 204 TYR A N 1
ATOM 1543 C CA . TYR A 1 204 ? -17.926 -1.446 27.013 1.00 96.94 204 TYR A CA 1
ATOM 1544 C C . TYR A 1 204 ? -17.237 -2.777 27.342 1.00 96.94 204 TYR A C 1
ATOM 1546 O O . TYR A 1 204 ? -17.388 -3.734 26.582 1.00 96.94 204 TYR A O 1
ATOM 1554 N N . ALA A 1 205 ? -16.519 -2.898 28.465 1.00 96.38 205 ALA A N 1
ATOM 1555 C CA . ALA A 1 205 ? -15.696 -4.074 28.773 1.00 96.38 205 ALA A CA 1
ATOM 1556 C C . ALA A 1 205 ? -16.475 -5.407 28.816 1.00 96.38 205 ALA A C 1
ATOM 1558 O O . ALA A 1 205 ? -15.899 -6.466 28.555 1.00 96.38 205 ALA A O 1
ATOM 1559 N N . ALA A 1 206 ? -17.780 -5.374 29.100 1.00 96.88 206 ALA A N 1
ATOM 1560 C CA . ALA A 1 206 ? -18.637 -6.562 29.086 1.00 96.88 206 ALA A CA 1
ATOM 1561 C C . ALA A 1 206 ? -18.938 -7.087 27.668 1.00 96.88 206 ALA A C 1
ATOM 1563 O O . ALA A 1 206 ? -19.246 -8.263 27.503 1.00 96.88 206 ALA A O 1
ATOM 1564 N N . THR A 1 207 ? -18.848 -6.237 26.642 1.00 97.62 207 THR A N 1
ATOM 1565 C CA . THR A 1 207 ? -19.297 -6.552 25.271 1.00 97.62 207 THR A CA 1
ATOM 1566 C C . THR A 1 207 ? -18.196 -6.437 24.223 1.00 97.62 207 THR A C 1
ATOM 1568 O O . THR A 1 207 ? -18.284 -7.083 23.184 1.00 97.62 207 THR A O 1
ATOM 1571 N N . LEU A 1 208 ? -17.143 -5.667 24.498 1.00 98.19 208 LEU A N 1
ATOM 1572 C CA . LEU A 1 208 ? -16.002 -5.462 23.615 1.00 98.19 208 LEU A CA 1
ATOM 1573 C C . LEU A 1 208 ? -14.686 -5.853 24.287 1.00 98.19 208 LEU A C 1
ATOM 1575 O O . LEU A 1 208 ? -14.533 -5.826 25.513 1.00 98.19 208 LEU A O 1
ATOM 1579 N N . THR A 1 209 ? -13.707 -6.174 23.452 1.00 97.94 209 THR A N 1
ATOM 1580 C CA . THR A 1 209 ? -12.290 -6.111 23.805 1.00 97.94 209 THR A CA 1
ATOM 1581 C C . THR A 1 209 ? -11.717 -4.853 23.159 1.00 97.94 209 THR A C 1
ATOM 1583 O O . THR A 1 209 ? -11.620 -4.764 21.939 1.00 97.94 209 THR A O 1
ATOM 1586 N N . THR A 1 210 ? -11.374 -3.849 23.963 1.00 96.62 210 THR A N 1
ATOM 1587 C CA . THR A 1 210 ? -10.865 -2.566 23.459 1.00 96.62 210 THR A CA 1
ATOM 1588 C C . THR A 1 210 ? -9.347 -2.515 23.532 1.00 96.62 210 THR A C 1
ATOM 1590 O O . THR A 1 210 ? -8.783 -2.819 24.582 1.00 96.62 210 THR A O 1
ATOM 1593 N N . VAL A 1 211 ? -8.694 -2.066 22.462 1.00 94.94 211 VAL A N 1
ATOM 1594 C CA . VAL A 1 211 ? -7.243 -1.829 22.438 1.00 94.94 211 VAL A CA 1
ATOM 1595 C C . VAL A 1 211 ? -6.989 -0.366 22.100 1.00 94.94 211 VAL A C 1
ATOM 1597 O O . VAL A 1 211 ? -7.477 0.135 21.087 1.00 94.94 211 VAL A O 1
ATOM 1600 N N . LYS A 1 212 ? -6.247 0.340 22.957 1.00 93.56 212 LYS A N 1
ATOM 1601 C CA . LYS A 1 212 ? -5.818 1.714 22.675 1.00 93.56 212 LYS A CA 1
ATOM 1602 C C . LYS A 1 212 ? -4.853 1.695 21.498 1.00 93.56 212 LYS A C 1
ATOM 1604 O O . LYS A 1 212 ? -3.902 0.915 21.507 1.00 93.56 212 LYS A O 1
ATOM 1609 N N . MET A 1 213 ? -5.080 2.550 20.510 1.00 91.19 213 MET A N 1
ATOM 1610 C CA . MET A 1 213 ? -4.215 2.664 19.345 1.00 91.19 213 MET A CA 1
ATOM 1611 C C . MET A 1 213 ? -4.079 4.115 18.895 1.00 91.19 213 MET A C 1
ATOM 1613 O O . MET A 1 213 ? -5.071 4.828 18.746 1.00 91.19 213 MET A O 1
ATOM 1617 N N . TRP A 1 214 ? -2.843 4.529 18.623 1.00 87.88 214 TRP A N 1
ATOM 1618 C CA . TRP A 1 214 ? -2.534 5.813 17.998 1.00 87.88 214 TRP A CA 1
ATOM 1619 C C . TRP A 1 214 ? -1.212 5.742 17.224 1.00 87.88 214 TRP A C 1
ATOM 1621 O O . TRP A 1 214 ? -0.643 4.663 17.064 1.00 87.88 214 TRP A O 1
ATOM 1631 N N . ALA A 1 215 ? -0.726 6.855 16.678 1.00 75.81 215 ALA A N 1
ATOM 1632 C CA . ALA A 1 215 ? 0.615 6.902 16.101 1.00 75.81 215 ALA A CA 1
ATOM 1633 C C . ALA A 1 215 ? 1.626 6.788 17.248 1.00 75.81 215 ALA A C 1
ATOM 1635 O O . ALA A 1 215 ? 1.466 7.486 18.249 1.00 75.81 215 ALA A O 1
ATOM 1636 N N . GLN A 1 216 ? 2.640 5.916 17.139 1.00 64.00 216 GLN A N 1
ATOM 1637 C CA . GLN A 1 216 ? 3.710 5.911 18.139 1.00 64.00 216 GLN A CA 1
ATOM 1638 C C . GLN A 1 216 ? 4.520 7.198 18.036 1.00 64.00 216 GLN A C 1
ATOM 1640 O O . GLN A 1 216 ? 4.868 7.632 16.938 1.00 64.00 216 GLN A O 1
ATOM 1645 N N . ASP A 1 217 ? 4.845 7.763 19.200 1.00 54.62 217 ASP A N 1
ATOM 1646 C CA . ASP A 1 217 ? 5.751 8.897 19.309 1.00 54.62 217 ASP A CA 1
ATOM 1647 C C . ASP A 1 217 ? 7.105 8.532 18.672 1.00 54.62 217 ASP A C 1
ATOM 1649 O O . ASP A 1 217 ? 7.772 7.592 19.125 1.00 54.62 217 ASP A O 1
ATOM 1653 N N . PRO A 1 218 ? 7.543 9.261 17.636 1.00 47.72 218 PRO A N 1
ATOM 1654 C CA . PRO A 1 218 ? 8.830 9.028 16.994 1.00 47.72 218 PRO A CA 1
ATOM 1655 C C . PRO A 1 218 ? 10.041 9.259 17.913 1.00 47.72 218 PRO A C 1
ATOM 1657 O O . PRO A 1 218 ? 11.138 8.810 17.582 1.00 47.72 218 PRO A O 1
ATOM 1660 N N . ASN A 1 219 ? 9.860 9.904 19.070 1.00 45.06 219 ASN A N 1
ATOM 1661 C CA . ASN A 1 219 ? 10.897 10.079 20.092 1.00 45.06 219 ASN A CA 1
ATOM 1662 C C . ASN A 1 219 ? 10.873 8.992 21.174 1.00 45.06 219 ASN A C 1
ATOM 1664 O O . ASN A 1 219 ? 11.708 8.989 22.081 1.00 45.06 219 ASN A O 1
ATOM 1668 N N . GLY A 1 220 ? 9.958 8.027 21.074 1.00 46.28 220 GLY A N 1
ATOM 1669 C CA . GLY A 1 220 ? 9.958 6.879 21.959 1.00 46.28 220 GLY A CA 1
ATOM 1670 C C . GLY A 1 220 ? 9.384 7.132 23.351 1.00 46.28 220 GLY A C 1
ATOM 1671 O O . GLY A 1 220 ? 9.705 6.360 24.260 1.00 46.28 220 GLY A O 1
ATOM 1672 N N . GLY A 1 221 ? 8.544 8.156 23.523 1.00 45.91 221 GLY A N 1
ATOM 1673 C CA . GLY A 1 221 ? 7.644 8.246 24.663 1.00 45.91 221 GLY A CA 1
ATOM 1674 C C . GLY A 1 221 ? 6.711 7.035 24.703 1.00 45.91 221 GLY A C 1
ATOM 1675 O O . GLY A 1 221 ? 6.190 6.587 23.678 1.00 45.91 221 GLY A O 1
ATOM 1676 N N . ALA A 1 222 ? 6.522 6.467 25.893 1.00 47.69 222 ALA A N 1
ATOM 1677 C CA . ALA A 1 222 ? 5.556 5.400 26.092 1.00 47.69 222 ALA A CA 1
ATOM 1678 C C . ALA A 1 222 ? 4.148 5.970 25.894 1.00 47.69 222 ALA A C 1
ATOM 1680 O O . ALA A 1 222 ? 3.597 6.617 26.782 1.00 47.69 222 ALA A O 1
ATOM 1681 N N . ILE A 1 223 ? 3.555 5.718 24.732 1.00 56.69 223 ILE A N 1
ATOM 1682 C CA . ILE A 1 223 ? 2.103 5.741 24.621 1.00 56.69 223 ILE A CA 1
ATOM 1683 C C . ILE A 1 223 ? 1.658 4.363 25.105 1.00 56.69 223 ILE A C 1
ATOM 1685 O O . ILE A 1 223 ? 2.081 3.347 24.552 1.00 56.69 223 ILE A O 1
ATOM 1689 N N . ASP A 1 224 ? 0.843 4.322 26.157 1.00 75.69 224 ASP A N 1
ATOM 1690 C CA . ASP A 1 224 ? 0.084 3.135 26.576 1.00 75.69 224 ASP A CA 1
ATOM 1691 C C . ASP A 1 224 ? -0.965 2.796 25.497 1.00 75.69 224 ASP A C 1
ATOM 1693 O O . ASP A 1 224 ? -2.169 2.971 25.676 1.00 75.69 224 ASP A O 1
ATOM 1697 N N . ALA A 1 225 ? -0.486 2.457 24.300 1.00 86.00 225 ALA A N 1
ATOM 1698 C CA . ALA A 1 225 ? -1.263 2.165 23.111 1.00 86.00 225 ALA A CA 1
ATOM 1699 C C . ALA A 1 225 ? -0.418 1.386 22.097 1.00 86.00 225 ALA A C 1
ATOM 1701 O O . ALA A 1 225 ? 0.810 1.495 22.031 1.00 86.00 225 ALA A O 1
ATOM 1702 N N . TRP A 1 226 ? -1.103 0.625 21.256 1.00 91.19 226 TRP A N 1
ATOM 1703 C CA . TRP A 1 226 ? -0.520 0.082 20.040 1.00 91.19 226 TRP A CA 1
ATOM 1704 C C . TRP A 1 226 ? -0.257 1.203 19.033 1.00 91.19 226 TRP A C 1
ATOM 1706 O O . TRP A 1 226 ? -0.954 2.220 19.009 1.00 91.19 226 TRP A O 1
ATOM 1716 N N . GLY A 1 227 ? 0.774 1.020 18.211 1.00 88.06 227 GLY A N 1
ATOM 1717 C CA . GLY A 1 227 ? 1.137 1.966 17.162 1.00 88.06 227 GLY A CA 1
ATOM 1718 C C . GLY A 1 227 ? 0.532 1.562 15.828 1.00 88.06 227 GLY A C 1
ATOM 1719 O O . GLY A 1 227 ? 0.827 0.457 15.390 1.00 88.06 227 GLY A O 1
ATOM 1720 N N . PHE A 1 228 ? -0.210 2.425 15.128 1.00 88.62 228 PHE A N 1
ATOM 1721 C CA . PHE A 1 228 ? -0.506 2.166 13.704 1.00 88.62 228 PHE A CA 1
ATOM 1722 C C . PHE A 1 228 ? 0.686 2.536 12.798 1.00 88.62 228 PHE A C 1
ATOM 1724 O O . PHE A 1 228 ? 0.875 1.937 11.744 1.00 88.62 228 PHE A O 1
ATOM 1731 N N . ILE A 1 229 ? 1.558 3.447 13.243 1.00 88.56 229 ILE A N 1
ATOM 1732 C CA . ILE A 1 229 ? 2.851 3.779 12.621 1.00 88.56 229 ILE A CA 1
ATOM 1733 C C . ILE A 1 229 ? 3.927 3.777 13.711 1.00 88.56 229 ILE A C 1
ATOM 1735 O O . ILE A 1 229 ? 3.665 4.243 14.818 1.00 88.56 229 ILE A O 1
ATOM 1739 N N . SER A 1 230 ? 5.117 3.256 13.396 1.00 87.88 230 SER A N 1
ATOM 1740 C CA . SER A 1 230 ? 6.332 3.357 14.215 1.00 87.88 230 SER A CA 1
ATOM 1741 C C . SER A 1 230 ? 7.537 3.585 13.302 1.00 87.88 230 SER A C 1
ATOM 1743 O O . SER A 1 230 ? 7.780 2.821 12.364 1.00 87.88 230 SER A O 1
ATOM 1745 N N . GLY A 1 231 ? 8.263 4.678 13.536 1.00 88.19 231 GLY A N 1
ATOM 1746 C CA . GLY A 1 231 ? 9.458 5.023 12.770 1.00 88.19 231 GLY A CA 1
ATOM 1747 C C . GLY A 1 231 ? 10.666 4.163 13.149 1.00 88.19 231 GLY A C 1
ATOM 1748 O O . GLY A 1 231 ? 10.726 3.568 14.225 1.00 88.19 231 GLY A O 1
ATOM 1749 N N . CYS A 1 232 ? 11.666 4.120 12.270 1.00 90.75 232 CYS A N 1
ATOM 1750 C CA . CYS A 1 232 ? 12.937 3.457 12.569 1.00 90.75 232 CYS A CA 1
ATOM 1751 C C . CYS A 1 232 ? 13.644 4.114 13.763 1.00 90.75 232 CYS A C 1
ATOM 1753 O O . CYS A 1 232 ? 13.708 5.341 13.837 1.00 90.75 232 CYS A O 1
ATOM 1755 N N . SER A 1 233 ? 14.254 3.312 14.647 1.00 90.69 233 SER A N 1
ATOM 1756 C CA . SER A 1 233 ? 14.930 3.828 15.853 1.00 90.69 233 SER A CA 1
ATOM 1757 C C . SER A 1 233 ? 16.051 4.826 15.536 1.00 90.69 233 SER A C 1
ATOM 1759 O O . SER A 1 233 ? 16.265 5.768 16.289 1.00 90.69 233 SER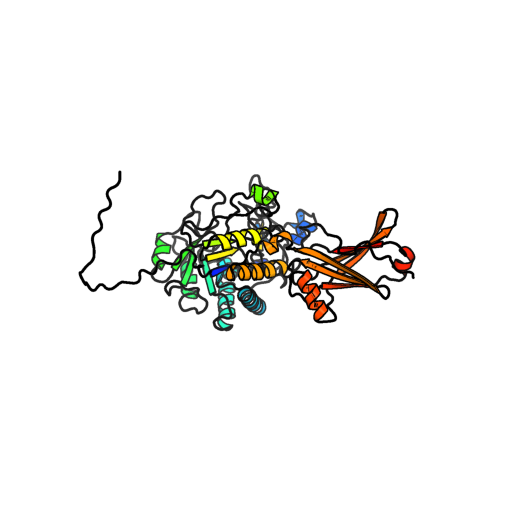 A O 1
ATOM 1761 N N . ASN A 1 234 ? 16.752 4.644 14.411 1.00 91.25 234 ASN A N 1
ATOM 1762 C CA . ASN A 1 234 ? 17.702 5.619 13.867 1.00 91.25 234 ASN A CA 1
ATOM 1763 C C . ASN A 1 234 ? 17.280 6.011 12.444 1.00 91.25 234 ASN A C 1
ATOM 1765 O O . ASN A 1 234 ? 17.926 5.655 11.455 1.00 91.25 234 ASN A O 1
ATOM 1769 N N . TRP A 1 235 ? 16.141 6.701 12.337 1.00 90.75 235 TRP A N 1
ATOM 1770 C CA . TRP A 1 235 ? 15.598 7.126 11.049 1.00 90.75 235 TRP A CA 1
ATOM 1771 C C . TRP A 1 235 ? 16.553 8.012 10.220 1.00 90.75 235 TRP A C 1
ATOM 1773 O O . TRP A 1 235 ? 16.541 7.834 9.001 1.00 90.75 235 TRP A O 1
ATOM 1783 N N . PRO A 1 236 ? 17.428 8.885 10.782 1.00 91.81 236 PRO A N 1
ATOM 1784 C CA . PRO A 1 236 ? 18.365 9.656 9.961 1.00 91.81 236 PRO A CA 1
ATOM 1785 C C . PRO A 1 236 ? 19.386 8.767 9.242 1.00 91.81 236 PRO A C 1
ATOM 1787 O O . PRO A 1 236 ? 19.570 8.905 8.033 1.00 91.81 236 PRO A O 1
ATOM 1790 N N . ALA A 1 237 ? 20.003 7.806 9.941 1.00 91.38 237 ALA A N 1
ATOM 1791 C CA . ALA A 1 237 ? 20.943 6.865 9.321 1.00 91.38 237 ALA A CA 1
ATOM 1792 C C . ALA A 1 237 ? 20.235 5.906 8.350 1.00 91.38 237 ALA A C 1
ATOM 1794 O O . ALA A 1 237 ? 20.737 5.612 7.261 1.00 91.38 237 ALA A O 1
ATOM 1795 N N . PHE A 1 238 ? 19.030 5.458 8.709 1.00 90.50 238 PHE A N 1
ATOM 1796 C CA . PHE A 1 238 ? 18.185 4.658 7.828 1.00 90.50 238 PHE A CA 1
ATOM 1797 C C . PHE A 1 238 ? 17.892 5.388 6.510 1.00 90.50 238 PHE A C 1
ATOM 1799 O O . PHE A 1 238 ? 18.039 4.821 5.429 1.00 90.50 238 PHE A O 1
ATOM 1806 N N . LYS A 1 239 ? 17.545 6.673 6.592 1.00 89.38 239 LYS A N 1
ATOM 1807 C CA . LYS A 1 239 ? 17.283 7.527 5.437 1.00 89.38 239 LYS A CA 1
ATOM 1808 C C . LYS A 1 239 ? 18.539 7.795 4.611 1.00 89.38 239 LYS A C 1
ATOM 1810 O O . LYS A 1 239 ? 18.497 7.633 3.395 1.00 89.38 239 LYS A O 1
ATOM 1815 N N . ALA A 1 240 ? 19.651 8.153 5.255 1.00 87.50 240 ALA A N 1
ATOM 1816 C CA . ALA A 1 240 ? 20.928 8.408 4.585 1.00 87.50 240 ALA A CA 1
ATOM 1817 C C . ALA A 1 240 ? 21.428 7.176 3.812 1.00 87.50 240 ALA A C 1
ATOM 1819 O O . ALA A 1 240 ? 21.962 7.300 2.714 1.00 87.50 240 ALA A O 1
ATOM 1820 N N . SER A 1 241 ? 21.182 5.978 4.349 1.00 84.00 241 SER A N 1
ATOM 1821 C CA . SER A 1 241 ? 21.493 4.708 3.686 1.00 84.00 241 SER A CA 1
ATOM 1822 C C . SER A 1 241 ? 20.434 4.252 2.676 1.00 84.00 241 SER A C 1
ATOM 1824 O O . SER A 1 241 ? 20.572 3.168 2.113 1.00 84.00 241 SER A O 1
ATOM 1826 N N . ARG A 1 242 ? 19.365 5.030 2.450 1.00 84.56 242 ARG A N 1
ATOM 1827 C CA . ARG A 1 242 ? 18.229 4.672 1.582 1.00 84.56 242 ARG A CA 1
ATOM 1828 C C . ARG A 1 242 ? 17.622 3.304 1.931 1.00 84.56 242 ARG A C 1
ATOM 1830 O O . ARG A 1 242 ? 17.318 2.497 1.055 1.00 84.56 242 ARG A O 1
ATOM 1837 N N . GLY A 1 243 ? 17.503 3.030 3.230 1.00 82.44 243 GLY A N 1
ATOM 1838 C CA . GLY A 1 243 ? 16.953 1.795 3.784 1.00 82.44 243 GLY A CA 1
ATOM 1839 C C . GLY A 1 243 ? 17.898 0.588 3.770 1.00 82.44 243 GLY A C 1
ATOM 1840 O O . GLY A 1 243 ? 17.468 -0.537 4.022 1.00 82.44 243 GLY A O 1
ATOM 1841 N N . GLN A 1 244 ? 19.191 0.771 3.493 1.00 81.62 244 GLN A N 1
ATOM 1842 C CA . GLN A 1 244 ? 20.151 -0.335 3.587 1.00 81.62 244 GLN A CA 1
ATOM 1843 C C . GLN A 1 244 ? 20.479 -0.714 5.038 1.00 81.62 244 GLN A C 1
ATOM 1845 O O . GLN A 1 244 ? 20.749 -1.882 5.319 1.00 81.62 244 GLN A O 1
ATOM 1850 N N . SER A 1 245 ? 20.404 0.234 5.973 1.00 86.69 245 SER A N 1
ATOM 1851 C CA . SER A 1 245 ? 20.506 -0.053 7.406 1.00 86.69 245 SER A CA 1
ATOM 1852 C C . SER A 1 245 ? 19.255 -0.760 7.948 1.00 86.69 245 SER A C 1
ATOM 1854 O O . SER A 1 245 ? 18.169 -0.683 7.376 1.00 86.69 245 SER A O 1
ATOM 1856 N N . ALA A 1 246 ? 19.388 -1.444 9.088 1.00 89.69 246 ALA A N 1
ATOM 1857 C CA . ALA A 1 246 ? 18.237 -1.981 9.811 1.00 89.69 246 ALA A CA 1
ATOM 1858 C C . ALA A 1 246 ? 17.318 -0.846 10.303 1.00 89.69 246 ALA A C 1
ATOM 1860 O O . ALA A 1 246 ? 17.804 0.207 10.717 1.00 89.69 246 ALA A O 1
ATOM 1861 N N . CYS A 1 247 ? 15.999 -1.064 10.275 1.00 91.69 247 CYS A N 1
ATOM 1862 C CA . CYS A 1 247 ? 15.037 -0.069 10.755 1.00 91.69 247 CYS A CA 1
ATOM 1863 C C . CYS A 1 247 ? 14.901 -0.103 12.283 1.00 91.69 247 CYS A C 1
ATOM 1865 O O . CYS A 1 247 ? 14.998 0.935 12.940 1.00 91.69 247 CYS A O 1
ATOM 1867 N N . ASN A 1 248 ? 14.727 -1.302 12.853 1.00 92.81 248 ASN A N 1
ATOM 1868 C CA . ASN A 1 248 ? 14.590 -1.514 14.295 1.00 92.81 248 ASN A CA 1
ATOM 1869 C C . ASN A 1 248 ? 13.501 -0.621 14.912 1.00 92.81 248 ASN A C 1
ATOM 1871 O O . ASN A 1 248 ? 13.724 -0.008 15.955 1.00 92.81 248 ASN A O 1
ATOM 1875 N N . GLN A 1 249 ? 12.352 -0.483 14.244 1.00 92.00 249 GLN A N 1
ATOM 1876 C CA . GLN A 1 249 ? 11.215 0.253 14.792 1.00 92.00 249 GLN A CA 1
ATOM 1877 C C . GLN A 1 249 ? 10.713 -0.398 16.086 1.00 92.00 249 GLN A C 1
ATOM 1879 O O . GLN A 1 249 ? 10.882 -1.602 16.308 1.00 92.00 249 GLN A O 1
ATOM 1884 N N . ARG A 1 250 ? 10.117 0.410 16.963 1.00 88.06 250 ARG A N 1
ATOM 1885 C CA . ARG A 1 250 ? 9.666 -0.051 18.279 1.00 88.06 250 ARG A CA 1
ATOM 1886 C C . ARG A 1 250 ? 8.320 -0.767 18.162 1.00 88.06 250 ARG A C 1
ATOM 1888 O O . ARG A 1 250 ? 7.469 -0.405 17.359 1.00 88.06 250 ARG A O 1
ATOM 1895 N N . GLY A 1 251 ? 8.121 -1.790 18.989 1.00 89.19 251 GLY A N 1
ATOM 1896 C CA . GLY A 1 251 ? 6.797 -2.372 19.208 1.00 89.19 251 GLY A CA 1
ATOM 1897 C C . GLY A 1 251 ? 6.094 -1.742 20.412 1.00 89.19 251 GLY A C 1
ATOM 1898 O O . GLY A 1 251 ? 6.678 -0.929 21.126 1.00 89.19 251 GLY A O 1
ATOM 1899 N N . SER A 1 252 ? 4.844 -2.125 20.652 1.00 88.62 252 SER A N 1
ATOM 1900 C CA . SER A 1 252 ? 4.069 -1.736 21.834 1.00 88.62 252 SER A CA 1
ATOM 1901 C C . SER A 1 252 ? 4.753 -2.142 23.151 1.00 88.62 252 SER A C 1
ATOM 1903 O O . SER A 1 252 ? 5.471 -3.150 23.217 1.00 88.62 252 SER A O 1
ATOM 1905 N N . ALA A 1 253 ? 4.519 -1.375 24.217 1.00 86.12 253 ALA A N 1
ATOM 1906 C CA . ALA A 1 253 ? 5.133 -1.611 25.527 1.00 86.12 253 ALA A CA 1
ATOM 1907 C C . ALA A 1 253 ? 4.717 -2.953 26.163 1.00 86.12 253 ALA A C 1
ATOM 1909 O O . ALA A 1 253 ? 5.525 -3.593 26.826 1.00 86.12 253 ALA A O 1
ATOM 1910 N N . ASP A 1 254 ? 3.495 -3.418 25.891 1.00 87.88 254 ASP A N 1
ATOM 1911 C CA . ASP A 1 254 ? 2.942 -4.700 26.362 1.00 87.88 254 ASP A CA 1
ATOM 1912 C C . ASP A 1 254 ? 3.528 -5.947 25.661 1.00 87.88 254 ASP A C 1
ATOM 1914 O O . ASP A 1 254 ? 3.107 -7.075 25.922 1.00 87.88 254 ASP A O 1
ATOM 1918 N N . GLY A 1 255 ? 4.471 -5.762 24.730 1.00 89.44 255 GLY A N 1
ATOM 1919 C CA . GLY A 1 255 ? 5.090 -6.860 23.988 1.00 89.44 255 GLY A CA 1
ATOM 1920 C C . GLY A 1 255 ? 4.197 -7.501 22.917 1.00 89.44 255 GLY A C 1
ATOM 1921 O O . GLY A 1 255 ? 4.638 -8.442 22.263 1.00 89.44 255 GLY A O 1
ATOM 1922 N N . GLN A 1 256 ? 2.970 -7.018 22.699 1.00 91.81 256 GLN A N 1
ATOM 1923 C CA . GLN A 1 256 ? 1.995 -7.701 21.840 1.00 91.81 256 GLN A CA 1
ATOM 1924 C C . GLN A 1 256 ? 2.115 -7.331 20.360 1.00 91.81 256 GLN A C 1
ATOM 1926 O O . GLN A 1 256 ? 1.948 -8.185 19.491 1.00 91.81 256 GLN A O 1
ATOM 1931 N N . GLN A 1 257 ? 2.407 -6.068 20.056 1.00 93.25 257 GLN A N 1
ATOM 1932 C CA . GLN A 1 257 ? 2.215 -5.507 18.723 1.00 93.25 257 GLN A CA 1
ATOM 1933 C C . GLN A 1 257 ? 3.472 -4.836 18.174 1.00 93.25 257 GLN A C 1
ATOM 1935 O O . GLN A 1 257 ? 4.264 -4.261 18.918 1.00 93.25 257 GLN A O 1
ATOM 1940 N N . ILE A 1 258 ? 3.670 -4.910 16.861 1.00 93.75 258 ILE A N 1
ATOM 1941 C CA . ILE A 1 258 ? 4.629 -4.077 16.130 1.00 93.75 258 ILE A CA 1
ATOM 1942 C C . ILE A 1 258 ? 4.011 -3.575 14.831 1.00 93.75 258 ILE A C 1
ATOM 1944 O O . ILE A 1 258 ? 3.324 -4.327 14.133 1.00 93.75 258 ILE A O 1
ATOM 1948 N N . SER A 1 259 ? 4.243 -2.303 14.512 1.00 93.69 259 SER A N 1
ATOM 1949 C CA . SER A 1 259 ? 3.780 -1.713 13.262 1.00 93.69 259 SER A CA 1
ATOM 1950 C C . SER A 1 259 ? 4.824 -1.783 12.163 1.00 93.69 259 SER A C 1
ATOM 1952 O O . SER A 1 259 ? 6.035 -1.863 12.394 1.00 93.69 259 SER A O 1
ATOM 1954 N N . VAL A 1 260 ? 4.300 -1.775 10.946 1.00 96.00 260 VAL A N 1
ATOM 1955 C CA . VAL A 1 260 ? 5.031 -1.767 9.694 1.00 96.00 260 VAL A CA 1
ATOM 1956 C C . VAL A 1 260 ? 4.372 -0.735 8.786 1.00 96.00 260 VAL A C 1
ATOM 1958 O O . VAL A 1 260 ? 3.176 -0.805 8.524 1.00 96.00 260 VAL A O 1
ATOM 1961 N N . ALA A 1 261 ? 5.143 0.205 8.263 1.00 94.25 261 ALA A N 1
ATOM 1962 C CA . ALA A 1 261 ? 4.698 1.162 7.264 1.00 94.25 261 ALA A CA 1
ATOM 1963 C C . ALA A 1 261 ? 5.689 1.164 6.094 1.00 94.25 261 ALA A C 1
ATOM 1965 O O . ALA A 1 261 ? 6.902 1.098 6.318 1.00 94.25 261 ALA A O 1
ATOM 1966 N N . PRO A 1 262 ? 5.222 1.234 4.834 1.00 93.69 262 PRO A N 1
ATOM 1967 C CA . PRO A 1 262 ? 6.121 1.317 3.706 1.00 93.69 262 PRO A CA 1
ATOM 1968 C C . PRO A 1 262 ? 6.731 2.715 3.599 1.00 93.69 262 PRO A C 1
ATOM 1970 O O . PRO A 1 262 ? 7.792 2.819 3.025 1.00 93.69 262 PRO A O 1
ATOM 1973 N N . ALA A 1 263 ? 6.143 3.759 4.182 1.00 94.38 263 ALA A N 1
ATOM 1974 C CA . ALA A 1 263 ? 6.741 5.085 4.346 1.00 94.38 263 ALA A CA 1
ATOM 1975 C C . ALA A 1 263 ? 6.248 5.697 5.667 1.00 94.38 263 ALA A C 1
ATOM 1977 O O . ALA A 1 263 ? 5.195 5.301 6.170 1.00 94.38 263 ALA A O 1
ATOM 1978 N N . PHE A 1 264 ? 6.983 6.644 6.250 1.00 92.56 264 PHE A N 1
ATOM 1979 C CA . PHE A 1 264 ? 6.575 7.289 7.503 1.00 92.56 264 PHE A CA 1
ATOM 1980 C C . PHE A 1 264 ? 7.122 8.712 7.628 1.00 92.56 264 PHE A C 1
ATOM 1982 O O . PHE A 1 264 ? 8.152 9.052 7.049 1.00 92.56 264 PHE A O 1
ATOM 1989 N N . ALA A 1 265 ? 6.448 9.544 8.415 1.00 88.00 265 ALA A N 1
ATOM 1990 C CA . ALA A 1 265 ? 6.877 10.901 8.727 1.00 88.00 265 ALA A CA 1
ATOM 1991 C C . ALA A 1 265 ? 6.483 11.279 10.156 1.00 88.00 265 ALA A C 1
ATOM 1993 O O . ALA A 1 265 ? 5.607 10.650 10.743 1.00 88.00 265 ALA A O 1
ATOM 1994 N N . LEU A 1 266 ? 7.146 12.304 10.701 1.00 71.88 266 LEU A N 1
ATOM 1995 C CA . LEU A 1 266 ? 6.846 12.828 12.038 1.00 71.88 266 LEU A CA 1
ATOM 1996 C C . LEU A 1 266 ? 5.529 13.611 12.055 1.00 71.88 266 LEU A C 1
ATOM 1998 O O . LEU A 1 266 ? 4.724 13.429 12.956 1.00 71.88 266 LEU A O 1
ATOM 2002 N N . ASN A 1 267 ? 5.336 14.475 11.054 1.00 78.94 267 ASN A N 1
ATOM 2003 C CA . ASN A 1 267 ? 4.196 15.393 10.977 1.00 78.94 267 ASN A CA 1
ATOM 2004 C C . ASN A 1 267 ? 3.581 15.412 9.573 1.00 78.94 267 ASN A C 1
ATOM 2006 O O . ASN A 1 267 ? 2.376 15.272 9.428 1.00 78.94 267 ASN A O 1
ATOM 2010 N N . TRP A 1 268 ? 4.410 15.567 8.533 1.00 88.81 268 TRP A N 1
ATOM 2011 C CA . TRP A 1 268 ? 3.948 15.713 7.150 1.00 88.81 268 TRP A CA 1
ATOM 2012 C C . TRP A 1 268 ? 4.787 14.836 6.231 1.00 88.81 268 TRP A C 1
ATOM 2014 O O . TRP A 1 268 ? 5.999 15.038 6.133 1.00 88.81 268 TRP A O 1
ATOM 2024 N N . ILE A 1 269 ? 4.170 13.880 5.540 1.00 91.88 269 ILE A N 1
ATOM 2025 C CA . ILE A 1 269 ? 4.890 13.014 4.604 1.00 91.88 269 ILE A CA 1
ATOM 2026 C C . ILE A 1 269 ? 5.399 13.783 3.382 1.00 91.88 269 ILE A C 1
ATOM 2028 O O . ILE A 1 269 ? 6.410 13.392 2.807 1.00 91.88 269 ILE A O 1
ATOM 2032 N N . SER A 1 270 ? 4.752 14.902 3.028 1.00 92.94 270 SER A N 1
ATOM 2033 C CA . SER A 1 270 ? 5.242 15.808 1.983 1.00 92.94 270 SER A CA 1
ATOM 2034 C C . SER A 1 270 ? 6.433 16.662 2.422 1.00 92.94 270 SER A C 1
ATOM 2036 O O . SER A 1 270 ? 7.121 17.234 1.577 1.00 92.94 270 SER A O 1
ATOM 2038 N N . TYR A 1 271 ? 6.716 16.751 3.728 1.00 91.12 271 TYR A N 1
ATOM 2039 C CA . TYR A 1 271 ? 7.902 17.439 4.225 1.00 91.12 271 TYR A CA 1
ATOM 2040 C C . TYR A 1 271 ? 9.100 16.490 4.196 1.00 91.12 271 TYR A C 1
ATOM 2042 O O . TYR A 1 271 ? 9.523 15.900 5.197 1.00 91.12 271 TYR A O 1
ATOM 2050 N N . GLU A 1 272 ? 9.653 16.356 2.993 1.00 89.69 272 GLU A N 1
ATOM 2051 C CA . GLU A 1 272 ? 10.717 15.413 2.680 1.00 89.69 272 GLU A CA 1
ATOM 2052 C C . GLU A 1 272 ? 11.920 15.455 3.622 1.00 89.69 272 GLU A C 1
ATOM 2054 O O . GLU A 1 272 ? 12.448 14.374 3.843 1.00 89.69 272 GLU A O 1
ATOM 2059 N N . PRO A 1 273 ? 12.374 16.579 4.223 1.00 88.38 273 PRO A N 1
ATOM 2060 C CA . PRO A 1 273 ? 13.522 16.570 5.134 1.00 88.38 273 PRO A CA 1
ATOM 2061 C C . PRO A 1 273 ? 13.381 15.619 6.331 1.00 88.38 273 PRO A C 1
ATOM 2063 O O . PRO A 1 273 ? 14.353 14.943 6.678 1.00 88.38 273 PRO A O 1
ATOM 2066 N N . THR A 1 274 ? 12.182 15.478 6.904 1.00 87.44 274 THR A N 1
ATOM 2067 C CA . THR A 1 274 ? 11.931 14.601 8.068 1.00 87.44 274 THR A CA 1
ATOM 2068 C C . THR A 1 274 ? 11.091 13.367 7.744 1.00 87.44 274 THR A C 1
ATOM 2070 O O . THR A 1 274 ? 10.982 12.470 8.577 1.00 87.44 274 THR A O 1
ATOM 2073 N N . ALA A 1 275 ? 10.544 13.272 6.531 1.00 92.06 275 ALA A N 1
ATOM 2074 C CA . ALA A 1 275 ? 9.877 12.069 6.051 1.00 92.06 275 ALA A CA 1
ATOM 2075 C C . ALA A 1 275 ? 10.876 11.010 5.547 1.00 92.06 275 ALA A C 1
ATOM 2077 O O . ALA A 1 275 ? 11.964 11.319 5.041 1.00 92.06 275 ALA A O 1
ATOM 2078 N N . VAL A 1 276 ? 10.484 9.743 5.664 1.00 92.75 276 VAL A N 1
ATOM 2079 C CA . VAL A 1 276 ? 11.157 8.572 5.101 1.00 92.75 276 VAL A CA 1
ATOM 2080 C C . VAL A 1 276 ? 10.226 7.949 4.069 1.00 92.75 276 VAL A C 1
ATOM 2082 O O . VAL A 1 276 ? 9.109 7.544 4.388 1.00 92.75 276 VAL A O 1
ATOM 2085 N N . SER A 1 277 ? 10.693 7.890 2.825 1.00 92.81 277 SER A N 1
ATOM 2086 C CA . SER A 1 277 ? 9.941 7.335 1.705 1.00 92.81 277 SER A CA 1
ATOM 2087 C C . SER A 1 277 ? 9.968 5.807 1.696 1.00 92.81 277 SER A C 1
ATOM 2089 O O . SER A 1 277 ? 10.625 5.163 2.520 1.00 92.81 277 SER A O 1
ATOM 2091 N N . LYS A 1 278 ? 9.292 5.205 0.716 1.00 92.25 278 LYS A N 1
ATOM 2092 C CA . LYS A 1 278 ? 9.346 3.763 0.469 1.00 92.25 278 LYS A CA 1
ATOM 2093 C C . LYS A 1 278 ? 10.740 3.258 0.146 1.00 92.25 278 LYS A C 1
ATOM 2095 O O . LYS A 1 278 ? 11.013 2.086 0.417 1.00 92.25 278 LYS A O 1
ATOM 2100 N N . PHE A 1 279 ? 11.595 4.104 -0.432 1.00 87.12 279 PHE A N 1
ATOM 2101 C CA . PHE A 1 279 ? 12.855 3.692 -1.049 1.00 87.12 279 PHE A CA 1
ATOM 2102 C C . PHE A 1 279 ? 12.640 2.463 -1.930 1.00 87.12 279 PHE A C 1
ATOM 2104 O O . PHE A 1 279 ? 13.305 1.438 -1.773 1.00 87.12 279 PHE A O 1
ATOM 2111 N N . ASN A 1 280 ? 11.634 2.549 -2.801 1.00 82.44 280 ASN A N 1
ATOM 2112 C CA . ASN A 1 280 ? 11.214 1.458 -3.663 1.00 82.44 280 ASN A CA 1
ATOM 2113 C C . ASN A 1 280 ? 10.834 0.168 -2.903 1.00 82.44 280 ASN A C 1
ATOM 2115 O O . ASN A 1 280 ? 11.108 -0.940 -3.348 1.00 82.44 280 ASN A O 1
ATOM 2119 N N . GLY A 1 281 ? 10.236 0.296 -1.717 1.00 87.31 281 GLY A N 1
ATOM 2120 C CA . GLY A 1 281 ? 9.813 -0.828 -0.875 1.00 87.31 281 GLY A CA 1
ATOM 2121 C C . GLY A 1 281 ? 10.844 -1.286 0.161 1.00 87.31 281 GLY A C 1
ATOM 2122 O O . GLY A 1 281 ? 10.522 -2.119 1.010 1.00 87.31 281 GLY A O 1
ATOM 2123 N N . MET A 1 282 ? 12.056 -0.727 0.165 1.00 86.44 282 MET A N 1
ATOM 2124 C CA . MET A 1 282 ? 13.073 -1.069 1.159 1.00 86.44 282 MET A CA 1
ATOM 2125 C C . MET A 1 282 ? 12.629 -0.757 2.592 1.00 86.44 282 MET A C 1
ATOM 2127 O O . MET A 1 282 ? 12.874 -1.550 3.501 1.00 86.44 282 MET A O 1
ATOM 2131 N N . THR A 1 283 ? 11.937 0.364 2.802 1.00 92.06 283 THR A N 1
ATOM 2132 C CA . THR A 1 283 ? 11.401 0.727 4.121 1.00 92.06 283 THR A CA 1
ATOM 2133 C C . THR A 1 283 ? 10.476 -0.358 4.661 1.00 92.06 283 THR A C 1
ATOM 2135 O O . THR A 1 283 ? 10.671 -0.841 5.778 1.00 92.06 283 THR A O 1
ATOM 2138 N N . PHE A 1 284 ? 9.559 -0.836 3.820 1.00 94.62 284 PHE A N 1
ATOM 2139 C CA . PHE A 1 284 ? 8.664 -1.936 4.157 1.00 94.62 284 PHE A CA 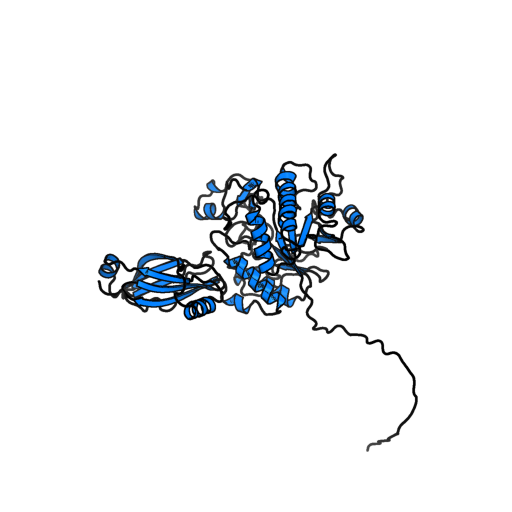1
ATOM 2140 C C . PHE A 1 284 ? 9.425 -3.230 4.475 1.00 94.62 284 PHE A C 1
ATOM 2142 O O . PHE A 1 284 ? 9.179 -3.849 5.506 1.00 94.62 284 PHE A O 1
ATOM 2149 N N . LEU A 1 285 ? 10.397 -3.618 3.639 1.00 91.94 285 LEU A N 1
ATOM 2150 C CA . LEU A 1 285 ? 11.200 -4.831 3.847 1.00 91.94 285 LEU A CA 1
ATOM 2151 C C . LEU A 1 285 ? 11.967 -4.806 5.169 1.00 91.94 285 LEU A C 1
ATOM 2153 O O . LEU A 1 285 ? 11.987 -5.797 5.897 1.00 91.94 285 LEU A O 1
ATOM 2157 N N . ARG A 1 286 ? 12.589 -3.675 5.507 1.00 91.75 286 ARG A N 1
ATOM 2158 C CA . ARG A 1 286 ? 13.358 -3.544 6.751 1.00 91.75 286 ARG A CA 1
ATOM 2159 C C . ARG A 1 286 ? 12.457 -3.564 7.975 1.00 91.75 286 ARG A C 1
ATOM 2161 O O . ARG A 1 286 ? 12.821 -4.195 8.965 1.00 91.75 286 ARG A O 1
ATOM 2168 N N . GLN A 1 287 ? 11.281 -2.946 7.896 1.00 95.25 287 GLN A N 1
ATOM 2169 C CA . GLN A 1 287 ? 10.301 -3.013 8.975 1.00 95.25 287 GLN A CA 1
ATOM 2170 C C . GLN A 1 287 ? 9.703 -4.417 9.135 1.00 95.25 287 GLN A C 1
ATOM 2172 O O . GLN A 1 287 ? 9.563 -4.886 10.265 1.00 95.25 287 GLN A O 1
ATOM 2177 N N . MET A 1 288 ? 9.431 -5.126 8.037 1.00 96.00 288 MET A N 1
ATOM 2178 C CA . MET A 1 288 ? 8.980 -6.521 8.069 1.00 96.00 288 MET A CA 1
ATOM 2179 C C . MET A 1 288 ? 10.042 -7.461 8.655 1.00 96.00 288 MET A C 1
ATOM 2181 O O . MET A 1 288 ? 9.696 -8.363 9.418 1.00 96.00 288 MET A O 1
ATOM 2185 N N . GLU A 1 289 ? 11.330 -7.232 8.381 1.00 94.12 289 GLU A N 1
ATOM 2186 C CA . GLU A 1 289 ? 12.406 -8.012 9.005 1.00 94.12 289 GLU A CA 1
ATOM 2187 C C . GLU A 1 289 ? 12.476 -7.776 10.517 1.00 94.12 289 GLU A C 1
ATOM 2189 O O . GLU A 1 289 ? 12.570 -8.731 11.288 1.00 94.12 289 GLU A O 1
ATOM 2194 N N . THR A 1 290 ? 12.367 -6.523 10.966 1.00 95.19 290 THR A N 1
ATOM 2195 C CA . THR A 1 290 ? 12.265 -6.223 12.400 1.00 95.19 290 THR A CA 1
ATOM 2196 C C . THR A 1 290 ? 11.024 -6.883 13.015 1.00 95.19 290 THR A C 1
ATOM 2198 O O . THR A 1 290 ? 11.119 -7.477 14.089 1.00 95.19 290 THR A O 1
ATOM 2201 N N . ALA A 1 291 ? 9.875 -6.872 12.328 1.00 95.56 291 ALA A N 1
ATOM 2202 C CA . ALA A 1 291 ? 8.664 -7.548 12.794 1.00 95.56 291 ALA A CA 1
ATOM 2203 C C . ALA A 1 291 ? 8.865 -9.065 12.943 1.00 95.56 291 ALA A C 1
ATOM 2205 O O . ALA A 1 291 ? 8.468 -9.641 13.964 1.00 95.56 291 ALA A O 1
ATOM 2206 N N . ARG A 1 292 ? 9.550 -9.705 11.989 1.00 94.56 292 ARG A N 1
ATOM 2207 C CA . ARG A 1 292 ? 9.938 -11.119 12.070 1.00 94.56 292 ARG A CA 1
ATOM 2208 C C . ARG A 1 292 ? 10.810 -11.384 13.297 1.00 94.56 292 ARG A C 1
ATOM 2210 O O . ARG A 1 292 ? 10.442 -12.223 14.116 1.00 94.56 292 ARG A O 1
ATOM 2217 N N . LEU A 1 293 ? 11.884 -10.616 13.473 1.00 94.00 293 LEU A N 1
ATOM 2218 C CA . LEU A 1 293 ? 12.838 -10.775 14.579 1.00 94.00 293 LEU A CA 1
ATOM 2219 C C . LEU A 1 293 ? 12.245 -10.468 15.964 1.00 94.00 293 LEU A C 1
ATOM 2221 O O . LEU A 1 293 ? 12.695 -11.032 16.953 1.00 94.00 293 LEU A O 1
ATOM 2225 N N . SER A 1 294 ? 11.221 -9.614 16.051 1.00 92.81 294 SER A N 1
ATOM 2226 C CA . SER A 1 294 ? 10.622 -9.203 17.332 1.00 92.81 294 SER A CA 1
ATOM 2227 C C . SER A 1 294 ? 9.851 -10.302 18.080 1.00 92.81 294 SER A C 1
ATOM 2229 O O . SER A 1 294 ? 9.523 -10.121 19.247 1.00 92.81 294 SER A O 1
ATOM 2231 N N . ASN A 1 295 ? 9.498 -11.401 17.406 1.00 90.00 295 ASN A N 1
ATOM 2232 C CA . ASN A 1 295 ? 8.622 -12.467 17.915 1.00 90.00 295 ASN A CA 1
ATOM 2233 C C . ASN A 1 295 ? 7.251 -12.030 18.483 1.00 90.00 295 ASN A C 1
ATOM 2235 O O . ASN A 1 295 ? 6.628 -12.770 19.238 1.00 90.00 295 ASN A O 1
ATOM 2239 N N . ARG A 1 296 ? 6.748 -10.849 18.099 1.00 93.06 296 ARG A N 1
ATOM 2240 C CA . ARG A 1 296 ? 5.475 -10.299 18.598 1.00 93.06 296 ARG A CA 1
ATOM 2241 C C . ARG A 1 296 ? 4.254 -10.916 17.910 1.00 93.06 296 ARG A C 1
ATOM 2243 O O . ARG A 1 296 ? 4.287 -11.026 16.680 1.00 93.06 296 ARG A O 1
ATOM 2250 N N . PRO A 1 297 ? 3.179 -11.267 18.642 1.00 95.00 297 PRO A N 1
ATOM 2251 C CA . PRO A 1 297 ? 2.009 -11.938 18.077 1.00 95.00 297 PRO A CA 1
ATOM 2252 C C . PRO A 1 297 ? 1.268 -11.101 17.034 1.00 95.00 297 PRO A C 1
ATOM 2254 O O . PRO A 1 297 ? 0.790 -11.671 16.061 1.00 95.00 297 PRO A O 1
ATOM 2257 N N . TYR A 1 298 ? 1.198 -9.776 17.178 1.00 96.12 298 TYR A N 1
ATOM 2258 C CA . TYR A 1 298 ? 0.458 -8.913 16.257 1.00 96.12 298 TYR A CA 1
ATOM 2259 C C . TYR A 1 298 ? 1.401 -8.054 15.411 1.00 96.12 298 TYR A C 1
ATOM 2261 O O . TYR A 1 298 ? 2.208 -7.283 15.931 1.00 96.12 298 TYR A O 1
ATOM 2269 N N . VAL A 1 299 ? 1.273 -8.158 14.088 1.00 97.50 299 VAL A N 1
ATOM 2270 C CA . VAL A 1 299 ? 1.951 -7.281 13.125 1.00 97.50 299 VAL A CA 1
ATOM 2271 C C . VAL A 1 299 ? 0.895 -6.436 12.428 1.00 97.50 299 VAL A C 1
ATOM 2273 O O . VAL A 1 299 ? -0.052 -6.981 11.867 1.00 97.50 299 VAL A O 1
ATOM 2276 N N . MET A 1 300 ? 1.037 -5.114 12.473 1.00 96.00 300 MET A N 1
ATOM 2277 C CA . MET A 1 300 ? 0.061 -4.180 11.903 1.00 96.00 300 MET A CA 1
ATOM 2278 C C . MET A 1 300 ? 0.679 -3.369 10.775 1.00 96.00 300 MET A C 1
ATOM 2280 O O . MET A 1 300 ? 1.681 -2.694 10.983 1.00 96.00 300 MET A O 1
ATOM 2284 N N . ILE A 1 301 ? 0.087 -3.437 9.588 1.00 97.94 301 ILE A N 1
ATOM 2285 C CA . ILE A 1 301 ? 0.609 -2.809 8.377 1.00 97.94 301 ILE A CA 1
ATOM 2286 C C . ILE A 1 301 ? -0.204 -1.559 8.032 1.00 97.94 301 ILE A C 1
ATOM 2288 O O . ILE A 1 301 ? -1.406 -1.659 7.821 1.00 97.94 301 ILE A O 1
ATOM 2292 N N . THR A 1 302 ? 0.437 -0.405 7.867 1.00 93.38 302 THR A N 1
ATOM 2293 C CA . THR A 1 302 ? -0.218 0.841 7.432 1.00 93.38 302 THR A CA 1
ATOM 2294 C C . THR A 1 302 ? 0.353 1.277 6.081 1.00 93.38 302 THR A C 1
ATOM 2296 O O . THR A 1 302 ? 1.488 1.740 6.057 1.00 93.38 302 THR A O 1
ATOM 2299 N N . GLY A 1 303 ? -0.359 1.141 4.953 1.00 92.75 303 GLY A N 1
ATOM 2300 C CA . GLY A 1 303 ? -1.744 0.663 4.812 1.00 92.75 303 GLY A CA 1
ATOM 2301 C C . GLY A 1 303 ? -2.097 0.091 3.434 1.00 92.75 303 GLY A C 1
ATOM 2302 O O . GLY A 1 303 ? -1.247 -0.031 2.556 1.00 92.75 303 GLY A O 1
ATOM 2303 N N . TRP A 1 304 ? -3.355 -0.332 3.268 1.00 98.00 304 TRP A N 1
ATOM 2304 C CA . TRP A 1 304 ? -3.871 -0.887 2.013 1.00 98.00 304 TRP A CA 1
ATOM 2305 C C . TRP A 1 304 ? -4.169 0.221 0.996 1.00 98.00 304 TRP A C 1
ATOM 2307 O O . TRP A 1 304 ? -3.514 0.264 -0.041 1.00 98.00 304 TRP A O 1
ATOM 2317 N N . ASN A 1 305 ? -5.121 1.105 1.308 1.00 97.44 305 ASN A N 1
ATOM 2318 C CA . ASN A 1 305 ? -5.800 1.972 0.338 1.00 97.44 305 ASN A CA 1
ATOM 2319 C C . ASN A 1 305 ? -6.096 3.399 0.843 1.00 97.44 305 ASN A C 1
ATOM 2321 O O . ASN A 1 305 ? -7.155 3.963 0.561 1.00 97.44 305 ASN A O 1
ATOM 2325 N N . GLU A 1 306 ? -5.206 4.004 1.611 1.00 94.50 306 GLU A N 1
ATOM 2326 C CA . GLU A 1 306 ? -5.269 5.406 2.026 1.00 94.50 306 GLU A CA 1
ATOM 2327 C C . GLU A 1 306 ? -4.865 6.342 0.869 1.00 94.50 306 GLU A C 1
ATOM 2329 O O . GLU A 1 306 ? -3.882 7.065 0.925 1.00 94.50 306 GLU A O 1
ATOM 2334 N N . TRP A 1 307 ? -5.646 6.354 -0.211 1.00 95.00 307 TRP A N 1
ATOM 2335 C CA . TRP A 1 307 ? -5.313 7.130 -1.412 1.00 95.00 307 TRP A CA 1
ATOM 2336 C C . TRP A 1 307 ? -5.491 8.638 -1.280 1.00 95.00 307 TRP A C 1
ATOM 2338 O O . TRP A 1 307 ? -4.964 9.414 -2.083 1.00 95.00 307 TRP A O 1
ATOM 2348 N N . VAL A 1 308 ? -6.317 9.037 -0.321 1.00 93.00 308 VAL A N 1
ATOM 2349 C CA . VAL A 1 308 ? -6.900 10.365 -0.245 1.00 93.00 308 VAL A CA 1
ATOM 2350 C C . VAL A 1 308 ? -6.309 11.125 0.932 1.00 93.00 308 VAL A C 1
ATOM 2352 O O . VAL A 1 308 ? -6.210 10.594 2.032 1.00 93.00 308 VAL A O 1
ATOM 2355 N N . VAL A 1 309 ? -5.941 12.384 0.705 1.00 91.69 309 VAL A N 1
ATOM 2356 C CA . VAL A 1 309 ? -5.295 13.247 1.697 1.00 91.69 309 VAL A CA 1
ATOM 2357 C C . VAL A 1 309 ? -5.784 14.685 1.569 1.00 91.69 309 VAL A C 1
ATOM 2359 O O . VAL A 1 309 ? -6.160 15.139 0.489 1.00 91.69 309 VAL A O 1
ATOM 2362 N N . GLN A 1 310 ? -5.788 15.423 2.674 1.00 90.31 310 GLN A N 1
ATOM 2363 C CA . GLN A 1 310 ? -6.122 16.843 2.678 1.00 90.31 310 GLN A CA 1
ATOM 2364 C C . GLN A 1 310 ? -4.866 17.703 2.500 1.00 90.31 310 GLN A C 1
ATOM 2366 O O . GLN A 1 310 ? -3.838 17.446 3.127 1.00 90.31 310 GLN A O 1
ATOM 2371 N N . ARG A 1 311 ? -4.968 18.755 1.680 1.00 90.44 311 ARG A N 1
ATOM 2372 C CA . ARG A 1 311 ? -3.960 19.819 1.620 1.00 90.44 311 ARG A CA 1
ATOM 2373 C C . ARG A 1 311 ? -4.110 20.737 2.826 1.00 90.44 311 ARG A C 1
ATOM 2375 O O . ARG A 1 311 ? -5.177 21.312 3.019 1.00 90.44 311 ARG A O 1
ATOM 2382 N N . VAL A 1 312 ? -3.039 20.950 3.577 1.00 89.94 312 VAL A N 1
ATOM 2383 C CA . VAL A 1 312 ? -3.017 21.852 4.736 1.00 89.94 312 VAL A CA 1
ATOM 2384 C C . VAL A 1 312 ? -1.853 22.842 4.651 1.00 89.94 312 VAL A C 1
ATOM 2386 O O . VAL A 1 312 ? -0.988 22.753 3.777 1.00 89.94 312 VAL A O 1
ATOM 2389 N N . SER A 1 313 ? -1.841 23.819 5.556 1.00 89.31 313 SER A N 1
ATOM 2390 C CA . SER A 1 313 ? -0.750 24.784 5.723 1.00 89.31 313 SER A CA 1
ATOM 2391 C C . SER A 1 313 ? -0.375 24.901 7.193 1.00 89.31 313 SER A C 1
ATOM 2393 O O . SER A 1 313 ? -1.262 24.892 8.047 1.00 89.31 313 SER A O 1
ATOM 2395 N N . TRP A 1 314 ? 0.913 25.077 7.488 1.00 87.12 314 TRP A N 1
ATOM 2396 C CA . TRP A 1 314 ? 1.398 25.257 8.857 1.00 87.12 314 TRP A CA 1
ATOM 2397 C C . TRP A 1 314 ? 2.503 26.324 8.924 1.00 87.12 314 TRP A C 1
ATOM 2399 O O . TRP A 1 314 ? 3.382 26.338 8.051 1.00 87.12 314 TRP A O 1
ATOM 2409 N N . PRO A 1 315 ? 2.510 27.211 9.943 1.00 87.12 315 PRO A N 1
ATOM 2410 C CA . PRO A 1 315 ? 3.554 28.223 10.102 1.00 87.12 315 PRO A CA 1
ATOM 2411 C C . PRO A 1 315 ? 4.962 27.614 10.100 1.00 87.12 315 PRO A C 1
ATOM 2413 O O . PRO A 1 315 ? 5.247 26.689 10.857 1.00 87.12 315 PRO A O 1
ATOM 2416 N N . GLY A 1 316 ? 5.846 28.126 9.240 1.00 82.94 316 GLY A N 1
ATOM 2417 C CA . GLY A 1 316 ? 7.230 27.647 9.105 1.00 82.94 316 GLY A CA 1
ATOM 2418 C C . GLY A 1 316 ? 7.434 26.448 8.168 1.00 82.94 316 GLY A C 1
ATOM 2419 O O . GLY A 1 316 ? 8.577 26.076 7.925 1.00 82.94 316 GLY A O 1
ATOM 2420 N N . TYR A 1 317 ? 6.363 25.876 7.605 1.00 78.81 317 TYR A N 1
ATOM 2421 C CA . TYR A 1 317 ? 6.431 24.708 6.709 1.00 78.81 317 TYR A CA 1
ATOM 2422 C C . TYR A 1 317 ? 5.798 24.955 5.325 1.00 78.81 317 TYR A C 1
ATOM 2424 O O . TYR A 1 317 ? 5.931 24.126 4.428 1.00 78.81 317 TYR A O 1
ATOM 2432 N N . GLY A 1 318 ? 5.153 26.109 5.125 1.00 80.38 318 GLY A N 1
ATOM 2433 C CA . GLY A 1 318 ? 4.529 26.495 3.858 1.00 80.38 318 GLY A CA 1
ATOM 2434 C C . GLY A 1 318 ? 3.117 25.930 3.671 1.00 80.38 318 GLY A C 1
ATOM 2435 O O . GLY A 1 318 ? 2.478 25.465 4.616 1.00 80.38 318 GLY A O 1
ATOM 2436 N N . ASP A 1 319 ? 2.618 26.009 2.438 1.00 76.94 319 ASP A N 1
ATOM 2437 C CA . ASP A 1 319 ? 1.242 25.669 2.052 1.00 76.94 319 ASP A CA 1
ATOM 2438 C C . ASP A 1 319 ? 1.140 24.380 1.211 1.00 76.94 319 ASP A C 1
ATOM 2440 O O . ASP A 1 319 ? 0.073 24.059 0.686 1.00 76.94 319 ASP A O 1
ATOM 2444 N N . ARG A 1 320 ? 2.243 23.634 1.063 1.00 82.38 320 ARG A N 1
ATOM 2445 C CA . ARG A 1 320 ? 2.326 22.357 0.325 1.00 82.38 320 ARG A CA 1
ATOM 2446 C C . ARG A 1 320 ? 2.375 21.150 1.265 1.00 82.38 320 ARG A C 1
ATOM 2448 O O . ARG A 1 320 ? 3.163 20.220 1.067 1.00 82.38 320 ARG A O 1
ATOM 2455 N N . LEU A 1 321 ? 1.581 21.186 2.331 1.00 90.12 321 LEU A N 1
ATOM 2456 C CA . LEU A 1 321 ? 1.620 20.156 3.361 1.00 90.12 321 LEU A CA 1
ATOM 2457 C C . LEU A 1 321 ? 0.522 19.127 3.162 1.00 90.12 321 LEU A C 1
ATOM 2459 O O . LEU A 1 321 ? -0.651 19.460 3.000 1.00 90.12 321 LEU A O 1
ATOM 2463 N N . PHE A 1 322 ? 0.945 17.872 3.209 1.00 93.00 322 PHE A N 1
ATOM 2464 C CA . PHE A 1 322 ? 0.097 16.700 3.198 1.00 93.00 322 PHE A CA 1
ATOM 2465 C C . PHE A 1 322 ? 0.606 15.754 4.282 1.00 93.00 322 PHE A C 1
ATOM 2467 O O . PHE A 1 322 ? 1.790 15.398 4.309 1.00 93.00 322 PHE A O 1
ATOM 2474 N N . THR A 1 323 ? -0.282 15.398 5.208 1.00 87.81 323 THR A N 1
ATOM 2475 C CA . THR A 1 323 ? 0.060 14.631 6.411 1.00 87.81 323 THR A CA 1
ATOM 2476 C C . THR A 1 323 ? 0.524 13.229 6.052 1.00 87.81 323 THR A C 1
ATOM 2478 O O . THR A 1 323 ? 1.646 12.841 6.371 1.00 87.81 323 THR A O 1
ATOM 2481 N N . ASP A 1 324 ? -0.318 12.498 5.326 1.00 86.00 324 ASP A N 1
ATOM 2482 C CA . ASP A 1 324 ? -0.233 11.042 5.262 1.00 86.00 324 ASP A CA 1
ATOM 2483 C C . ASP A 1 324 ? 0.183 10.491 3.904 1.00 86.00 324 ASP A C 1
ATOM 2485 O O . ASP A 1 324 ? 0.802 9.428 3.832 1.00 86.00 324 ASP A O 1
ATOM 2489 N N . GLN A 1 325 ? -0.112 11.232 2.834 1.00 93.06 325 GLN A N 1
ATOM 2490 C CA . GLN A 1 325 ? 0.106 10.821 1.449 1.00 93.06 325 GLN A CA 1
ATOM 2491 C C . GLN A 1 325 ? 0.574 12.010 0.615 1.00 93.06 325 GLN A C 1
ATOM 2493 O O . GLN A 1 325 ? 0.117 13.125 0.838 1.00 93.06 325 GLN A O 1
ATOM 2498 N N . TYR A 1 326 ? 1.463 11.799 -0.352 1.00 93.31 326 TYR A N 1
ATOM 2499 C CA . TYR A 1 326 ? 1.974 12.895 -1.178 1.00 93.31 326 TYR A CA 1
ATOM 2500 C C . TYR A 1 326 ? 2.256 12.480 -2.620 1.00 93.31 326 TYR A C 1
ATOM 2502 O O . TYR A 1 326 ? 1.645 13.011 -3.543 1.00 93.31 326 TYR A O 1
ATOM 2510 N N . ASN A 1 327 ? 3.156 11.518 -2.825 1.00 91.00 327 ASN A N 1
ATOM 2511 C CA . ASN A 1 327 ? 3.557 11.059 -4.157 1.00 91.00 327 ASN A CA 1
ATOM 2512 C C . ASN A 1 327 ? 3.877 9.556 -4.156 1.00 91.00 327 ASN A C 1
ATOM 2514 O O . ASN A 1 327 ? 3.747 8.892 -3.131 1.00 91.00 327 ASN A O 1
ATOM 2518 N N . GLN A 1 328 ? 4.335 9.025 -5.291 1.00 89.06 328 GLN A N 1
ATOM 2519 C CA . GLN A 1 328 ? 4.632 7.602 -5.505 1.00 89.06 328 GLN A CA 1
ATOM 2520 C C . GLN A 1 328 ? 5.555 6.948 -4.453 1.00 89.06 328 GLN A C 1
ATOM 2522 O O . GLN A 1 328 ? 5.404 5.758 -4.172 1.00 89.06 328 GLN A O 1
ATOM 2527 N N . GLU A 1 329 ? 6.479 7.700 -3.853 1.00 90.00 329 GLU A N 1
ATOM 2528 C CA . GLU A 1 329 ? 7.428 7.197 -2.849 1.00 90.00 329 GLU A CA 1
ATOM 2529 C C . GLU A 1 329 ? 7.106 7.690 -1.426 1.00 90.00 329 GLU A C 1
ATOM 2531 O O . GLU A 1 329 ? 7.494 7.047 -0.453 1.00 90.00 329 GLU A O 1
ATOM 2536 N N . TYR A 1 330 ? 6.368 8.789 -1.283 1.00 93.81 330 TYR A N 1
ATOM 2537 C CA . TYR A 1 330 ? 5.937 9.375 -0.010 1.00 93.81 330 TYR A CA 1
ATOM 2538 C C . TYR A 1 330 ? 4.438 9.132 0.206 1.00 93.81 330 TYR A C 1
ATOM 2540 O O . TYR A 1 330 ? 3.632 10.058 0.248 1.00 93.81 330 TYR A O 1
ATOM 2548 N N . ASN A 1 331 ? 4.066 7.855 0.285 1.00 94.44 331 ASN A N 1
ATOM 2549 C CA . ASN A 1 331 ? 2.705 7.383 0.542 1.00 94.44 331 ASN A CA 1
ATOM 2550 C C . ASN A 1 331 ? 2.767 6.027 1.266 1.00 94.44 331 ASN A C 1
ATOM 2552 O O . ASN A 1 331 ? 3.775 5.311 1.185 1.00 94.44 331 ASN A O 1
ATOM 2556 N N . ARG A 1 332 ? 1.692 5.641 1.951 1.00 93.62 332 ARG A N 1
ATOM 2557 C CA . ARG A 1 332 ? 1.642 4.388 2.722 1.00 93.62 332 ARG A CA 1
ATOM 2558 C C . ARG A 1 332 ? 0.950 3.224 2.020 1.00 93.62 332 ARG A C 1
ATOM 2560 O O . ARG A 1 332 ? 0.943 2.126 2.566 1.00 93.62 332 ARG A O 1
ATOM 2567 N N . ASP A 1 333 ? 0.467 3.424 0.802 1.00 94.69 333 ASP A N 1
ATOM 2568 C CA . ASP A 1 333 ? -0.404 2.460 0.135 1.00 94.69 333 ASP A CA 1
ATOM 2569 C C . ASP A 1 333 ? 0.312 1.253 -0.460 1.00 94.69 333 ASP A C 1
ATOM 2571 O O . ASP A 1 333 ? 1.438 1.331 -0.970 1.00 94.69 333 ASP A O 1
ATOM 2575 N N . LEU A 1 334 ? -0.380 0.119 -0.384 1.00 96.94 334 LEU A N 1
ATOM 2576 C CA . LEU A 1 334 ? 0.040 -1.173 -0.921 1.00 96.94 334 LEU A CA 1
ATOM 2577 C C . LEU A 1 334 ? -0.980 -1.738 -1.927 1.00 96.94 334 LEU A C 1
ATOM 2579 O O . LEU A 1 334 ? -0.697 -2.761 -2.556 1.00 96.94 334 LEU A O 1
ATOM 2583 N N . GLU A 1 335 ? -2.138 -1.092 -2.102 1.00 97.50 335 GLU A N 1
ATOM 2584 C CA . GLU A 1 335 ? -3.091 -1.387 -3.174 1.00 97.50 335 GLU A CA 1
ATOM 2585 C C . GLU A 1 335 ? -2.433 -1.165 -4.551 1.00 97.50 335 GLU A C 1
ATOM 2587 O O . GLU A 1 335 ? -1.645 -0.227 -4.723 1.00 97.50 335 GLU A O 1
ATOM 2592 N N . PRO A 1 336 ? -2.736 -2.006 -5.561 1.00 95.12 336 PRO A N 1
ATOM 2593 C CA . PRO A 1 336 ? -2.242 -1.795 -6.912 1.00 95.12 336 PRO A CA 1
ATOM 2594 C C . PRO A 1 336 ? -2.542 -0.392 -7.468 1.00 95.12 336 PRO A C 1
ATOM 2596 O O . PRO A 1 336 ? -3.690 0.049 -7.511 1.00 95.12 336 PRO A O 1
ATOM 2599 N N . ALA A 1 337 ? -1.506 0.280 -7.971 1.00 92.69 337 ALA A N 1
ATOM 2600 C CA . ALA A 1 337 ? -1.586 1.627 -8.539 1.00 92.69 337 ALA A CA 1
ATOM 2601 C C . ALA A 1 337 ? -1.562 1.600 -10.071 1.00 92.69 337 ALA A C 1
ATOM 2603 O O . ALA A 1 337 ? -1.060 0.652 -10.667 1.00 92.69 337 ALA A O 1
ATOM 2604 N N . ALA A 1 338 ? -2.006 2.674 -10.723 1.00 89.00 338 ALA A N 1
ATOM 2605 C CA . ALA A 1 338 ? -1.875 2.816 -12.173 1.00 89.00 338 ALA A CA 1
ATOM 2606 C C . ALA A 1 338 ? -0.402 2.845 -12.629 1.00 89.00 338 ALA A C 1
ATOM 2608 O O . ALA A 1 338 ? -0.065 2.226 -13.631 1.00 89.00 338 ALA A O 1
ATOM 2609 N N . ARG A 1 339 ? 0.485 3.523 -11.878 1.00 84.50 339 ARG A N 1
ATOM 2610 C CA . ARG A 1 339 ? 1.914 3.668 -12.227 1.00 84.50 339 ARG A CA 1
ATOM 2611 C C . ARG A 1 339 ? 2.775 2.499 -11.756 1.00 84.50 339 ARG A C 1
ATOM 2613 O O . ARG A 1 339 ? 3.471 1.882 -12.549 1.00 84.50 339 ARG A O 1
ATOM 2620 N N . SER A 1 340 ? 2.712 2.155 -10.468 1.00 82.00 340 SER A N 1
ATOM 2621 C CA . SER A 1 340 ? 3.507 1.049 -9.908 1.00 82.00 340 SER A CA 1
ATOM 2622 C C . SER A 1 340 ? 2.866 -0.332 -10.060 1.00 82.00 340 SER A C 1
ATOM 2624 O O . SER A 1 340 ? 3.421 -1.309 -9.553 1.00 82.00 340 SER A O 1
ATOM 2626 N N . GLY A 1 341 ? 1.696 -0.433 -10.703 1.00 86.19 341 GLY A N 1
ATOM 2627 C CA . GLY A 1 341 ? 0.943 -1.678 -10.862 1.00 86.19 341 GLY A CA 1
ATOM 2628 C C . GLY A 1 341 ? 0.858 -2.465 -9.557 1.00 86.19 341 GLY A C 1
ATOM 2629 O O . GLY A 1 341 ? 0.505 -1.914 -8.517 1.00 86.19 341 GLY A O 1
ATOM 2630 N N . THR A 1 342 ? 1.217 -3.749 -9.591 1.00 86.94 342 THR A N 1
ATOM 2631 C CA . THR A 1 342 ? 1.162 -4.641 -8.421 1.00 86.94 342 THR A CA 1
ATOM 2632 C C . THR A 1 342 ? 2.429 -4.651 -7.567 1.00 86.94 342 THR A C 1
ATOM 2634 O O . THR A 1 342 ? 2.478 -5.424 -6.615 1.00 86.94 342 THR A O 1
ATOM 2637 N N . LEU A 1 343 ? 3.444 -3.826 -7.855 1.00 84.19 343 LEU A N 1
ATOM 2638 C CA . LEU A 1 343 ? 4.764 -3.895 -7.207 1.00 84.19 343 LEU A CA 1
ATOM 2639 C C . LEU A 1 343 ? 4.676 -3.998 -5.674 1.00 84.19 343 LEU A C 1
ATOM 2641 O O . LEU A 1 343 ? 5.222 -4.927 -5.077 1.00 84.19 343 LEU A O 1
ATOM 2645 N N . TYR A 1 344 ? 3.956 -3.075 -5.032 1.00 91.38 344 TYR A N 1
ATOM 2646 C CA . TYR A 1 344 ? 3.842 -3.051 -3.572 1.00 91.38 344 TYR A CA 1
ATOM 2647 C C . TYR A 1 344 ? 2.864 -4.096 -3.012 1.00 91.38 344 TYR A C 1
ATOM 2649 O O . TYR A 1 344 ? 3.069 -4.578 -1.898 1.00 91.38 344 TYR A O 1
ATOM 2657 N N . TYR A 1 345 ? 1.869 -4.525 -3.792 1.00 94.19 345 TYR A N 1
ATOM 2658 C CA . TYR A 1 345 ? 1.019 -5.664 -3.434 1.00 94.19 345 TYR A CA 1
ATOM 2659 C C . TYR A 1 345 ? 1.818 -6.976 -3.407 1.00 94.19 345 TYR A C 1
ATOM 2661 O O . TYR A 1 345 ? 1.718 -7.767 -2.467 1.00 94.19 345 TYR A O 1
ATOM 2669 N N . ASP A 1 346 ? 2.660 -7.200 -4.415 1.00 88.31 346 ASP A N 1
ATOM 2670 C CA . ASP A 1 346 ? 3.525 -8.375 -4.484 1.00 88.31 346 ASP A CA 1
ATOM 2671 C C . ASP A 1 346 ? 4.548 -8.364 -3.343 1.00 88.31 346 ASP A C 1
ATOM 2673 O O . ASP A 1 346 ? 4.814 -9.404 -2.733 1.00 88.31 346 ASP A O 1
ATOM 2677 N N . LEU A 1 347 ? 5.069 -7.181 -3.002 1.00 89.94 347 LEU A N 1
ATOM 2678 C CA . LEU A 1 347 ? 5.929 -6.986 -1.841 1.00 89.94 347 LEU A CA 1
ATOM 2679 C C . LEU A 1 347 ? 5.229 -7.356 -0.529 1.00 89.94 347 LEU A C 1
ATOM 2681 O O . LEU A 1 347 ? 5.801 -8.096 0.276 1.00 89.94 347 LEU A O 1
ATOM 2685 N N . LEU A 1 348 ? 3.995 -6.880 -0.327 1.00 95.75 348 LEU A N 1
ATOM 2686 C CA . LEU A 1 348 ? 3.154 -7.226 0.819 1.00 95.75 348 LEU A CA 1
ATOM 2687 C C . LEU A 1 348 ? 3.001 -8.744 0.933 1.00 95.75 348 LEU A C 1
ATOM 2689 O O . LEU A 1 348 ? 3.374 -9.331 1.949 1.00 95.75 348 LEU A O 1
ATOM 2693 N N . LYS A 1 349 ? 2.521 -9.388 -0.136 1.00 93.38 349 LYS A N 1
ATOM 2694 C CA . LYS A 1 349 ? 2.252 -10.831 -0.167 1.00 93.38 349 LYS A CA 1
ATOM 2695 C C . LYS A 1 349 ? 3.497 -11.657 0.160 1.00 93.38 349 LYS A C 1
ATOM 2697 O O . LYS A 1 349 ? 3.436 -12.570 0.982 1.00 93.38 349 LYS A O 1
ATOM 2702 N N . ARG A 1 350 ? 4.645 -11.324 -0.438 1.00 89.06 350 ARG A N 1
ATOM 2703 C CA . ARG A 1 350 ? 5.921 -12.012 -0.168 1.00 89.06 350 ARG A CA 1
ATOM 2704 C C . ARG A 1 350 ? 6.404 -11.800 1.255 1.00 89.06 350 ARG A C 1
ATOM 2706 O O . ARG A 1 350 ? 6.872 -12.746 1.879 1.00 89.06 350 ARG A O 1
ATOM 2713 N N . SER A 1 351 ? 6.298 -10.576 1.763 1.00 93.12 351 SER A N 1
ATOM 2714 C CA . SER A 1 351 ? 6.794 -10.252 3.100 1.00 93.12 351 SER A CA 1
ATOM 2715 C C . SER A 1 351 ? 5.947 -10.915 4.180 1.00 93.12 351 SER A C 1
ATOM 2717 O O . SER A 1 351 ? 6.493 -11.410 5.162 1.00 93.12 351 SER A O 1
ATOM 2719 N N . VAL A 1 352 ? 4.627 -10.994 3.983 1.00 96.06 352 VAL A N 1
ATOM 2720 C CA . VAL A 1 352 ? 3.741 -11.752 4.874 1.00 96.06 352 VAL A CA 1
ATOM 2721 C C . VAL A 1 352 ? 4.053 -13.243 4.790 1.00 96.06 352 VAL A C 1
ATOM 2723 O O . VAL A 1 352 ? 4.223 -13.870 5.829 1.00 96.06 352 VAL A O 1
ATOM 2726 N N . ALA A 1 353 ? 4.217 -13.817 3.594 1.00 92.94 353 ALA A N 1
ATOM 2727 C CA . ALA A 1 353 ? 4.601 -15.224 3.453 1.00 92.94 353 ALA A CA 1
ATOM 2728 C C . ALA A 1 353 ? 5.938 -15.542 4.152 1.00 92.94 353 ALA A C 1
ATOM 2730 O O . ALA A 1 353 ? 6.044 -16.534 4.869 1.00 92.94 353 ALA A O 1
ATOM 2731 N N . ALA A 1 354 ? 6.941 -14.674 4.008 1.00 91.38 354 ALA A N 1
ATOM 2732 C CA . ALA A 1 354 ? 8.227 -14.816 4.683 1.00 91.38 354 ALA A CA 1
ATOM 2733 C C . ALA A 1 354 ? 8.108 -14.694 6.211 1.00 91.38 354 ALA A C 1
ATOM 2735 O O . ALA A 1 354 ? 8.673 -15.508 6.938 1.00 91.38 354 ALA A O 1
ATOM 2736 N N . LEU A 1 355 ? 7.301 -13.748 6.709 1.00 93.69 355 LEU A N 1
ATOM 2737 C CA . LEU A 1 355 ? 6.986 -13.632 8.135 1.00 93.69 355 LEU A CA 1
ATOM 2738 C C . LEU A 1 355 ? 6.358 -14.926 8.681 1.00 93.69 355 LEU A C 1
ATOM 2740 O O . LEU A 1 355 ? 6.753 -15.391 9.749 1.00 93.69 355 LEU A O 1
ATOM 2744 N N . ARG A 1 356 ? 5.408 -15.525 7.949 1.00 92.75 356 ARG A N 1
ATOM 2745 C CA . ARG A 1 356 ? 4.758 -16.795 8.327 1.00 92.75 356 ARG A CA 1
ATOM 2746 C C . ARG A 1 356 ? 5.740 -17.956 8.361 1.00 92.75 356 ARG A C 1
ATOM 2748 O O . ARG A 1 356 ? 5.726 -18.731 9.310 1.00 92.75 356 ARG A O 1
ATOM 2755 N N . ASN A 1 357 ? 6.614 -18.026 7.363 1.00 91.38 357 ASN A N 1
ATOM 2756 C CA . ASN A 1 357 ? 7.617 -19.080 7.227 1.00 91.38 357 ASN A CA 1
ATOM 2757 C C . ASN A 1 357 ? 8.881 -18.824 8.061 1.00 91.38 357 ASN A C 1
ATOM 2759 O O . ASN A 1 357 ? 9.822 -19.610 7.993 1.00 91.38 357 ASN A O 1
ATOM 2763 N N . ASN A 1 358 ? 8.928 -17.718 8.813 1.00 90.88 358 ASN A N 1
ATOM 2764 C CA . ASN A 1 358 ? 10.105 -17.256 9.548 1.00 90.88 358 ASN A CA 1
ATOM 2765 C C . ASN A 1 358 ? 11.379 -17.147 8.691 1.00 90.88 358 ASN A C 1
ATOM 2767 O O . ASN A 1 358 ? 12.494 -17.333 9.178 1.00 90.88 358 ASN A O 1
ATOM 2771 N N . THR A 1 359 ? 11.231 -16.824 7.410 1.00 90.12 359 THR A N 1
ATOM 2772 C CA . THR A 1 359 ? 12.359 -16.612 6.505 1.00 90.12 359 THR A CA 1
ATOM 2773 C C . THR A 1 359 ? 12.698 -15.132 6.427 1.00 90.12 359 THR A C 1
ATOM 2775 O O . THR A 1 359 ? 11.822 -14.268 6.493 1.00 90.12 359 THR A O 1
ATOM 2778 N N . SER A 1 360 ? 13.990 -14.814 6.316 1.00 88.75 360 SER A N 1
ATOM 2779 C CA . SER A 1 360 ? 14.409 -13.416 6.217 1.00 88.75 360 SER A CA 1
ATOM 2780 C C . SER A 1 360 ? 13.901 -12.793 4.921 1.00 88.75 360 SER A C 1
ATOM 2782 O O . SER A 1 360 ? 14.130 -13.321 3.831 1.00 88.75 360 SER A O 1
ATOM 2784 N N . VAL A 1 361 ? 13.277 -11.620 5.031 1.00 83.06 361 VAL A N 1
ATOM 2785 C CA . VAL A 1 361 ? 12.884 -10.817 3.861 1.00 83.06 361 VAL A CA 1
ATOM 2786 C C . VAL A 1 361 ? 14.066 -10.035 3.282 1.00 83.06 361 VAL A C 1
ATOM 2788 O O . VAL A 1 361 ? 13.973 -9.486 2.187 1.00 83.06 361 VAL A O 1
ATOM 2791 N N . THR A 1 362 ? 15.214 -9.997 3.970 1.00 71.50 362 THR A N 1
ATOM 2792 C CA . THR A 1 362 ? 16.387 -9.220 3.529 1.00 71.50 362 THR A CA 1
ATOM 2793 C C . THR A 1 362 ? 17.092 -9.805 2.307 1.00 71.50 362 THR A C 1
ATOM 2795 O O . THR A 1 362 ? 17.734 -9.057 1.574 1.00 71.50 362 THR A O 1
ATOM 2798 N N . ALA A 1 363 ? 16.887 -11.091 2.000 1.00 67.75 363 ALA A N 1
ATOM 2799 C CA . ALA A 1 363 ? 17.282 -11.663 0.711 1.00 67.75 363 ALA A CA 1
ATOM 2800 C C . ALA A 1 363 ? 16.609 -10.939 -0.476 1.00 67.75 363 ALA A C 1
ATOM 2802 O O . ALA A 1 363 ? 17.153 -10.908 -1.577 1.00 67.75 363 ALA A O 1
ATOM 2803 N N . LEU A 1 364 ? 15.446 -10.313 -0.251 1.00 63.94 364 LEU A N 1
ATOM 2804 C CA . LEU A 1 364 ? 14.754 -9.482 -1.238 1.00 63.94 364 LEU A CA 1
ATOM 2805 C C . LEU A 1 364 ? 15.276 -8.038 -1.243 1.00 63.94 364 LEU A C 1
ATOM 2807 O O . LEU A 1 364 ? 15.283 -7.404 -2.294 1.00 63.94 364 LEU A O 1
ATOM 2811 N N . ALA A 1 365 ? 15.748 -7.527 -0.101 1.00 60.81 365 ALA A N 1
ATOM 2812 C CA . ALA A 1 365 ? 16.150 -6.131 0.081 1.00 60.81 365 ALA A CA 1
ATOM 2813 C C . ALA A 1 365 ? 17.192 -5.669 -0.952 1.00 60.81 365 ALA A C 1
ATOM 2815 O O . ALA A 1 365 ? 16.996 -4.653 -1.608 1.00 60.81 365 ALA A O 1
ATOM 2816 N N . GLY A 1 366 ? 18.266 -6.424 -1.180 1.00 60.62 366 GLY A N 1
ATOM 2817 C CA . GLY A 1 366 ? 19.369 -5.959 -2.036 1.00 60.62 366 GLY A CA 1
ATOM 2818 C C . GLY A 1 366 ? 19.009 -5.698 -3.507 1.00 60.62 366 GLY A C 1
ATOM 2819 O O . GLY A 1 366 ? 19.720 -4.954 -4.179 1.00 60.62 366 GLY A O 1
ATOM 2820 N N . SER A 1 367 ? 17.921 -6.283 -4.016 1.00 71.31 367 SER A N 1
ATOM 2821 C CA . SER A 1 367 ? 17.544 -6.171 -5.431 1.00 71.31 367 SER A CA 1
ATOM 2822 C C . SER A 1 367 ? 16.094 -5.785 -5.685 1.00 71.31 367 SER A C 1
ATOM 2824 O O . SER A 1 367 ? 15.758 -5.569 -6.845 1.00 71.31 367 SER A O 1
ATOM 2826 N N . PHE A 1 368 ? 15.224 -5.720 -4.671 1.00 76.69 368 PHE A N 1
ATOM 2827 C CA . PHE A 1 368 ? 13.805 -5.443 -4.895 1.00 76.69 368 PHE A CA 1
ATOM 2828 C C . PHE A 1 368 ? 13.595 -4.140 -5.673 1.00 76.69 368 PHE A C 1
ATOM 2830 O O . PHE A 1 368 ? 14.186 -3.098 -5.389 1.00 76.69 368 PHE A O 1
ATOM 2837 N N . GLY A 1 369 ? 12.792 -4.273 -6.721 1.00 76.38 369 GLY A N 1
ATOM 2838 C CA . GLY A 1 369 ? 12.434 -3.257 -7.684 1.00 76.38 369 GLY A CA 1
ATOM 2839 C C . GLY A 1 369 ? 13.558 -2.767 -8.611 1.00 76.38 369 GLY A C 1
ATOM 2840 O O . GLY A 1 369 ? 13.269 -2.018 -9.542 1.00 76.38 369 GLY A O 1
ATOM 2841 N N . GLN A 1 370 ? 14.812 -3.220 -8.458 1.00 83.44 370 GLN A N 1
ATOM 2842 C CA . GLN A 1 370 ? 15.862 -2.938 -9.444 1.00 83.44 370 GLN A CA 1
ATOM 2843 C C . GLN A 1 370 ? 15.471 -3.496 -10.811 1.00 83.44 370 GLN A C 1
ATOM 2845 O O . GLN A 1 370 ? 15.045 -4.649 -10.929 1.00 83.44 370 GLN A O 1
ATOM 2850 N N . THR A 1 371 ? 15.671 -2.694 -11.852 1.00 89.00 371 THR A N 1
ATOM 2851 C CA . THR A 1 371 ? 15.486 -3.150 -13.224 1.00 89.00 371 THR A CA 1
ATOM 2852 C C . THR A 1 371 ? 16.516 -4.229 -13.562 1.00 89.00 371 THR A C 1
ATOM 2854 O O . THR A 1 371 ? 17.722 -4.029 -13.399 1.00 89.00 371 THR A O 1
ATOM 2857 N N . ARG A 1 372 ? 16.035 -5.365 -14.066 1.00 91.44 372 ARG A N 1
ATOM 2858 C CA . ARG A 1 372 ? 16.818 -6.460 -14.643 1.00 91.44 372 ARG A CA 1
ATOM 2859 C C . ARG A 1 372 ? 16.353 -6.716 -16.067 1.00 91.44 372 ARG A C 1
ATOM 2861 O O . ARG A 1 372 ? 15.226 -6.388 -16.421 1.00 91.44 372 ARG A O 1
ATOM 2868 N N . GLY A 1 373 ? 17.210 -7.319 -16.873 1.00 95.00 373 GLY A N 1
ATOM 2869 C CA . GLY A 1 373 ? 16.859 -7.719 -18.226 1.00 95.00 373 GLY A CA 1
ATOM 2870 C C . GLY A 1 373 ? 18.064 -8.214 -18.994 1.00 95.00 373 GLY A C 1
ATOM 2871 O O . GLY A 1 373 ? 19.194 -8.058 -18.530 1.00 95.00 373 GLY A O 1
ATOM 2872 N N . VAL A 1 374 ? 17.825 -8.759 -20.182 1.00 97.56 374 VAL A N 1
ATOM 2873 C CA . VAL A 1 374 ? 18.856 -9.187 -21.133 1.00 97.56 374 VAL A CA 1
ATOM 2874 C C . VAL A 1 374 ? 18.355 -8.946 -22.560 1.00 97.56 374 VAL A C 1
ATOM 2876 O O . VAL A 1 374 ? 17.176 -9.148 -22.845 1.00 97.56 374 VAL A O 1
ATOM 2879 N N . ILE A 1 375 ? 19.245 -8.522 -23.462 1.00 98.44 375 ILE A N 1
ATOM 2880 C CA . ILE A 1 375 ? 19.044 -8.666 -24.910 1.00 98.44 375 ILE A CA 1
ATOM 2881 C C . ILE A 1 375 ? 19.488 -10.078 -25.296 1.00 98.44 375 ILE A C 1
ATOM 2883 O O . ILE A 1 375 ? 20.669 -10.412 -25.167 1.00 98.44 375 ILE A O 1
ATOM 2887 N N . ASP A 1 376 ? 18.556 -10.893 -25.778 1.00 97.50 376 ASP A N 1
ATOM 2888 C CA . ASP A 1 376 ? 18.849 -12.260 -26.222 1.00 97.50 376 ASP A CA 1
ATOM 2889 C C . ASP A 1 376 ? 19.533 -12.252 -27.590 1.00 97.50 376 ASP A C 1
ATOM 2891 O O . ASP A 1 376 ? 20.439 -13.040 -27.854 1.00 97.50 376 ASP A O 1
ATOM 2895 N N . GLY A 1 377 ? 19.119 -11.334 -28.465 1.00 97.88 377 GLY A N 1
ATOM 2896 C CA . GLY A 1 377 ? 19.730 -11.169 -29.775 1.00 97.88 377 GLY A CA 1
ATOM 2897 C C . GLY A 1 377 ? 18.939 -10.280 -30.721 1.00 97.88 377 GLY A C 1
ATOM 2898 O O . GLY A 1 377 ? 17.844 -9.798 -30.417 1.00 97.88 377 GLY A O 1
ATOM 2899 N N . VAL A 1 378 ? 19.513 -10.085 -31.907 1.00 97.94 378 VAL A N 1
ATOM 2900 C CA . VAL A 1 378 ? 18.885 -9.355 -33.009 1.00 97.94 378 VAL A CA 1
ATOM 2901 C C . VAL A 1 378 ? 18.588 -10.335 -34.133 1.00 97.94 378 VAL A C 1
ATOM 2903 O O . VAL A 1 378 ? 19.503 -10.832 -34.782 1.00 97.94 378 VAL A O 1
ATOM 2906 N N . VAL A 1 379 ? 17.307 -10.626 -34.350 1.00 95.81 379 VAL A N 1
ATOM 2907 C CA . VAL A 1 379 ? 16.844 -11.627 -35.323 1.00 95.81 379 VAL A CA 1
ATOM 2908 C C . VAL A 1 379 ? 15.747 -11.007 -36.172 1.00 95.81 379 VAL A C 1
ATOM 2910 O O . VAL A 1 379 ? 14.850 -10.351 -35.643 1.00 95.81 379 VAL A O 1
ATOM 2913 N N . SER A 1 380 ? 15.829 -11.185 -37.492 1.00 94.31 380 SER A N 1
ATOM 2914 C CA . SER A 1 380 ? 14.831 -10.685 -38.451 1.00 94.31 380 SER A CA 1
ATOM 2915 C C . SER A 1 380 ? 14.504 -9.197 -38.260 1.00 94.31 380 SER A C 1
ATOM 2917 O O . SER A 1 380 ? 13.341 -8.797 -38.223 1.00 94.31 380 SER A O 1
ATOM 2919 N N . ASN A 1 381 ? 15.545 -8.369 -38.107 1.00 95.75 381 ASN A N 1
ATOM 2920 C CA . ASN A 1 381 ? 15.444 -6.925 -37.859 1.00 95.75 381 ASN A CA 1
ATOM 2921 C C . ASN A 1 381 ? 14.693 -6.550 -36.572 1.00 95.75 381 ASN A C 1
ATOM 2923 O O . ASN A 1 381 ? 14.165 -5.442 -36.471 1.00 95.75 381 ASN A O 1
ATOM 2927 N N . ARG A 1 382 ? 14.631 -7.447 -35.582 1.00 97.75 382 ARG A N 1
ATOM 2928 C CA . ARG A 1 382 ? 14.057 -7.161 -34.266 1.00 97.75 382 ARG A CA 1
ATOM 2929 C C . ARG A 1 382 ? 15.068 -7.396 -33.161 1.00 97.75 382 ARG A C 1
ATOM 2931 O O . ARG A 1 382 ? 15.785 -8.391 -33.185 1.00 97.75 382 ARG A O 1
ATOM 2938 N N . VAL A 1 383 ? 15.091 -6.496 -32.186 1.00 98.31 383 VAL A N 1
ATOM 2939 C CA . VAL A 1 383 ? 15.827 -6.665 -30.931 1.00 98.31 383 VAL A CA 1
ATOM 2940 C C . VAL A 1 383 ? 14.921 -7.411 -29.967 1.00 98.31 383 VAL A C 1
ATOM 2942 O O . VAL A 1 383 ? 13.867 -6.895 -29.595 1.00 98.31 383 VAL A O 1
ATOM 2945 N N . ASN A 1 384 ? 15.313 -8.626 -29.601 1.00 98.12 384 ASN A N 1
ATOM 2946 C CA . ASN A 1 384 ? 14.552 -9.490 -28.708 1.00 98.12 384 ASN A CA 1
ATOM 2947 C C . ASN A 1 384 ? 15.247 -9.568 -27.356 1.00 98.12 384 ASN A C 1
ATOM 2949 O O . ASN A 1 384 ? 16.476 -9.634 -27.281 1.00 98.12 384 ASN A O 1
ATOM 2953 N N . GLY A 1 385 ? 14.454 -9.566 -26.297 1.00 97.44 385 GLY A N 1
ATOM 2954 C CA . GLY A 1 385 ? 14.961 -9.656 -24.943 1.00 97.44 385 GLY A CA 1
ATOM 2955 C C . GLY A 1 385 ? 13.835 -9.683 -23.931 1.00 97.44 385 GLY A C 1
ATOM 2956 O O . GLY A 1 385 ? 12.658 -9.829 -24.273 1.00 97.44 385 GLY A O 1
ATOM 2957 N N . TRP A 1 386 ? 14.208 -9.504 -22.676 1.00 97.25 386 TRP A N 1
ATOM 2958 C CA . TRP A 1 386 ? 13.269 -9.317 -21.585 1.00 97.25 386 TRP A CA 1
ATOM 2959 C C . TRP A 1 386 ? 13.782 -8.261 -20.614 1.00 97.25 386 TRP A C 1
ATOM 2961 O O . TRP A 1 386 ? 14.988 -8.016 -20.517 1.00 97.25 386 T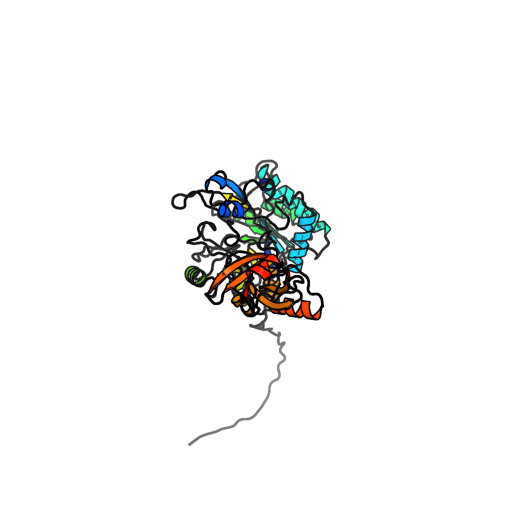RP A O 1
ATOM 2971 N N . ALA A 1 387 ? 12.858 -7.626 -19.904 1.00 96.00 387 ALA A N 1
ATOM 2972 C CA . ALA A 1 387 ? 13.161 -6.715 -18.815 1.00 96.00 387 ALA A CA 1
ATOM 2973 C C . ALA A 1 387 ? 12.030 -6.713 -17.786 1.00 96.00 387 ALA A C 1
ATOM 2975 O O . ALA A 1 387 ? 10.862 -6.891 -18.130 1.00 96.00 387 ALA A O 1
ATOM 2976 N N . CYS A 1 388 ? 12.376 -6.493 -16.523 1.00 91.62 388 CYS A N 1
ATOM 2977 C CA . CYS A 1 388 ? 11.429 -6.413 -15.419 1.00 91.62 388 CYS A CA 1
ATOM 2978 C C . CYS A 1 388 ? 12.004 -5.613 -14.253 1.00 91.62 388 CYS A C 1
ATOM 2980 O O . CYS A 1 388 ? 13.214 -5.412 -14.142 1.00 91.62 388 CYS A O 1
ATOM 2982 N N . SER A 1 389 ? 11.128 -5.213 -13.340 1.00 87.00 389 SER A N 1
ATOM 2983 C CA . SER A 1 389 ? 11.500 -4.733 -12.016 1.00 87.00 389 SER A CA 1
ATOM 2984 C C . SER A 1 389 ? 11.518 -5.940 -11.074 1.00 87.00 389 SER A C 1
ATOM 2986 O O . SER A 1 389 ? 10.516 -6.648 -10.956 1.00 87.00 389 SER A O 1
ATOM 2988 N N . TYR A 1 390 ? 12.665 -6.242 -10.458 1.00 86.25 390 TYR A N 1
ATOM 2989 C CA . TYR A 1 390 ? 12.826 -7.472 -9.678 1.00 86.25 390 TYR A CA 1
ATOM 2990 C C . TYR A 1 390 ? 11.802 -7.556 -8.536 1.00 86.25 390 TYR A C 1
ATOM 2992 O O . TYR A 1 390 ? 11.714 -6.672 -7.686 1.00 86.25 390 TYR A O 1
ATOM 3000 N N . GLY A 1 391 ? 11.041 -8.646 -8.500 1.00 79.62 391 GLY A N 1
ATOM 3001 C CA . GLY A 1 391 ? 9.971 -8.894 -7.541 1.00 79.62 391 GLY A CA 1
ATOM 3002 C C . GLY A 1 391 ? 8.575 -8.460 -8.003 1.00 79.62 391 GLY A C 1
ATOM 3003 O O . GLY A 1 391 ? 7.598 -8.900 -7.391 1.00 79.62 391 GLY A O 1
ATOM 3004 N N . ALA A 1 392 ? 8.451 -7.682 -9.082 1.00 79.06 392 ALA A N 1
ATOM 3005 C CA . ALA A 1 392 ? 7.174 -7.195 -9.606 1.00 79.06 392 ALA A CA 1
ATOM 3006 C C . ALA A 1 392 ? 6.570 -8.153 -10.643 1.00 79.06 392 ALA A C 1
ATOM 3008 O O . ALA A 1 392 ? 7.290 -8.655 -11.504 1.00 79.06 392 ALA A O 1
ATOM 3009 N N . ARG A 1 393 ? 5.246 -8.372 -10.626 1.00 80.88 393 ARG A N 1
ATOM 3010 C CA . ARG A 1 393 ? 4.535 -9.115 -11.694 1.00 80.88 393 ARG A CA 1
ATOM 3011 C C . ARG A 1 393 ? 4.295 -8.310 -12.975 1.00 80.88 393 ARG A C 1
ATOM 3013 O O . ARG A 1 393 ? 3.854 -8.884 -13.966 1.00 80.88 393 ARG A O 1
ATOM 3020 N N . ILE A 1 394 ? 4.544 -7.003 -12.944 1.00 77.12 394 ILE A N 1
ATOM 3021 C CA . ILE A 1 394 ? 4.309 -6.102 -14.075 1.00 77.12 394 ILE A CA 1
ATOM 3022 C C . ILE A 1 394 ? 5.565 -5.939 -14.943 1.00 77.12 394 ILE A C 1
ATOM 3024 O O . ILE A 1 394 ? 6.680 -5.974 -14.405 1.00 77.12 394 ILE A O 1
ATOM 3028 N N . PRO A 1 395 ? 5.397 -5.745 -16.263 1.00 84.50 395 PRO A N 1
ATOM 3029 C CA . PRO A 1 395 ? 6.498 -5.386 -17.144 1.00 84.50 395 PRO A CA 1
ATOM 3030 C C . PRO A 1 395 ? 7.034 -3.989 -16.815 1.00 84.50 395 PRO A C 1
ATOM 3032 O O . PRO A 1 395 ? 6.440 -3.229 -16.048 1.00 84.50 395 PRO A O 1
ATOM 3035 N N . VAL A 1 396 ? 8.175 -3.659 -17.412 1.00 91.00 396 VAL A N 1
ATOM 3036 C CA . VAL A 1 396 ? 8.771 -2.323 -17.352 1.00 91.00 396 VAL A CA 1
ATOM 3037 C C . VAL A 1 396 ? 8.893 -1.765 -18.756 1.00 91.00 396 VAL A C 1
ATOM 3039 O O . VAL A 1 396 ? 8.973 -2.514 -19.732 1.00 91.00 396 VAL A O 1
ATOM 3042 N N . ASP A 1 397 ? 8.967 -0.447 -18.868 1.00 93.69 397 ASP A N 1
ATOM 3043 C CA . ASP A 1 397 ? 9.381 0.139 -20.131 1.00 93.69 397 ASP A CA 1
ATOM 3044 C C . ASP A 1 397 ? 10.869 -0.122 -20.377 1.00 93.69 397 ASP A C 1
ATOM 3046 O O . ASP A 1 397 ? 11.673 -0.310 -19.461 1.00 93.69 397 ASP A O 1
ATOM 3050 N N . VAL A 1 398 ? 11.245 -0.146 -21.645 1.00 97.12 398 VAL A N 1
ATOM 3051 C CA . VAL A 1 398 ? 12.611 -0.242 -22.129 1.00 97.12 398 VAL A CA 1
ATOM 3052 C C . VAL A 1 398 ? 12.843 0.849 -23.162 1.00 97.12 398 VAL A C 1
ATOM 3054 O O . VAL A 1 398 ? 12.077 1.025 -24.110 1.00 97.12 398 VAL A O 1
ATOM 3057 N N . HIS A 1 399 ? 13.921 1.602 -22.991 1.00 97.69 399 HIS A N 1
ATOM 3058 C CA . HIS A 1 399 ? 14.337 2.608 -23.959 1.00 97.69 399 HIS A CA 1
ATOM 3059 C C . HIS A 1 399 ? 15.495 2.067 -24.787 1.00 97.69 399 HIS A C 1
ATOM 3061 O O . HIS A 1 399 ? 16.500 1.596 -24.243 1.00 97.69 399 HIS A O 1
ATOM 3067 N N . LEU A 1 400 ? 15.351 2.144 -26.110 1.00 98.12 400 LEU A N 1
ATOM 3068 C CA . LEU A 1 400 ? 16.368 1.722 -27.063 1.00 98.12 400 LEU A CA 1
ATOM 3069 C C . LEU A 1 400 ? 17.147 2.934 -27.564 1.00 98.12 400 LEU A C 1
ATOM 3071 O O . LEU A 1 400 ? 16.579 3.889 -28.097 1.00 98.12 400 LEU A O 1
ATOM 3075 N N . TYR A 1 401 ? 18.465 2.837 -27.460 1.00 97.81 401 TYR A N 1
ATOM 3076 C CA . TYR A 1 401 ? 19.430 3.771 -28.014 1.00 97.81 401 TYR A CA 1
ATOM 3077 C C . TYR A 1 401 ? 20.395 3.034 -28.939 1.00 97.81 401 TYR A C 1
ATOM 3079 O O . TYR A 1 401 ? 20.630 1.832 -28.802 1.00 97.81 401 TYR A O 1
ATOM 3087 N N . VAL A 1 402 ? 21.004 3.768 -29.861 1.00 97.00 402 VAL A N 1
ATOM 3088 C CA . VAL A 1 402 ? 22.140 3.293 -30.654 1.00 97.00 402 VAL A CA 1
ATOM 3089 C C . VAL A 1 402 ? 23.336 4.197 -30.410 1.00 97.00 402 VAL A C 1
ATOM 3091 O O . VAL A 1 402 ? 23.192 5.418 -30.379 1.00 97.00 402 VAL A O 1
ATOM 3094 N N . ARG A 1 403 ? 24.522 3.616 -30.235 1.00 95.06 403 ARG A N 1
ATOM 3095 C CA . ARG A 1 403 ? 25.750 4.362 -29.947 1.00 95.06 403 ARG A CA 1
ATOM 3096 C C . ARG A 1 403 ? 26.799 4.143 -31.033 1.00 95.06 403 ARG A C 1
ATOM 3098 O O . ARG A 1 403 ? 27.053 3.008 -31.443 1.00 95.06 403 ARG A O 1
ATOM 3105 N N . SER A 1 404 ? 27.392 5.233 -31.521 1.00 88.38 404 SER A N 1
ATOM 3106 C CA . SER A 1 404 ? 28.535 5.179 -32.443 1.00 88.38 404 SER A CA 1
ATOM 3107 C C . SER A 1 404 ? 29.817 4.746 -31.726 1.00 88.38 404 SER A C 1
ATOM 3109 O O . SER A 1 404 ? 29.927 4.849 -30.505 1.00 88.38 404 SER A O 1
ATOM 3111 N N . SER A 1 405 ? 30.831 4.335 -32.490 1.00 82.88 405 SER A N 1
ATOM 3112 C CA . SER A 1 405 ? 32.187 4.091 -31.971 1.00 82.88 405 SER A CA 1
ATOM 3113 C C . SER A 1 405 ? 32.815 5.333 -31.327 1.00 82.88 405 SER A C 1
ATOM 3115 O O . SER A 1 405 ? 33.628 5.209 -30.421 1.00 82.88 405 SER A O 1
ATOM 3117 N N . THR A 1 406 ? 32.393 6.529 -31.748 1.00 83.56 406 THR A N 1
ATOM 3118 C CA . THR A 1 406 ? 32.796 7.822 -31.170 1.00 83.56 406 THR A CA 1
ATOM 3119 C C . THR A 1 406 ? 32.024 8.198 -29.900 1.00 83.56 406 THR A C 1
ATOM 3121 O O . THR A 1 406 ? 32.232 9.273 -29.349 1.00 83.56 406 THR A O 1
ATOM 3124 N N . GLY A 1 407 ? 31.116 7.337 -29.427 1.00 81.62 407 GLY A N 1
ATOM 3125 C CA . GLY A 1 407 ? 30.404 7.513 -28.162 1.00 81.62 407 GLY A CA 1
ATOM 3126 C C . GLY A 1 407 ? 29.101 8.314 -28.237 1.00 81.62 407 GLY A C 1
ATOM 3127 O O . GLY A 1 407 ? 28.423 8.413 -27.215 1.00 81.62 407 GLY A O 1
ATOM 3128 N N . VAL A 1 408 ? 28.698 8.825 -29.406 1.00 87.31 408 VAL A N 1
ATOM 3129 C CA . VAL A 1 408 ? 27.431 9.559 -29.584 1.00 87.31 408 VAL A CA 1
ATOM 3130 C C . VAL A 1 408 ? 26.254 8.591 -29.489 1.00 87.31 408 VAL A C 1
ATOM 3132 O O . VAL A 1 408 ? 26.204 7.609 -30.230 1.00 87.31 408 VAL A O 1
ATOM 3135 N N . SER A 1 409 ? 25.309 8.877 -28.590 1.00 91.19 409 SER A N 1
ATOM 3136 C CA . SER A 1 409 ? 24.093 8.085 -28.374 1.00 91.19 409 SER A CA 1
ATOM 3137 C C . SER A 1 409 ? 22.887 8.743 -29.047 1.00 91.19 409 SER A C 1
ATOM 3139 O O . SER A 1 409 ? 22.657 9.937 -28.869 1.00 91.19 409 SER A O 1
ATOM 3141 N N . THR A 1 410 ? 22.100 7.971 -29.792 1.00 95.56 410 THR A N 1
ATOM 3142 C CA . THR A 1 410 ? 20.852 8.412 -30.432 1.00 95.56 410 THR A CA 1
ATOM 3143 C C . THR A 1 410 ? 19.694 7.578 -29.899 1.00 95.56 410 THR A C 1
ATOM 3145 O O . THR A 1 410 ? 19.750 6.349 -29.949 1.00 95.56 410 THR A O 1
ATOM 3148 N N . GLY A 1 411 ? 18.651 8.231 -29.382 1.00 96.19 411 GLY A N 1
ATOM 3149 C CA . GLY A 1 411 ? 17.424 7.556 -28.957 1.00 96.19 411 GLY A CA 1
ATOM 3150 C C . GLY A 1 411 ? 16.621 7.076 -30.160 1.00 96.19 411 GLY A C 1
ATOM 3151 O O . GLY A 1 411 ? 16.391 7.844 -31.089 1.00 96.19 411 GLY A O 1
ATOM 3152 N N . ILE A 1 412 ? 16.210 5.810 -30.143 1.00 97.06 412 ILE A N 1
ATOM 3153 C CA . ILE A 1 412 ? 15.361 5.218 -31.182 1.00 97.06 412 ILE A CA 1
ATOM 3154 C C . ILE A 1 412 ? 13.900 5.189 -30.740 1.00 97.06 412 ILE A C 1
ATOM 3156 O O . ILE A 1 412 ? 13.017 5.436 -31.554 1.00 97.06 412 ILE A O 1
ATOM 3160 N N . GLY A 1 413 ? 13.628 4.884 -29.469 1.00 95.56 413 GLY A N 1
ATOM 3161 C CA . GLY A 1 413 ? 12.266 4.908 -28.939 1.00 95.56 413 GLY A CA 1
ATOM 3162 C C . GLY A 1 413 ? 12.123 4.278 -27.559 1.00 95.56 413 GLY A C 1
ATOM 3163 O O . GLY A 1 413 ? 13.062 3.665 -27.043 1.00 95.56 413 GLY A O 1
ATOM 3164 N N . ALA A 1 414 ? 10.925 4.430 -27.002 1.00 96.12 414 ALA A N 1
ATOM 3165 C CA . ALA A 1 414 ? 10.459 3.781 -25.786 1.00 96.12 414 ALA A CA 1
ATOM 3166 C C . ALA A 1 414 ? 9.460 2.673 -26.148 1.00 96.12 414 ALA A C 1
ATOM 3168 O O . ALA A 1 414 ? 8.641 2.843 -27.051 1.00 96.12 414 ALA A O 1
ATOM 3169 N N . TYR A 1 415 ? 9.561 1.539 -25.465 1.00 96.75 415 TYR A N 1
ATOM 3170 C CA . TYR A 1 415 ? 8.758 0.339 -25.693 1.00 96.75 415 TYR A CA 1
ATOM 3171 C C . TYR A 1 415 ? 8.449 -0.312 -24.348 1.00 96.75 415 TYR A C 1
ATOM 3173 O O . TYR A 1 415 ? 9.173 -0.069 -23.392 1.00 96.75 415 TYR A O 1
ATOM 3181 N N . THR A 1 416 ? 7.457 -1.191 -24.276 1.00 93.62 416 THR A N 1
ATOM 3182 C CA . THR A 1 416 ? 7.145 -1.938 -23.048 1.00 93.62 416 THR A CA 1
ATOM 3183 C C . THR A 1 416 ? 7.581 -3.395 -23.189 1.00 93.62 416 THR A C 1
ATOM 3185 O O . THR A 1 416 ? 7.570 -3.959 -24.285 1.00 93.62 416 THR A O 1
ATOM 3188 N N . SER A 1 417 ? 8.024 -4.010 -22.091 1.00 93.88 417 SER A N 1
ATOM 3189 C CA . SER A 1 417 ? 8.394 -5.427 -22.036 1.00 93.88 417 SER A CA 1
ATOM 3190 C C . SER A 1 417 ? 7.202 -6.346 -21.732 1.00 93.88 417 SER A C 1
ATOM 3192 O O . SER A 1 417 ? 7.292 -7.252 -20.913 1.00 93.88 417 SER A O 1
ATOM 3194 N N . ASP A 1 418 ? 6.059 -6.118 -22.371 1.00 92.94 418 ASP A N 1
ATOM 3195 C CA . ASP A 1 418 ? 4.766 -6.735 -22.048 1.00 92.94 418 ASP A CA 1
ATOM 3196 C C . ASP A 1 418 ? 4.418 -7.989 -22.868 1.00 92.94 418 ASP A C 1
ATOM 3198 O O . ASP A 1 418 ? 3.322 -8.538 -22.735 1.00 92.94 418 ASP A O 1
ATOM 3202 N N . PHE A 1 419 ? 5.332 -8.498 -23.695 1.00 94.31 419 PHE A N 1
ATOM 3203 C CA . PHE A 1 419 ? 5.088 -9.746 -24.407 1.00 94.31 419 PHE A CA 1
ATOM 3204 C C . PHE A 1 419 ? 5.221 -10.952 -23.474 1.00 94.31 419 PHE A C 1
ATOM 3206 O O . PHE A 1 419 ? 6.088 -11.018 -22.594 1.00 94.31 419 PHE A O 1
ATOM 3213 N N . ALA A 1 420 ? 4.355 -11.939 -23.695 1.00 92.38 420 ALA A N 1
ATOM 3214 C CA . ALA A 1 420 ? 4.454 -13.231 -23.041 1.00 92.38 420 ALA A CA 1
ATOM 3215 C C . ALA A 1 420 ? 5.601 -14.059 -23.633 1.00 92.38 420 ALA A C 1
ATOM 3217 O O . ALA A 1 420 ? 5.904 -13.983 -24.828 1.00 92.38 420 ALA A O 1
ATOM 3218 N N . SER A 1 421 ? 6.217 -14.887 -22.794 1.00 90.31 421 SER A N 1
ATOM 3219 C CA . SER A 1 421 ? 7.124 -15.938 -23.257 1.00 90.31 421 SER A CA 1
ATOM 3220 C C . SER A 1 421 ? 6.389 -16.940 -24.151 1.00 90.31 421 SER A C 1
ATOM 3222 O O . SER A 1 421 ? 5.250 -17.312 -23.882 1.00 90.31 421 SER A O 1
ATOM 3224 N N . THR A 1 422 ? 7.054 -17.406 -25.209 1.00 86.81 422 THR A N 1
ATOM 3225 C CA . THR A 1 422 ? 6.469 -18.331 -26.198 1.00 86.81 422 THR A CA 1
ATOM 3226 C C . THR A 1 422 ? 6.490 -19.795 -25.757 1.00 86.81 422 THR A C 1
ATOM 3228 O O . THR A 1 422 ? 5.836 -20.628 -26.379 1.00 86.81 422 THR A O 1
ATOM 3231 N N . THR A 1 423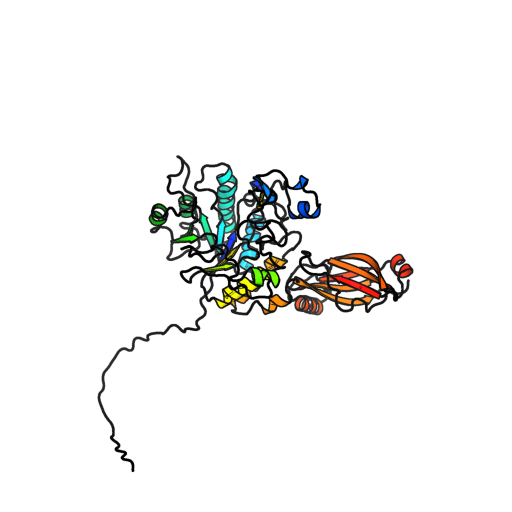 ? 7.235 -20.123 -24.696 1.00 91.88 423 THR A N 1
ATOM 3232 C CA . THR A 1 423 ? 7.292 -21.466 -24.101 1.00 91.88 423 THR A CA 1
ATOM 3233 C C . THR A 1 423 ? 7.245 -21.387 -22.577 1.00 91.88 423 THR A C 1
ATOM 3235 O O . THR A 1 423 ? 7.665 -20.391 -21.983 1.00 91.88 423 THR A O 1
ATOM 3238 N N . ASP A 1 424 ? 6.784 -22.459 -21.931 1.00 91.06 424 ASP A N 1
ATOM 3239 C CA . ASP A 1 424 ? 6.732 -22.547 -20.468 1.00 91.06 424 ASP A CA 1
ATOM 3240 C C . ASP A 1 424 ? 8.119 -22.525 -19.821 1.00 91.06 424 ASP A C 1
ATOM 3242 O O . ASP A 1 424 ? 8.305 -21.875 -18.793 1.00 91.06 424 ASP A O 1
ATOM 3246 N N . ALA A 1 425 ? 9.098 -23.203 -20.429 1.00 93.31 425 ALA A N 1
ATOM 3247 C CA . ALA A 1 425 ? 10.475 -23.213 -19.943 1.00 93.31 425 ALA A CA 1
ATOM 3248 C C . ALA A 1 425 ? 11.060 -21.795 -19.918 1.00 93.31 425 ALA A C 1
ATOM 3250 O O . ALA A 1 425 ? 11.655 -21.380 -18.923 1.00 93.31 425 ALA A O 1
ATOM 3251 N N . ASP A 1 426 ? 10.818 -21.030 -20.984 1.00 92.56 426 ASP A N 1
ATOM 3252 C CA . ASP A 1 426 ? 11.241 -19.641 -21.069 1.00 92.56 426 ASP A CA 1
ATOM 3253 C C . ASP A 1 426 ? 10.518 -18.744 -20.056 1.00 92.56 426 ASP A C 1
ATOM 3255 O O . ASP A 1 426 ? 11.155 -17.983 -19.328 1.00 92.56 426 ASP A O 1
ATOM 3259 N N . ARG A 1 427 ? 9.190 -18.889 -19.953 1.00 93.06 427 ARG A N 1
ATOM 3260 C CA . ARG A 1 427 ? 8.374 -18.162 -18.973 1.00 93.06 427 ARG A CA 1
ATOM 3261 C C . ARG A 1 427 ? 8.930 -18.351 -17.565 1.00 93.06 427 ARG A C 1
ATOM 3263 O O . ARG A 1 427 ? 9.114 -17.379 -16.842 1.00 93.06 427 ARG A O 1
ATOM 3270 N N . ILE A 1 428 ? 9.200 -19.600 -17.184 1.00 91.69 428 ILE A N 1
ATOM 3271 C CA . ILE A 1 428 ? 9.728 -19.951 -15.863 1.00 91.69 428 ILE A CA 1
ATOM 3272 C C . ILE A 1 428 ? 11.126 -19.357 -15.667 1.00 91.69 428 ILE A C 1
ATOM 3274 O O . ILE A 1 428 ? 11.395 -18.779 -14.616 1.00 91.69 428 ILE A O 1
ATOM 3278 N N . ALA A 1 429 ? 12.009 -19.454 -16.664 1.00 94.00 429 ALA A N 1
ATOM 3279 C CA . ALA A 1 429 ? 13.363 -18.916 -16.574 1.00 94.00 429 ALA A CA 1
ATOM 3280 C C . ALA A 1 429 ? 13.375 -17.389 -16.383 1.00 94.00 429 ALA A C 1
ATOM 3282 O O . ALA A 1 429 ? 14.048 -16.888 -15.478 1.00 94.00 429 ALA A O 1
ATOM 3283 N N . VAL A 1 430 ? 12.597 -16.652 -17.183 1.00 94.19 430 VAL A N 1
ATOM 3284 C CA . VAL A 1 430 ? 12.506 -15.188 -17.090 1.00 94.19 430 VAL A CA 1
ATOM 3285 C C . VAL A 1 430 ? 11.846 -14.762 -15.779 1.00 94.19 430 VAL A C 1
ATOM 3287 O O . VAL A 1 430 ? 12.379 -13.902 -15.080 1.00 94.19 430 VAL A O 1
ATOM 3290 N N . ALA A 1 431 ? 10.739 -15.400 -15.388 1.00 90.00 431 ALA A N 1
ATOM 3291 C CA . ALA A 1 431 ? 10.065 -15.110 -14.125 1.00 90.00 431 ALA A CA 1
ATOM 3292 C C . ALA A 1 431 ? 10.996 -15.351 -12.918 1.00 90.00 431 ALA A C 1
ATOM 3294 O O . ALA A 1 431 ? 11.126 -14.487 -12.050 1.00 90.00 431 ALA A O 1
ATOM 3295 N N . ASN A 1 432 ? 11.759 -16.450 -12.916 1.00 90.25 432 ASN A N 1
ATOM 3296 C CA . ASN A 1 432 ? 12.770 -16.721 -11.890 1.00 90.25 432 ASN A CA 1
ATOM 3297 C C . ASN A 1 432 ? 13.874 -15.651 -11.855 1.00 90.25 432 ASN A C 1
ATOM 3299 O O . ASN A 1 432 ? 14.264 -15.209 -10.774 1.00 90.25 432 ASN A O 1
ATOM 3303 N N . ALA A 1 433 ? 14.355 -15.184 -13.012 1.00 91.31 433 ALA A N 1
ATOM 3304 C CA . ALA A 1 433 ? 15.357 -14.115 -13.084 1.00 91.31 433 ALA A CA 1
ATOM 3305 C C . ALA A 1 433 ? 14.820 -12.767 -12.559 1.00 91.31 433 ALA A C 1
ATOM 3307 O O . ALA A 1 433 ? 15.544 -11.999 -11.907 1.00 91.31 433 ALA A O 1
ATOM 3308 N N . CYS A 1 434 ? 13.529 -12.521 -12.782 1.00 88.44 434 CYS A N 1
ATOM 3309 C CA . CYS A 1 434 ? 12.760 -11.424 -12.206 1.00 88.44 434 CYS A CA 1
ATOM 3310 C C . CYS A 1 434 ? 12.392 -11.647 -10.738 1.00 88.44 434 CYS A C 1
ATOM 3312 O O . CYS A 1 434 ? 11.847 -10.745 -10.107 1.00 88.44 434 CYS A O 1
ATOM 3314 N N . GLY A 1 435 ? 12.692 -12.820 -10.176 1.00 85.12 435 GLY A N 1
ATOM 3315 C CA . GLY A 1 435 ? 12.281 -13.208 -8.836 1.00 85.12 435 GLY A CA 1
ATOM 3316 C C . GLY A 1 435 ? 10.777 -13.078 -8.656 1.00 85.12 435 GLY A C 1
ATOM 3317 O O . GLY A 1 435 ? 10.353 -12.609 -7.611 1.00 85.12 435 GLY A O 1
ATOM 3318 N N . SER A 1 436 ? 9.967 -13.397 -9.660 1.00 84.50 436 SER A N 1
ATOM 3319 C CA . SER A 1 436 ? 8.510 -13.241 -9.694 1.00 84.50 436 SER A CA 1
ATOM 3320 C C . SER A 1 436 ? 7.842 -14.419 -10.396 1.00 84.50 436 SER A C 1
ATOM 3322 O O . SER A 1 436 ? 8.497 -15.363 -10.815 1.00 84.50 436 SER A O 1
ATOM 3324 N N . ASP A 1 437 ? 6.518 -14.385 -10.470 1.00 81.56 437 ASP A N 1
ATOM 3325 C CA . ASP A 1 437 ? 5.668 -15.331 -11.197 1.00 81.56 437 ASP A CA 1
ATOM 3326 C C . ASP A 1 437 ? 4.820 -14.611 -12.263 1.00 81.56 437 ASP A C 1
ATOM 3328 O O . ASP A 1 437 ? 3.761 -15.095 -12.663 1.00 81.56 437 ASP A O 1
ATOM 3332 N N . GLY A 1 438 ? 5.260 -13.426 -12.706 1.00 83.19 438 GLY A N 1
ATOM 3333 C CA . GLY A 1 438 ? 4.644 -12.740 -13.838 1.00 83.19 438 GLY A CA 1
ATOM 3334 C C . GLY A 1 438 ? 4.927 -13.468 -15.150 1.00 83.19 438 GLY A C 1
ATOM 3335 O O . GLY A 1 438 ? 5.872 -14.247 -15.272 1.00 83.19 438 GLY A O 1
ATOM 3336 N N . VAL A 1 439 ? 4.068 -13.225 -16.136 1.00 85.38 439 VAL A N 1
ATOM 3337 C CA . VAL A 1 439 ? 4.052 -13.986 -17.397 1.00 85.38 439 VAL A CA 1
ATOM 3338 C C . VAL A 1 439 ? 4.463 -13.161 -18.613 1.00 85.38 439 VAL A C 1
ATOM 3340 O O . VAL A 1 439 ? 4.656 -13.721 -19.689 1.00 85.38 439 VAL A O 1
ATOM 3343 N N . ALA A 1 440 ? 4.601 -11.847 -18.440 1.00 89.00 440 ALA A N 1
ATOM 3344 C CA . ALA A 1 440 ? 4.843 -10.880 -19.497 1.00 89.00 440 ALA A CA 1
ATOM 3345 C C . ALA A 1 440 ? 6.018 -9.975 -19.111 1.00 89.00 440 ALA A C 1
ATOM 3347 O O . ALA A 1 440 ? 5.866 -9.057 -18.309 1.00 89.00 440 ALA A O 1
ATOM 3348 N N . TYR A 1 441 ? 7.190 -10.298 -19.656 1.00 95.31 441 TYR A N 1
ATOM 3349 C CA . TYR A 1 441 ? 8.447 -9.566 -19.443 1.00 95.31 441 TYR A CA 1
ATOM 3350 C C . TYR A 1 441 ? 9.254 -9.403 -20.729 1.00 95.31 441 TYR A C 1
ATOM 3352 O O . TYR A 1 441 ? 10.370 -8.883 -20.702 1.00 95.31 441 TYR A O 1
ATOM 3360 N N . ARG A 1 442 ? 8.746 -9.913 -21.853 1.00 97.12 442 ARG A N 1
ATOM 3361 C CA . ARG A 1 442 ? 9.471 -9.976 -23.117 1.00 97.12 442 ARG A CA 1
ATOM 3362 C C . ARG A 1 442 ? 9.258 -8.686 -23.896 1.00 97.12 442 ARG A C 1
ATOM 3364 O O . ARG A 1 442 ? 8.159 -8.152 -23.944 1.00 97.12 442 ARG A O 1
ATOM 3371 N N . PHE A 1 443 ? 10.296 -8.222 -24.579 1.00 97.75 443 PHE A N 1
ATOM 3372 C CA . PHE A 1 443 ? 10.170 -7.204 -25.617 1.00 97.75 443 PHE A CA 1
ATOM 3373 C C . PHE A 1 443 ? 10.665 -7.758 -26.951 1.00 97.75 443 PHE A C 1
ATOM 3375 O O . PHE A 1 443 ? 11.584 -8.578 -27.022 1.00 97.75 443 PHE A O 1
ATOM 3382 N N . SER A 1 444 ? 10.064 -7.274 -28.033 1.00 97.12 444 SER A N 1
ATOM 3383 C CA . SER A 1 444 ? 10.553 -7.510 -29.387 1.00 97.12 444 SER A CA 1
ATOM 3384 C C . SER A 1 444 ? 10.391 -6.237 -30.208 1.00 97.12 444 SER A C 1
ATOM 3386 O O . SER A 1 444 ? 9.301 -5.880 -30.660 1.00 97.12 444 SER A O 1
ATOM 3388 N N . ILE A 1 445 ? 11.487 -5.507 -30.372 1.00 98.12 445 ILE A N 1
ATOM 3389 C CA . ILE A 1 445 ? 11.483 -4.155 -30.926 1.00 98.12 445 ILE A CA 1
ATOM 3390 C C . ILE A 1 445 ? 11.888 -4.231 -32.390 1.00 98.12 445 ILE A C 1
ATOM 3392 O O . ILE A 1 445 ? 13.013 -4.616 -32.702 1.00 98.12 445 ILE A O 1
ATOM 3396 N N . ARG A 1 446 ? 10.983 -3.873 -33.306 1.00 97.38 446 ARG A N 1
ATOM 3397 C CA . ARG A 1 446 ? 11.302 -3.811 -34.740 1.00 97.38 446 ARG A CA 1
ATOM 3398 C C . ARG A 1 446 ? 12.242 -2.636 -35.005 1.00 97.38 446 ARG A C 1
ATOM 3400 O O . ARG A 1 446 ? 11.968 -1.533 -34.556 1.00 97.38 446 ARG A O 1
ATOM 3407 N N . LEU A 1 447 ? 13.293 -2.869 -35.787 1.00 97.62 447 LEU A N 1
ATOM 3408 C CA . LEU A 1 447 ? 14.169 -1.842 -36.346 1.00 97.62 447 LEU A CA 1
ATOM 3409 C C . LEU A 1 447 ? 13.712 -1.548 -37.786 1.00 97.62 447 LEU A C 1
ATOM 3411 O O . LEU A 1 447 ? 13.966 -2.361 -38.683 1.00 97.62 447 LEU A O 1
ATOM 3415 N N . PRO A 1 448 ? 12.999 -0.432 -38.038 1.00 96.38 448 PRO A N 1
ATOM 3416 C CA . PRO A 1 448 ? 12.561 -0.066 -39.381 1.00 96.38 448 PRO A CA 1
ATOM 3417 C C . PRO A 1 448 ? 13.737 0.099 -40.348 1.00 96.38 448 PRO A C 1
ATOM 3419 O O . PRO A 1 448 ? 14.878 0.316 -39.935 1.00 96.38 448 PRO A O 1
ATOM 3422 N N . LEU A 1 449 ? 13.454 0.037 -41.654 1.00 96.62 449 LEU A N 1
ATOM 3423 C CA . LEU A 1 449 ? 14.462 0.245 -42.699 1.00 96.62 449 LEU A CA 1
ATOM 3424 C C . LEU A 1 449 ? 15.219 1.570 -42.510 1.00 96.62 449 LEU A C 1
ATOM 3426 O O . LEU A 1 449 ? 16.443 1.567 -42.579 1.00 96.62 449 LEU A O 1
ATOM 3430 N N . SER A 1 450 ? 14.515 2.654 -42.172 1.00 96.50 450 SER A N 1
ATOM 3431 C CA . SER A 1 450 ? 15.111 3.972 -41.912 1.00 96.50 450 SER A CA 1
ATOM 3432 C C . SER A 1 450 ? 16.132 3.953 -40.770 1.00 96.50 450 SER A C 1
ATOM 3434 O O . SER A 1 450 ? 17.234 4.475 -40.914 1.00 96.50 450 SER A O 1
ATOM 3436 N N . VAL A 1 451 ? 15.804 3.294 -39.653 1.00 96.31 451 VAL A N 1
ATOM 3437 C CA . VAL A 1 451 ? 16.715 3.139 -38.506 1.00 96.31 451 VAL A CA 1
ATOM 3438 C C . VAL A 1 451 ? 17.945 2.328 -38.905 1.00 96.31 451 VAL A C 1
ATOM 3440 O O . VAL A 1 451 ? 19.064 2.710 -38.569 1.00 96.31 451 VAL A O 1
ATOM 3443 N N . ARG A 1 452 ? 17.767 1.230 -39.650 1.00 97.25 452 ARG A N 1
ATOM 3444 C CA . ARG A 1 452 ? 18.892 0.399 -40.104 1.00 97.25 452 ARG A CA 1
ATOM 3445 C C . ARG A 1 452 ? 19.803 1.149 -41.072 1.00 97.25 452 ARG A C 1
ATOM 3447 O O . ARG A 1 452 ? 21.011 1.117 -40.885 1.00 97.25 452 ARG A O 1
ATOM 3454 N N . GLN A 1 453 ? 19.248 1.890 -42.029 1.00 97.12 453 GLN A N 1
ATOM 3455 C CA . GLN A 1 453 ? 20.028 2.707 -42.968 1.00 97.12 453 GLN A CA 1
ATOM 3456 C C . GLN A 1 453 ? 20.830 3.804 -42.255 1.00 97.12 453 GLN A C 1
ATOM 3458 O O . GLN A 1 453 ? 22.002 4.000 -42.557 1.00 97.12 453 GLN A O 1
ATOM 3463 N N . ALA A 1 454 ? 20.232 4.486 -41.275 1.00 95.25 454 ALA A N 1
ATOM 3464 C CA . ALA A 1 454 ? 20.888 5.581 -40.558 1.00 95.25 454 ALA A CA 1
ATOM 3465 C C . ALA A 1 454 ? 21.911 5.119 -39.501 1.00 95.25 454 ALA A C 1
ATOM 3467 O O . ALA A 1 454 ? 22.785 5.890 -39.081 1.00 95.25 454 ALA A O 1
ATOM 3468 N N . HIS A 1 455 ? 21.782 3.883 -39.011 1.00 96.25 455 HIS A N 1
ATOM 3469 C CA . HIS A 1 455 ? 22.491 3.434 -37.813 1.00 96.25 455 HIS A CA 1
ATOM 3470 C C . HIS A 1 455 ? 23.187 2.078 -37.943 1.00 96.25 455 HIS A C 1
ATOM 3472 O O . HIS A 1 455 ? 23.677 1.584 -36.930 1.00 96.25 455 HIS A O 1
ATOM 3478 N N . GLN A 1 456 ? 23.273 1.492 -39.141 1.00 95.62 456 GLN A N 1
ATOM 3479 C CA . GLN A 1 456 ? 23.967 0.224 -39.390 1.00 95.62 456 GLN A CA 1
ATOM 3480 C C . GLN A 1 456 ? 25.331 0.164 -38.685 1.00 95.62 456 GLN A C 1
ATOM 3482 O O . GLN A 1 456 ? 26.114 1.114 -38.710 1.00 95.62 456 GLN A O 1
ATOM 3487 N N . GLY A 1 457 ? 25.613 -0.964 -38.030 1.00 94.62 457 GLY A N 1
ATOM 3488 C CA . GLY A 1 457 ? 26.879 -1.205 -37.336 1.00 94.62 457 GLY A CA 1
ATOM 3489 C C . GLY A 1 457 ? 27.033 -0.492 -35.985 1.00 94.62 457 GLY A C 1
ATOM 3490 O O . GLY A 1 457 ? 27.849 -0.934 -35.174 1.00 94.62 457 GLY A O 1
ATOM 3491 N N . LYS A 1 458 ? 26.234 0.547 -35.684 1.00 97.12 458 LYS A N 1
ATOM 3492 C CA . LYS A 1 458 ? 26.193 1.160 -34.342 1.00 97.12 458 LYS A CA 1
ATOM 3493 C C . LYS A 1 458 ? 25.707 0.137 -33.317 1.00 97.12 458 LYS A C 1
ATOM 3495 O O . LYS A 1 458 ? 24.902 -0.736 -33.639 1.00 97.12 458 LYS A O 1
ATOM 3500 N N . LYS A 1 459 ? 26.192 0.231 -32.079 1.00 97.88 459 LYS A N 1
ATOM 3501 C CA . LYS A 1 459 ? 25.834 -0.714 -31.013 1.00 97.88 459 LYS A CA 1
ATOM 3502 C C . LYS A 1 459 ? 24.480 -0.370 -30.412 1.00 97.88 459 LYS A C 1
ATOM 3504 O O . LYS A 1 459 ? 24.195 0.797 -30.162 1.00 97.88 459 LYS A O 1
ATOM 3509 N N . ILE A 1 460 ? 23.657 -1.386 -30.187 1.00 98.31 460 ILE A N 1
ATOM 3510 C CA . ILE A 1 460 ? 22.321 -1.268 -29.605 1.00 98.31 460 ILE A CA 1
ATOM 3511 C C . ILE A 1 460 ? 22.454 -1.280 -28.090 1.00 98.31 460 ILE A C 1
ATOM 3513 O O . ILE A 1 460 ? 22.973 -2.236 -27.519 1.00 98.31 460 ILE A O 1
ATOM 3517 N N . HIS A 1 461 ? 21.943 -0.241 -27.444 1.00 97.81 461 HIS A N 1
ATOM 3518 C CA . HIS A 1 461 ? 21.867 -0.134 -25.999 1.00 97.81 461 HIS A CA 1
ATOM 3519 C C . HIS A 1 461 ? 20.408 -0.094 -25.566 1.00 97.81 461 HIS A C 1
ATOM 3521 O O . HIS A 1 461 ? 19.653 0.774 -25.993 1.00 97.81 461 HIS A O 1
ATOM 3527 N N . VAL A 1 462 ? 20.021 -1.020 -24.698 1.00 97.94 462 VAL A N 1
ATOM 3528 C CA . VAL A 1 462 ? 18.691 -1.043 -24.087 1.00 97.94 462 VAL A CA 1
ATOM 3529 C C . VAL A 1 462 ? 18.841 -0.775 -22.594 1.00 97.94 462 VAL A C 1
ATOM 3531 O O . VAL A 1 462 ? 19.731 -1.330 -21.941 1.00 97.94 462 VAL A O 1
ATOM 3534 N N . TYR A 1 463 ? 17.988 0.099 -22.073 1.00 97.06 463 TYR A N 1
ATOM 3535 C CA . TYR A 1 463 ? 17.891 0.431 -20.654 1.00 97.06 463 TYR A CA 1
ATOM 3536 C C . TYR A 1 463 ? 16.476 0.131 -20.199 1.00 97.06 463 TYR A C 1
ATOM 3538 O O . TYR A 1 463 ? 15.532 0.580 -20.847 1.00 97.06 463 TYR A O 1
ATOM 3546 N N . GLY A 1 464 ? 16.324 -0.622 -19.114 1.00 94.12 464 GLY A N 1
ATOM 3547 C CA . GLY A 1 464 ? 15.002 -0.820 -18.534 1.00 94.12 464 GLY A CA 1
ATOM 3548 C C . GLY A 1 464 ? 14.675 0.312 -17.563 1.00 94.12 464 GLY A C 1
ATOM 3549 O O . GLY A 1 464 ? 15.523 0.763 -16.787 1.00 94.12 464 GLY A O 1
ATOM 3550 N N . ILE A 1 465 ? 13.443 0.784 -17.650 1.00 91.50 465 ILE A N 1
ATOM 3551 C CA . ILE A 1 465 ? 12.963 1.988 -16.995 1.00 91.50 465 ILE A CA 1
ATOM 3552 C C . ILE A 1 465 ? 12.325 1.612 -15.671 1.00 91.50 465 ILE A C 1
ATOM 3554 O O . ILE A 1 465 ? 11.444 0.760 -15.594 1.00 91.50 465 ILE A O 1
ATOM 3558 N N . HIS A 1 466 ? 12.811 2.234 -14.606 1.00 85.12 466 HIS A N 1
ATOM 3559 C CA . HIS A 1 466 ? 12.313 1.970 -13.273 1.00 85.12 466 HIS A CA 1
ATOM 3560 C C . HIS A 1 466 ? 10.875 2.511 -13.117 1.00 85.12 466 HIS A C 1
ATOM 3562 O O . HIS A 1 466 ? 10.688 3.718 -13.284 1.00 85.12 466 HIS A O 1
ATOM 3568 N N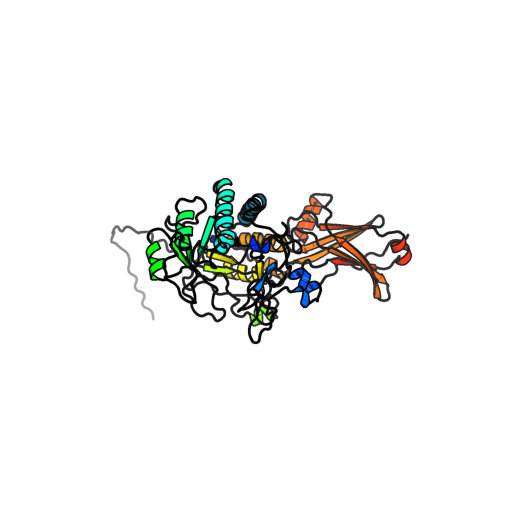 . PRO A 1 467 ? 9.875 1.691 -12.721 1.00 75.25 467 PRO A N 1
ATOM 3569 C CA . PRO A 1 467 ? 8.454 2.078 -12.719 1.00 75.25 467 PRO A CA 1
ATOM 3570 C C . PRO A 1 467 ? 8.106 3.338 -11.920 1.00 75.25 467 PRO A C 1
ATOM 3572 O O . PRO A 1 467 ? 7.139 4.025 -12.230 1.00 75.25 467 PRO A O 1
ATOM 3575 N N . THR A 1 468 ? 8.873 3.633 -10.867 1.00 71.75 468 THR A N 1
ATOM 3576 C CA . THR A 1 468 ? 8.636 4.798 -9.996 1.00 71.75 468 THR A CA 1
ATOM 3577 C C . THR A 1 468 ? 9.693 5.893 -10.133 1.00 71.75 468 THR A C 1
ATOM 3579 O O . THR A 1 468 ? 9.625 6.891 -9.426 1.00 71.75 468 THR A O 1
ATOM 3582 N N . GLY A 1 469 ? 10.730 5.690 -10.956 1.00 74.81 469 GLY A N 1
ATOM 3583 C CA . GLY A 1 469 ? 11.895 6.586 -11.010 1.00 74.81 469 GLY A CA 1
ATOM 3584 C C . GLY A 1 469 ? 12.763 6.626 -9.738 1.00 74.81 469 GLY A C 1
ATOM 3585 O O . GLY A 1 469 ? 13.764 7.336 -9.705 1.00 74.81 469 GLY A O 1
ATOM 3586 N N . ALA A 1 470 ? 12.434 5.853 -8.693 1.00 71.44 470 ALA A N 1
ATOM 3587 C CA . ALA A 1 470 ? 13.165 5.868 -7.422 1.00 71.44 470 ALA A CA 1
ATOM 3588 C C . ALA A 1 470 ? 14.606 5.327 -7.508 1.00 71.44 470 ALA A C 1
ATOM 3590 O O . ALA A 1 470 ? 15.441 5.654 -6.657 1.00 71.44 470 ALA A O 1
ATOM 3591 N N . LEU A 1 471 ? 14.910 4.501 -8.513 1.00 77.12 471 LEU A N 1
ATOM 3592 C CA . LEU A 1 471 ? 16.243 3.957 -8.782 1.00 77.12 471 LEU A CA 1
ATOM 3593 C C . LEU A 1 471 ? 16.718 4.334 -10.196 1.00 77.12 471 LEU A C 1
ATOM 3595 O O . LEU A 1 471 ? 15.885 4.601 -11.063 1.00 77.12 471 LEU A O 1
ATOM 3599 N N . PRO A 1 472 ? 18.044 4.331 -10.452 1.00 82.88 472 PRO A N 1
ATOM 3600 C CA . PRO A 1 472 ? 18.582 4.569 -11.787 1.00 82.88 472 PRO A CA 1
ATOM 3601 C C . PRO A 1 472 ? 18.070 3.563 -12.825 1.00 82.88 472 PRO A C 1
ATOM 3603 O O . PRO A 1 472 ? 17.917 2.373 -12.539 1.00 82.88 472 PRO A O 1
ATOM 3606 N N . ASN A 1 473 ? 17.890 4.035 -14.058 1.00 89.62 473 ASN A N 1
ATOM 3607 C CA . ASN A 1 473 ? 17.604 3.182 -15.209 1.00 89.62 473 ASN A CA 1
ATOM 3608 C C . ASN A 1 473 ? 18.891 2.471 -15.640 1.00 89.62 473 ASN A C 1
ATOM 3610 O O . ASN A 1 473 ? 19.790 3.085 -16.220 1.00 89.62 473 ASN A O 1
ATOM 3614 N N . ASN A 1 474 ? 18.989 1.178 -15.343 1.00 89.06 474 ASN A N 1
ATOM 3615 C CA . ASN A 1 474 ? 20.182 0.391 -15.633 1.00 89.06 474 ASN A CA 1
ATOM 3616 C C . ASN A 1 474 ? 20.147 -0.188 -17.058 1.00 89.06 474 ASN A C 1
ATOM 3618 O O . ASN A 1 474 ? 19.072 -0.550 -17.554 1.00 89.06 474 ASN A O 1
ATOM 3622 N N . PRO A 1 475 ? 21.313 -0.315 -17.725 1.00 94.12 475 PRO A N 1
ATOM 3623 C CA . PRO A 1 475 ? 21.396 -1.077 -18.960 1.00 94.12 475 PRO A CA 1
ATOM 3624 C C . PRO A 1 475 ? 21.040 -2.537 -18.676 1.00 94.12 475 PRO A C 1
ATOM 3626 O O . PRO A 1 475 ? 21.484 -3.114 -17.682 1.00 94.12 475 PRO A O 1
ATOM 3629 N N . VAL A 1 476 ? 20.254 -3.144 -19.561 1.00 96.06 476 VAL A N 1
ATOM 3630 C CA . VAL A 1 476 ? 20.002 -4.587 -19.487 1.00 96.06 476 VAL A CA 1
ATOM 3631 C C . VAL A 1 476 ? 21.268 -5.365 -19.875 1.00 96.06 476 VAL A C 1
ATOM 3633 O O . VAL A 1 476 ? 22.168 -4.835 -20.533 1.00 96.06 476 VAL A O 1
ATOM 3636 N N . GLY A 1 477 ? 21.349 -6.640 -19.500 1.00 97.19 477 GLY A N 1
ATOM 3637 C CA . GLY A 1 477 ? 22.412 -7.538 -19.946 1.00 97.19 477 GLY A CA 1
ATOM 3638 C C . GLY A 1 477 ? 22.536 -7.550 -21.473 1.00 97.19 477 GLY A C 1
ATOM 3639 O O . GLY A 1 477 ? 21.547 -7.418 -22.192 1.00 97.19 477 GLY A O 1
ATOM 3640 N N . ASN A 1 478 ? 23.764 -7.671 -21.975 1.00 97.94 478 ASN A N 1
ATOM 3641 C CA . ASN A 1 478 ? 24.119 -7.562 -23.398 1.00 97.94 478 ASN A CA 1
ATOM 3642 C C . ASN A 1 478 ? 23.807 -6.208 -24.075 1.00 97.94 478 ASN A C 1
ATOM 3644 O O . ASN A 1 478 ? 23.956 -6.075 -25.294 1.00 97.94 478 ASN A O 1
ATOM 3648 N N . SER A 1 479 ? 23.429 -5.172 -23.323 1.00 96.81 479 SER A N 1
ATOM 3649 C CA . SER A 1 479 ? 23.366 -3.802 -23.842 1.00 96.81 479 SER A CA 1
ATOM 3650 C C . SER A 1 479 ? 24.752 -3.354 -24.332 1.00 96.81 479 SER A C 1
ATOM 3652 O O . SER A 1 479 ? 25.751 -3.495 -23.630 1.00 96.81 479 SER A O 1
ATOM 3654 N N . GLY A 1 480 ? 24.830 -2.845 -25.562 1.00 96.50 480 GLY A N 1
ATOM 3655 C CA . GLY A 1 480 ? 26.074 -2.468 -26.241 1.00 96.50 480 GLY A CA 1
ATOM 3656 C C . GLY A 1 480 ? 26.773 -3.597 -27.008 1.00 96.50 480 GLY A C 1
ATOM 3657 O O . GLY A 1 480 ? 27.761 -3.340 -27.695 1.00 96.50 480 GLY A O 1
ATOM 3658 N N . VAL A 1 481 ? 26.273 -4.836 -26.945 1.00 97.31 481 VAL A N 1
ATOM 3659 C CA . VAL A 1 481 ? 26.907 -5.993 -27.607 1.00 97.31 481 VAL A CA 1
ATOM 3660 C C . VAL A 1 481 ? 26.504 -6.082 -29.079 1.00 97.31 481 V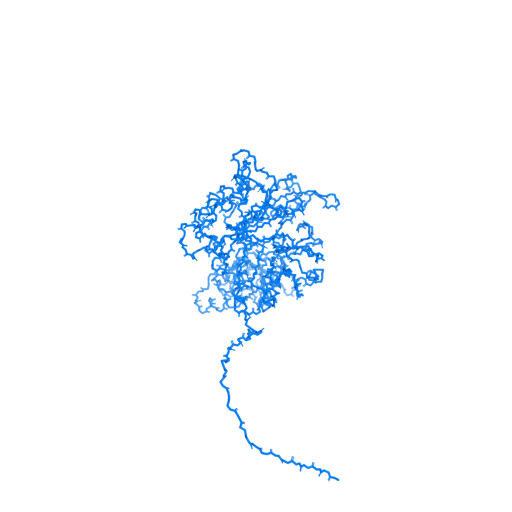AL A C 1
ATOM 3662 O O . VAL A 1 481 ? 27.362 -6.128 -29.971 1.00 97.31 481 VAL A O 1
ATOM 3665 N N . PHE A 1 482 ? 25.200 -6.068 -29.353 1.00 97.81 482 PHE A N 1
ATOM 3666 C CA . PHE A 1 482 ? 24.665 -6.310 -30.691 1.00 97.81 482 PHE A CA 1
ATOM 3667 C C . PHE A 1 482 ? 24.723 -5.052 -31.571 1.00 97.81 482 PHE A C 1
ATOM 3669 O O . PHE A 1 482 ? 24.358 -3.968 -31.109 1.00 97.81 482 PHE A O 1
ATOM 3676 N N . PRO A 1 483 ? 25.178 -5.153 -32.833 1.00 97.06 483 PRO A N 1
ATOM 3677 C CA . PRO A 1 483 ? 25.096 -4.051 -33.780 1.00 97.06 483 PRO A CA 1
ATOM 3678 C C . PRO A 1 483 ? 23.694 -3.941 -34.397 1.00 97.06 483 PRO A C 1
ATOM 3680 O O . PRO A 1 483 ? 22.957 -4.923 -34.494 1.00 97.06 483 PRO A O 1
ATOM 3683 N N . VAL A 1 484 ? 23.353 -2.753 -34.890 1.00 97.44 484 VAL A N 1
ATOM 3684 C CA . VAL A 1 484 ? 22.226 -2.566 -35.811 1.00 97.44 484 VAL A CA 1
ATOM 3685 C C . VAL A 1 484 ? 22.518 -3.340 -37.108 1.00 97.44 484 VAL A C 1
ATOM 3687 O O . VAL A 1 484 ? 23.586 -3.128 -37.698 1.00 97.44 484 VAL A O 1
ATOM 3690 N N . PRO A 1 485 ? 21.610 -4.226 -37.561 1.00 96.56 485 PRO A N 1
ATOM 3691 C CA . PRO A 1 485 ? 21.818 -5.040 -38.753 1.00 96.56 485 PRO A CA 1
ATOM 3692 C C . PRO A 1 485 ? 21.780 -4.182 -40.020 1.00 96.56 485 PRO A C 1
ATOM 3694 O O . PRO A 1 485 ? 21.201 -3.093 -40.030 1.00 96.56 485 PRO A O 1
ATOM 3697 N N . ALA A 1 486 ? 22.388 -4.689 -41.093 1.00 92.69 486 ALA A N 1
ATOM 3698 C CA . ALA A 1 486 ? 22.346 -4.042 -42.400 1.00 92.69 486 ALA A CA 1
ATOM 3699 C C . ALA A 1 486 ? 20.894 -3.896 -42.920 1.00 92.69 486 ALA A C 1
ATOM 3701 O O . ALA A 1 486 ? 20.049 -4.711 -42.530 1.00 92.69 486 ALA A O 1
ATOM 3702 N N . PRO A 1 487 ? 20.595 -2.860 -43.735 1.00 89.81 487 PRO A N 1
ATOM 3703 C CA . PRO A 1 487 ? 19.314 -2.628 -44.418 1.00 89.81 487 PRO A CA 1
ATOM 3704 C C . PRO A 1 487 ? 18.787 -3.786 -45.268 1.00 89.81 487 PRO A C 1
ATOM 3706 O O . PRO A 1 487 ? 19.599 -4.583 -45.772 1.00 89.81 487 PRO A O 1
#

Secondary structure (DSSP, 8-state):
-------------------------TTPPPPPEEEEEE----GGGTT---BHHHHHHTT-GGGS--TT-EEESS-BTT-S--GGG-HHHHHHHHHHHHHTT--EEEEEETT-SBS-SHHHIIIIIHHHHHHHHHHHTT-TTSS-EEEEEEE--SSPPPTT--BHHHHHHHHHTT-TTB-EETTEEEEEEE-BTTB--HHHHHHTTTT-EEEEEEPPPTT----SSEES----TTHHHHHHTTT-S-----B-TTSSEEEE-SSB-SS-TT-TTT-B--TTTHHHHHHHHHHHHTT-SEEEE--S---EEEEEEETTTEEEEESS--SSSS----SPBTTTBTHHHHHHHHHHHHHHTT--THHHHTTTT-EEEEEEEEETTEEEEEEEETT-SSB-EEEEEEE-TT--EEEEEEEE--EEPSSHHHHHHHHHHTTS--SEEEEEEE--HHHHHHHTTPEEEEEEPPTTSSS--PBPBTTTTSBPPP-

Foldseek 3Di:
DDDDDDDDDDDDDDDDDPPPPPPPDPPDFFAAAEEFEDFQQQQVCLVQQAAQQVVVVVVDPVRRDDAQDKYFPAAFPVGRDHQLPCLPVLLVVFQLCVLLVHQEYEYDAAPDQKCPDPSSCRGPVSRVVSSLVSVLVVDAPSGHAYAYEYEHDLDADPPPIDGPVVVRLVSQQVRSRFDDDPNAGEYEYEYDPPHHSVVVVVVCVVHYDYFYEDAQQQVHDQDSGFHQDWWFVCNVVCQVVLLPDARLTDGHPVLAEDEAFLWDANFFLVQVVGIRWNSLVSSRQNSLQSVLVSSHRYYYAYHADPRMWGFHADPPRGRRTTGAHRHPGSHRHQRAGPQQGNLSSLVSSVSSVCSSVSHRSVVCNVQAQPKEKAQPAQDPQKGKIFIDGASDLAWFKKWKWFADPVGDIDTPDIDTQFDFDPDPVVQVVVCVVSVHNHGGGMDIGHQDLVNQVVFFFTFMWMWTDRSRNSDDGHTYHCGRPYGRHHD

Sequence (487 aa):
MRRFIASVQAVVLACGLLSMIHTPDANAQVARTVGIFYVISHCPAKAGTYNLSNILESDNPSALGPLNSTHWWGMPRAGYYCLSQNDALLREHATLLKAAGIDYIYVDITNWPDTQSIDADRMIVQPFERLLAVWGGMGAGNTPKIIPWVTVSPNAPPAGAKDTIEYARLKMTGSALAFLSNNKPVVFVAPRDGSYAVAKIASYAATLTTVKMWAQDPNGGAIDAWGFISGCSNWPAFKASRGQSACNQRGSADGQQISVAPAFALNWISYEPTAVSKFNGMTFLRQMETARLSNRPYVMITGWNEWVVQRVSWPGYGDRLFTDQYNQEYNRDLEPAARSGTLYYDLLKRSVAALRNNTSVTALAGSFGQTRGVIDGVVSNRVNGWACSYGARIPVDVHLYVRSSTGVSTGIGAYTSDFASTTDADRIAVANACGSDGVAYRFSIRLPLSVRQAHQGKKIHVYGIHPTGALPNNPVGNSGVFPVPAP